Protein AF-A0A1U7LPJ1-F1 (afdb_monomer_lite)

InterPro domains:
  IPR036514 SGNH hydrolase superfamily [G3DSA:3.40.50.1110] (273-392)

Foldseek 3Di:
DKAWAQQDDPDDDPVLPDASFFLFKWKWKDDPFWIATWPTWDFDPFPDDRRDNRTITITDTDDDDQAFGKIFMKMKGWHWSCCLAVDDDDDDFQTDIDIDIRPDDVDRMDGDDDHRDAAAAFAQPDPQLRFIWGAADVVPDVFFFPRRTATQHPHHGQDDFLLLVLQAPFEEEEEEALQVVLLVVCNQVVNPWCPDNPDLSQQDSDPPPGDVVPVDPPDPLQQDQWDPAFDAHHNGYTYTYGYDAALLAPPSHHCLVQFAPDQPPPPSDPPRPSPGAGAHGPPGDQGQEYEYEYQQNCQFAPSHPVSLLVSLLVVLRSVCRHRVPHQYEYEAHAQLFDPPSVVRRTHGDLSSSVSSRVSNCVNNVDPRYDYLYNNSVHDDVCSVPVDDHRPDRYHGSSSSVSSSSVVSNSCVGPPNSD

Secondary structure (DSSP, 8-state):
-EEEEPP--SSS-TTS-S--S-SEEEEEEEETTEEEEPP-PEEP--SS-TT-TTPPEEEE------S-EEEEEEEEEEE--SHHHH--TT--PPP--EEEE-S-BS-SEEEE-S-PPPPPBP-TTS--SSEEEEE--TTT-SS--TTSEEEEESS-BPPP--HHHHTTT-EEEEEE-HHHHHHHHHHHHTT-TT-STTSGGGT---GGGS-TTS------TTT-SB-SSPEEETTTEEEEEEE---SSS-SS--SHHHH-S---TT--STT----S---PPTTPPPPSEEEEE-SHHHHHH---HHHHHHHHHHHHHHHHHH-TTPEEEEEPP-SSS---TTSTT----HHHHHHHHHHHHHHT--TTEEEE-TTTT---HHHHHSS---SSS---HHHHHHHHHHHHHHHHSTTT--

pLDDT: mean 78.02, std 16.15, range [37.53, 97.31]

Radius of gyration: 22.19 Å; chains: 1; bounding box: 63×58×52 Å

Structure (mmCIF, N/CA/C/O backbone):
data_AF-A0A1U7LPJ1-F1
#
_entry.id   AF-A0A1U7LPJ1-F1
#
loop_
_atom_site.group_PDB
_atom_site.id
_atom_site.type_symbol
_atom_site.label_atom_id
_atom_site.label_alt_id
_atom_site.label_comp_id
_atom_site.label_asym_id
_atom_site.label_entity_id
_atom_site.label_seq_id
_atom_site.pdbx_PDB_ins_code
_atom_site.Cartn_x
_atom_site.Cartn_y
_atom_site.Cartn_z
_atom_site.occupancy
_atom_site.B_iso_or_equiv
_atom_site.auth_seq_id
_atom_site.auth_comp_id
_atom_site.auth_asym_id
_atom_site.auth_atom_id
_atom_site.pdbx_PDB_model_num
ATOM 1 N N . VAL A 1 1 ? 20.435 -9.654 -13.102 1.00 56.94 1 VAL A N 1
ATOM 2 C CA . VAL A 1 1 ? 20.213 -9.066 -14.449 1.00 56.94 1 VAL A CA 1
ATOM 3 C C . VAL A 1 1 ? 21.111 -7.850 -14.568 1.00 56.94 1 VAL A C 1
ATOM 5 O O . VAL A 1 1 ? 21.069 -7.029 -13.662 1.00 56.94 1 VAL A O 1
ATOM 8 N N . VAL A 1 2 ? 21.936 -7.765 -15.616 1.00 55.88 2 VAL A N 1
ATOM 9 C CA . VAL A 1 2 ? 22.802 -6.601 -15.868 1.00 55.88 2 VAL A CA 1
ATOM 10 C C . VAL A 1 2 ? 22.218 -5.821 -17.034 1.00 55.88 2 VAL A C 1
ATOM 12 O O . VAL A 1 2 ? 22.007 -6.390 -18.109 1.00 55.88 2 VAL A O 1
ATOM 15 N N . VAL A 1 3 ? 21.948 -4.537 -16.822 1.00 56.75 3 VAL A N 1
ATOM 16 C CA . VAL A 1 3 ? 21.410 -3.658 -17.863 1.00 56.75 3 VAL A CA 1
ATOM 17 C C . VAL A 1 3 ? 22.342 -2.490 -18.092 1.00 56.75 3 VAL A C 1
ATOM 19 O O . VAL A 1 3 ? 22.810 -1.860 -17.147 1.00 56.75 3 VAL A O 1
ATOM 22 N N . VAL A 1 4 ? 22.593 -2.222 -19.369 1.00 54.97 4 VAL A N 1
ATOM 23 C CA . VAL A 1 4 ? 23.389 -1.096 -19.840 1.00 54.97 4 VAL A CA 1
ATOM 24 C C . VAL A 1 4 ? 22.421 -0.102 -20.462 1.00 54.97 4 VAL A C 1
ATOM 26 O O . VAL A 1 4 ? 21.935 -0.321 -21.571 1.00 54.97 4 VAL A O 1
ATOM 29 N N . ALA A 1 5 ? 22.116 0.972 -19.739 1.00 55.62 5 ALA A N 1
ATOM 30 C CA . ALA A 1 5 ? 21.317 2.058 -20.288 1.00 55.62 5 ALA A CA 1
ATOM 31 C C . ALA A 1 5 ? 22.246 3.038 -21.026 1.00 55.62 5 ALA A C 1
ATOM 33 O O . ALA A 1 5 ? 23.323 3.356 -20.504 1.00 55.62 5 ALA A O 1
ATOM 34 N N . PRO A 1 6 ? 21.881 3.513 -22.232 1.00 53.31 6 PRO A N 1
ATOM 35 C CA . PRO A 1 6 ? 22.607 4.616 -22.836 1.00 53.31 6 PRO A CA 1
ATOM 36 C C . PRO A 1 6 ? 22.465 5.855 -21.936 1.00 53.31 6 PRO A C 1
ATOM 38 O O . PRO A 1 6 ? 21.372 6.088 -21.408 1.00 53.31 6 PRO A O 1
ATOM 41 N N . PRO A 1 7 ? 23.522 6.664 -21.772 1.00 52.09 7 PRO A N 1
ATOM 42 C CA . PRO A 1 7 ? 23.356 8.016 -21.257 1.00 52.09 7 PRO A CA 1
ATOM 43 C C . PRO A 1 7 ? 22.385 8.745 -22.188 1.00 52.09 7 PRO A C 1
ATOM 45 O O . PRO A 1 7 ? 22.445 8.595 -23.413 1.00 52.09 7 PRO A O 1
ATOM 48 N N . GLY A 1 8 ? 21.421 9.470 -21.635 1.00 50.69 8 GLY A N 1
ATOM 49 C CA . GLY A 1 8 ? 20.425 10.092 -22.489 1.00 50.69 8 GLY A CA 1
ATOM 50 C C . GLY A 1 8 ? 19.557 11.124 -21.805 1.00 50.69 8 GLY A C 1
ATOM 51 O O . GLY A 1 8 ? 18.703 10.768 -21.001 1.00 50.69 8 GLY A O 1
ATOM 52 N N . ARG A 1 9 ? 19.671 12.361 -22.303 1.00 46.75 9 ARG A N 1
ATOM 53 C CA . ARG A 1 9 ? 18.542 13.117 -22.869 1.00 46.75 9 ARG A CA 1
ATOM 54 C C . ARG A 1 9 ? 18.998 13.759 -24.195 1.00 46.75 9 ARG A C 1
ATOM 56 O O . ARG A 1 9 ? 19.967 14.506 -24.160 1.00 46.75 9 ARG A O 1
ATOM 63 N N . PRO A 1 10 ? 18.372 13.480 -25.357 1.00 42.78 10 PRO A N 1
ATOM 64 C CA . PRO A 1 10 ? 18.802 14.072 -26.630 1.00 42.78 10 PRO A CA 1
ATOM 65 C C . PRO A 1 10 ? 18.297 15.505 -26.888 1.00 42.78 10 PRO A C 1
ATOM 67 O O . PRO A 1 10 ? 18.727 16.101 -27.867 1.00 42.78 10 PRO A O 1
ATOM 70 N N . GLU A 1 11 ? 17.390 16.060 -26.068 1.00 46.41 11 GLU A N 1
ATOM 71 C CA . GLU A 1 11 ? 16.632 17.275 -26.449 1.00 46.41 11 GLU A CA 1
ATOM 72 C C . GLU A 1 11 ? 16.426 18.327 -25.338 1.00 46.41 11 GLU A C 1
ATOM 74 O O . GLU A 1 11 ? 15.636 19.247 -25.528 1.00 46.41 11 GLU A O 1
ATOM 79 N N . LEU A 1 12 ? 17.114 18.252 -24.189 1.00 42.81 12 LEU A N 1
ATOM 80 C CA . LEU A 1 12 ? 16.999 19.304 -23.160 1.00 42.81 12 LEU A CA 1
ATOM 81 C C . LEU A 1 12 ? 18.166 20.308 -23.203 1.00 42.81 12 LEU A C 1
ATOM 83 O O . LEU A 1 12 ? 19.284 19.908 -23.536 1.00 42.81 12 LEU A O 1
ATOM 87 N N . PRO A 1 13 ? 17.930 21.595 -22.869 1.00 44.09 13 PRO A N 1
ATOM 88 C CA . PRO A 1 13 ? 18.969 22.625 -22.823 1.00 44.09 13 PRO A CA 1
ATOM 89 C C . PRO A 1 13 ? 20.135 22.247 -21.896 1.00 44.09 13 PRO A C 1
ATOM 91 O O . PRO A 1 13 ? 19.943 21.617 -20.854 1.00 44.09 13 PRO A O 1
ATOM 94 N N . ALA A 1 14 ? 21.352 22.645 -22.282 1.00 42.75 14 ALA A N 1
ATOM 95 C CA . ALA A 1 14 ? 22.620 22.279 -21.635 1.00 42.75 14 ALA A CA 1
ATOM 96 C C . ALA A 1 14 ? 22.795 22.822 -20.197 1.00 42.75 14 ALA A C 1
ATOM 98 O O . ALA A 1 14 ? 23.773 22.545 -19.513 1.00 42.75 14 ALA A O 1
ATOM 99 N N . ASP A 1 15 ? 21.845 23.604 -19.729 1.00 40.69 15 ASP A N 1
ATOM 100 C CA . ASP A 1 15 ? 21.794 24.270 -18.441 1.00 40.69 15 ASP A CA 1
ATOM 101 C C . ASP A 1 15 ? 21.045 23.437 -17.376 1.00 40.69 15 ASP A C 1
ATOM 103 O O . ASP A 1 15 ? 21.139 23.736 -16.189 1.00 40.69 15 ASP A O 1
ATOM 107 N N . TYR A 1 16 ? 20.415 22.319 -17.769 1.00 41.69 16 TYR A N 1
ATOM 108 C CA . TYR A 1 16 ? 19.690 21.382 -16.888 1.00 41.69 16 TYR A CA 1
ATOM 109 C C . TYR A 1 16 ? 20.488 20.100 -16.537 1.00 41.69 16 TYR A C 1
ATOM 111 O O . TYR A 1 16 ? 19.917 19.060 -16.221 1.00 41.69 16 TYR A O 1
ATOM 119 N N . LEU A 1 17 ? 21.823 20.142 -16.634 1.00 43.59 17 LEU A N 1
ATOM 120 C CA . LEU A 1 17 ? 22.708 18.964 -16.725 1.00 43.59 17 LEU A CA 1
ATOM 121 C C . LEU A 1 17 ? 23.282 18.410 -15.399 1.00 43.59 17 LEU A C 1
ATOM 123 O O . LEU A 1 17 ? 24.334 17.764 -15.419 1.00 43.59 17 LEU A O 1
ATOM 127 N N . ALA A 1 18 ? 22.636 18.622 -14.251 1.00 37.53 18 ALA A N 1
ATOM 128 C CA . ALA A 1 18 ? 23.034 17.943 -13.013 1.00 37.53 18 ALA A CA 1
ATOM 129 C C . ALA A 1 18 ? 22.283 16.598 -12.900 1.00 37.53 18 ALA A C 1
ATOM 131 O O . ALA A 1 18 ? 21.078 16.591 -12.687 1.00 37.53 18 ALA A O 1
ATOM 132 N N . ASP A 1 19 ? 23.016 15.490 -13.061 1.00 49.50 19 ASP A N 1
ATOM 133 C CA . ASP A 1 19 ? 22.607 14.070 -12.977 1.00 49.50 19 ASP A CA 1
ATOM 134 C C . ASP A 1 19 ? 22.043 13.425 -14.267 1.00 49.50 19 ASP A C 1
ATOM 136 O O . ASP A 1 19 ? 20.848 13.353 -14.531 1.00 49.50 19 ASP A O 1
ATOM 140 N N . TRP A 1 20 ? 22.943 12.860 -15.082 1.00 53.75 20 TRP A N 1
ATOM 141 C CA . TRP A 1 20 ? 22.684 12.290 -16.419 1.00 53.75 20 TRP A CA 1
ATOM 142 C C . TRP A 1 20 ? 22.010 10.895 -16.445 1.00 53.75 20 TRP A C 1
ATOM 144 O O . TRP A 1 2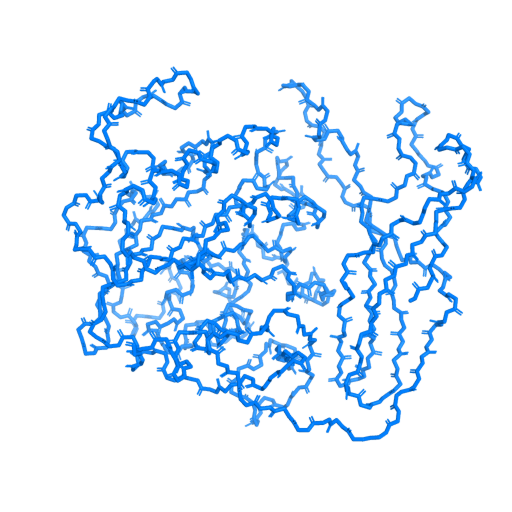0 ? 21.924 10.265 -17.505 1.00 53.75 20 TRP A O 1
ATOM 154 N N . GLY A 1 21 ? 21.538 10.390 -15.302 1.00 58.72 21 GLY A N 1
ATOM 155 C CA . GLY A 1 21 ? 20.948 9.052 -15.168 1.00 58.72 21 GLY A CA 1
ATOM 156 C C . GLY A 1 21 ? 19.411 9.048 -15.080 1.00 58.72 21 GLY A C 1
ATOM 157 O O . GLY A 1 21 ? 18.810 10.067 -14.754 1.00 58.72 21 GLY A O 1
ATOM 158 N N . PRO A 1 22 ? 18.747 7.909 -15.355 1.00 63.09 22 PRO A N 1
ATOM 159 C CA . PRO A 1 22 ? 17.342 7.703 -14.993 1.00 63.09 22 PRO A CA 1
ATOM 160 C C . PRO A 1 22 ? 17.147 7.756 -13.466 1.00 63.09 22 PRO A C 1
ATOM 162 O O . PRO A 1 22 ? 17.980 7.256 -12.707 1.00 63.09 22 PRO A O 1
ATOM 165 N N . ASP A 1 23 ? 16.017 8.302 -13.020 1.00 63.44 23 ASP A N 1
ATOM 166 C CA . ASP A 1 23 ? 15.595 8.367 -11.615 1.00 63.44 23 ASP A CA 1
ATOM 167 C C . ASP A 1 23 ? 15.279 6.996 -11.040 1.00 63.44 23 ASP A C 1
ATOM 169 O O . ASP A 1 23 ? 15.583 6.693 -9.887 1.00 63.44 23 ASP A O 1
ATOM 173 N N . ALA A 1 24 ? 14.627 6.178 -11.855 1.00 69.31 24 ALA A N 1
ATOM 174 C CA . ALA A 1 24 ? 14.348 4.796 -11.553 1.00 69.31 24 ALA A CA 1
ATOM 175 C C . ALA A 1 24 ? 14.519 3.970 -12.815 1.00 69.31 24 ALA A C 1
ATOM 177 O O . ALA A 1 24 ? 14.292 4.418 -13.939 1.00 69.31 24 ALA A O 1
ATOM 178 N N . PHE A 1 25 ? 14.914 2.726 -12.605 1.00 73.81 25 PHE A N 1
ATOM 179 C CA . PHE A 1 25 ? 14.919 1.740 -13.655 1.00 73.81 25 PHE A CA 1
ATOM 180 C C . PHE A 1 25 ? 14.121 0.533 -13.182 1.00 73.81 25 PHE A C 1
ATOM 182 O O . PHE A 1 25 ? 14.477 -0.142 -12.215 1.00 73.81 25 PHE A O 1
ATOM 189 N N . HIS A 1 26 ? 13.002 0.312 -13.857 1.00 78.44 26 HIS A N 1
ATOM 190 C CA . HIS A 1 26 ? 12.059 -0.750 -13.567 1.00 78.44 26 HIS A CA 1
ATOM 191 C C . HIS A 1 26 ? 12.372 -1.917 -14.478 1.00 78.44 26 HIS A C 1
ATOM 193 O O . HIS A 1 26 ? 12.447 -1.760 -15.694 1.00 78.44 26 HIS A O 1
ATOM 199 N N . ILE A 1 27 ? 12.551 -3.099 -13.904 1.00 80.00 27 ILE A N 1
ATOM 200 C CA . ILE A 1 27 ? 12.662 -4.328 -14.683 1.00 80.00 27 ILE A CA 1
ATOM 201 C C . ILE A 1 27 ? 11.494 -5.210 -14.285 1.00 80.00 27 ILE A C 1
ATOM 203 O O . ILE A 1 27 ? 11.198 -5.370 -13.101 1.00 80.00 27 ILE A O 1
ATOM 207 N N . ALA A 1 28 ? 10.866 -5.826 -15.274 1.00 86.12 28 ALA A N 1
ATOM 208 C CA . ALA A 1 28 ? 9.899 -6.879 -15.043 1.00 86.12 28 ALA A CA 1
ATOM 209 C C . ALA A 1 28 ? 10.216 -8.096 -15.918 1.00 86.12 28 ALA A C 1
ATOM 211 O O . ALA A 1 28 ? 10.747 -7.973 -17.023 1.00 86.12 28 ALA A O 1
ATOM 212 N N . ALA A 1 29 ? 9.902 -9.280 -15.400 1.00 88.56 29 ALA A N 1
ATOM 213 C CA . ALA A 1 29 ? 9.973 -10.537 -16.130 1.00 88.56 29 ALA A CA 1
ATOM 214 C C . ALA A 1 29 ? 8.559 -11.045 -16.410 1.00 88.56 29 ALA A C 1
ATOM 216 O O . ALA A 1 29 ? 7.754 -11.177 -15.489 1.00 88.56 29 ALA A O 1
ATOM 217 N N . TYR A 1 30 ? 8.273 -11.356 -17.669 1.00 90.38 30 TYR A N 1
ATOM 218 C CA . TYR A 1 30 ? 6.938 -11.638 -18.181 1.00 90.38 30 TYR A CA 1
ATOM 219 C C . TYR A 1 30 ? 6.873 -13.047 -18.741 1.00 90.38 30 TYR A C 1
ATOM 221 O O . TYR A 1 30 ? 7.603 -13.382 -19.668 1.00 90.38 30 TYR A O 1
ATOM 229 N N . ALA A 1 31 ? 5.946 -13.838 -18.229 1.00 90.88 31 ALA A N 1
ATOM 230 C CA . ALA A 1 31 ? 5.488 -15.082 -18.819 1.00 90.88 31 ALA A CA 1
ATOM 231 C C . ALA A 1 31 ? 3.954 -15.032 -18.943 1.00 90.88 31 ALA A C 1
ATOM 233 O O . ALA A 1 31 ? 3.305 -14.302 -18.190 1.00 90.88 31 ALA A O 1
ATOM 234 N N . PRO A 1 32 ? 3.332 -15.845 -19.818 1.00 89.06 32 PRO A N 1
ATOM 235 C CA . PRO A 1 32 ? 1.873 -15.863 -19.967 1.00 89.06 32 PRO A CA 1
ATOM 236 C C . PRO A 1 32 ? 1.102 -16.089 -18.657 1.00 89.06 32 PRO A C 1
ATOM 238 O O . PRO A 1 32 ? -0.021 -15.617 -18.515 1.00 89.06 32 PRO A O 1
ATOM 241 N N . ALA A 1 33 ? 1.699 -16.812 -17.704 1.00 88.75 33 ALA A N 1
ATOM 242 C CA . ALA A 1 33 ? 1.085 -17.151 -16.421 1.00 88.75 33 ALA A CA 1
ATOM 243 C C . ALA A 1 33 ? 1.594 -16.314 -15.232 1.00 88.75 33 ALA A C 1
ATOM 245 O O . ALA A 1 33 ? 1.038 -16.422 -14.138 1.00 88.75 33 ALA A O 1
ATOM 246 N N . ALA A 1 34 ? 2.657 -15.521 -15.401 1.00 91.19 34 ALA A N 1
ATOM 247 C CA . ALA A 1 34 ? 3.315 -14.847 -14.286 1.00 91.19 34 ALA A CA 1
ATOM 248 C C . ALA A 1 34 ? 4.047 -13.575 -14.720 1.00 91.19 34 ALA A C 1
ATOM 250 O O . ALA A 1 34 ? 4.738 -13.562 -15.736 1.00 91.19 34 ALA A O 1
ATOM 251 N N . ARG A 1 35 ? 3.974 -12.532 -13.897 1.00 89.31 35 ARG A N 1
ATOM 252 C CA . ARG A 1 35 ? 4.732 -11.295 -14.063 1.00 89.31 35 ARG A CA 1
ATOM 253 C C . ARG A 1 35 ? 5.456 -10.955 -12.769 1.00 89.31 35 ARG A C 1
ATOM 255 O O . ARG A 1 35 ? 4.832 -10.661 -11.754 1.00 89.31 35 ARG A O 1
ATOM 262 N N . HIS A 1 36 ? 6.779 -11.002 -12.823 1.00 88.25 36 HIS A N 1
ATOM 263 C CA . HIS A 1 36 ? 7.652 -10.652 -11.712 1.00 88.25 36 HIS A CA 1
ATOM 264 C C . HIS A 1 36 ? 8.080 -9.203 -11.865 1.00 88.25 36 HIS A C 1
ATOM 266 O O . HIS A 1 36 ? 8.565 -8.817 -12.927 1.00 88.25 36 HIS A O 1
ATOM 272 N N . ILE A 1 37 ? 7.938 -8.423 -10.804 1.00 80.62 37 ILE A N 1
ATOM 273 C CA . ILE A 1 37 ? 8.508 -7.081 -10.726 1.00 80.62 37 ILE A CA 1
ATOM 274 C C . ILE A 1 37 ? 9.804 -7.231 -9.954 1.00 80.62 37 ILE A C 1
ATOM 276 O O . ILE A 1 37 ? 9.838 -7.879 -8.907 1.00 80.62 37 ILE A O 1
ATOM 280 N N . LEU A 1 38 ? 10.893 -6.738 -10.529 1.00 78.00 38 LEU A N 1
ATOM 281 C CA . LEU A 1 38 ? 12.189 -6.872 -9.895 1.00 78.00 38 LEU A CA 1
ATOM 282 C C . LEU A 1 38 ? 12.325 -5.790 -8.823 1.00 78.00 38 LEU A C 1
ATOM 284 O O . LEU A 1 38 ? 11.863 -4.664 -9.031 1.00 78.00 38 LEU A O 1
ATOM 288 N N . PRO A 1 39 ? 12.984 -6.109 -7.696 1.00 70.50 39 PRO A N 1
ATOM 289 C CA . PRO A 1 39 ? 13.263 -5.118 -6.677 1.00 70.50 39 PRO A CA 1
ATOM 290 C C . PRO A 1 39 ? 14.114 -3.978 -7.262 1.00 70.50 39 PRO A C 1
ATOM 292 O O . PRO A 1 39 ? 14.791 -4.173 -8.286 1.00 70.50 39 PRO A O 1
ATOM 295 N N . PRO A 1 40 ? 14.124 -2.811 -6.591 1.00 69.25 40 PRO A N 1
ATOM 296 C CA . PRO A 1 40 ? 14.868 -1.632 -7.011 1.00 69.25 40 PRO A CA 1
ATOM 297 C C . PRO A 1 40 ? 16.288 -1.983 -7.446 1.00 69.25 40 PRO A C 1
ATOM 299 O O . PRO A 1 40 ? 17.029 -2.656 -6.725 1.00 69.25 40 PRO A O 1
ATOM 302 N N . VAL A 1 41 ? 16.667 -1.536 -8.639 1.00 72.12 41 VAL A N 1
ATOM 303 C CA . VAL A 1 41 ? 17.995 -1.819 -9.171 1.00 72.12 41 VAL A CA 1
ATOM 304 C C . VAL A 1 41 ? 19.067 -1.044 -8.412 1.00 72.12 41 VAL A C 1
ATOM 306 O O . VAL A 1 41 ? 18.899 0.117 -8.037 1.00 72.12 41 VAL A O 1
ATOM 309 N N . ARG A 1 42 ? 20.218 -1.679 -8.222 1.00 70.50 42 ARG A N 1
ATOM 310 C CA . ARG A 1 42 ? 21.420 -1.033 -7.712 1.00 70.50 42 ARG A CA 1
ATOM 311 C C . ARG A 1 42 ? 22.220 -0.487 -8.889 1.00 70.50 42 ARG A C 1
ATOM 313 O O . ARG A 1 42 ? 22.638 -1.255 -9.754 1.00 70.50 42 ARG A O 1
ATOM 320 N N . LEU A 1 43 ? 22.479 0.820 -8.904 1.00 70.38 43 LEU A N 1
ATOM 321 C CA . LEU A 1 43 ? 23.487 1.396 -9.792 1.00 70.38 43 LEU A CA 1
ATOM 322 C C . LEU A 1 43 ? 24.867 0.910 -9.332 1.00 70.38 4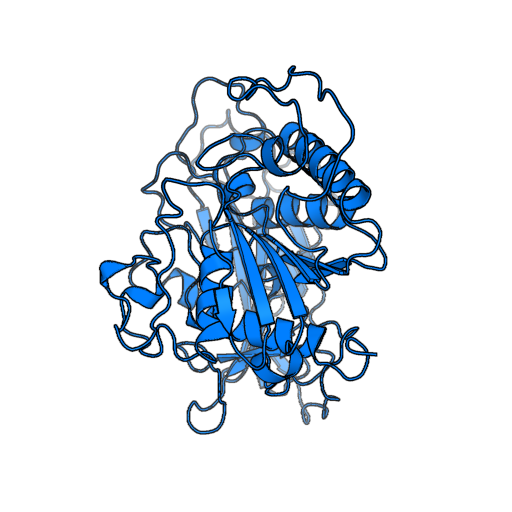3 LEU A C 1
ATOM 324 O O . LEU A 1 43 ? 25.267 1.133 -8.185 1.00 70.38 43 LEU A O 1
ATOM 328 N N . LEU A 1 44 ? 25.585 0.214 -10.208 1.00 70.31 44 LEU A N 1
ATOM 329 C CA . LEU A 1 44 ? 26.963 -0.167 -9.941 1.00 70.31 44 LEU A CA 1
ATOM 330 C C . LEU A 1 44 ? 27.854 1.077 -10.051 1.00 70.31 44 LEU A C 1
ATOM 332 O O . LEU A 1 44 ? 27.624 1.905 -10.938 1.00 70.31 44 LEU A O 1
ATOM 336 N N . PRO A 1 45 ? 28.875 1.223 -9.184 1.00 62.94 45 PRO A N 1
ATOM 337 C CA . PRO A 1 45 ? 29.855 2.288 -9.323 1.00 62.94 45 PRO A CA 1
ATOM 338 C C . PRO A 1 45 ? 30.437 2.263 -10.737 1.00 62.94 45 PRO A C 1
ATOM 340 O O . PRO A 1 45 ? 31.058 1.286 -11.155 1.00 62.94 45 PRO A O 1
ATOM 343 N N . SER A 1 46 ? 30.185 3.329 -11.490 1.00 59.09 46 SER A N 1
ATOM 344 C CA . SER A 1 46 ? 30.776 3.523 -12.805 1.00 59.09 46 SER A CA 1
ATOM 345 C C . SER A 1 46 ? 32.286 3.724 -12.639 1.00 59.09 46 SER A C 1
ATOM 347 O O . SER A 1 46 ? 32.718 4.518 -11.807 1.00 59.09 46 SER A O 1
ATOM 349 N N . ALA A 1 47 ? 33.095 3.029 -13.445 1.00 50.94 47 ALA A N 1
ATOM 350 C CA . ALA A 1 47 ? 34.528 3.318 -13.568 1.00 50.94 47 ALA A CA 1
ATOM 351 C C . ALA A 1 47 ? 34.803 4.644 -14.314 1.00 50.94 47 ALA A C 1
ATOM 353 O O . ALA A 1 47 ? 35.947 5.088 -14.379 1.00 50.94 47 ALA A O 1
ATOM 354 N N . TYR A 1 48 ? 33.765 5.262 -14.887 1.00 53.59 48 TYR A N 1
ATOM 355 C CA . TYR A 1 48 ? 33.820 6.532 -15.602 1.00 53.59 48 TYR A CA 1
ATOM 356 C C . TYR A 1 48 ? 33.462 7.710 -14.683 1.00 53.59 48 TYR A C 1
ATOM 358 O O . TYR A 1 48 ? 32.639 7.542 -13.772 1.00 53.59 48 TYR A O 1
ATOM 366 N N . PRO A 1 49 ? 34.028 8.907 -14.933 1.00 58.12 49 PRO A N 1
ATOM 367 C CA . PRO A 1 49 ? 33.614 10.131 -14.256 1.00 58.12 49 PRO A CA 1
ATOM 368 C C . PRO A 1 49 ? 32.101 10.332 -14.411 1.00 58.12 49 PRO A C 1
ATOM 370 O O . PRO A 1 49 ? 31.578 10.178 -15.511 1.00 58.12 49 PRO A O 1
ATOM 373 N N . GLN A 1 50 ? 31.406 10.720 -13.337 1.00 55.94 50 GLN A N 1
ATOM 374 C CA . GLN A 1 50 ? 29.948 10.952 -13.336 1.00 55.94 50 GLN A CA 1
ATOM 375 C C . GLN A 1 50 ? 29.474 12.006 -14.360 1.00 55.94 50 GLN A C 1
ATOM 377 O O . GLN A 1 50 ? 28.283 12.093 -14.633 1.00 55.94 50 GLN A O 1
ATOM 382 N N . ASN A 1 51 ? 30.405 12.759 -14.954 1.00 58.00 51 ASN A N 1
ATOM 383 C CA . ASN A 1 51 ? 30.137 13.851 -15.887 1.00 58.00 51 ASN A CA 1
ATOM 384 C C . ASN A 1 51 ? 30.465 13.505 -17.350 1.00 58.00 51 ASN A C 1
ATOM 386 O O . ASN A 1 51 ? 30.455 14.400 -18.190 1.00 58.00 51 ASN A O 1
ATOM 390 N N . ASP A 1 52 ? 30.825 12.256 -17.664 1.00 61.66 52 ASP A N 1
ATOM 391 C CA . ASP A 1 52 ? 31.053 11.850 -19.052 1.00 61.66 52 ASP A CA 1
ATOM 392 C C . ASP A 1 52 ? 29.711 11.469 -19.709 1.00 61.66 52 ASP A C 1
ATOM 394 O O . ASP A 1 52 ? 29.119 10.455 -19.339 1.00 61.66 52 ASP A O 1
ATOM 398 N N . PRO A 1 53 ? 29.217 12.231 -20.702 1.00 58.72 53 PRO A N 1
ATOM 399 C CA . PRO A 1 53 ? 27.976 11.922 -21.407 1.00 58.72 53 PRO A CA 1
ATOM 400 C C . PRO A 1 53 ? 28.058 10.651 -22.263 1.00 58.72 53 PRO A C 1
ATOM 402 O O . PRO A 1 53 ? 27.043 10.225 -22.803 1.00 58.72 53 PRO A O 1
ATOM 405 N N . ALA A 1 54 ? 29.239 10.041 -22.415 1.00 64.06 54 ALA A N 1
ATOM 406 C CA . ALA A 1 54 ? 29.419 8.713 -22.993 1.00 64.06 54 ALA A CA 1
ATOM 407 C C . ALA A 1 54 ? 29.456 7.593 -21.933 1.00 64.06 54 ALA A C 1
ATOM 409 O O . ALA A 1 54 ? 29.484 6.409 -22.296 1.00 64.06 54 ALA A O 1
ATOM 410 N N . ALA A 1 55 ? 29.439 7.934 -20.637 1.00 64.50 55 ALA A N 1
ATOM 411 C CA . ALA A 1 55 ? 29.451 6.962 -19.555 1.00 64.50 55 ALA A CA 1
ATOM 412 C C . ALA A 1 55 ? 28.204 6.081 -19.609 1.00 64.50 55 ALA A C 1
ATOM 414 O O . ALA A 1 55 ? 27.066 6.532 -19.737 1.00 64.50 55 ALA A O 1
ATOM 415 N N . ARG A 1 56 ? 28.427 4.776 -19.492 1.00 68.12 56 ARG A N 1
ATOM 416 C CA . ARG A 1 56 ? 27.351 3.793 -19.423 1.00 68.12 56 ARG A CA 1
ATOM 417 C C . ARG A 1 56 ? 26.992 3.558 -17.967 1.00 68.12 56 ARG A C 1
ATOM 419 O O . ARG A 1 56 ? 27.846 3.150 -17.180 1.00 68.12 56 ARG A O 1
ATOM 426 N N . HIS A 1 57 ? 25.722 3.742 -17.634 1.00 68.31 57 HIS A N 1
ATOM 427 C CA . HIS A 1 57 ? 25.201 3.341 -16.336 1.00 68.31 57 HIS A CA 1
ATOM 428 C C . HIS A 1 57 ? 24.886 1.847 -16.368 1.00 68.31 57 HIS A C 1
ATOM 430 O O . HIS A 1 57 ? 24.160 1.367 -17.246 1.00 68.31 57 HIS A O 1
ATOM 436 N N . VAL A 1 58 ? 25.469 1.111 -15.421 1.00 71.44 58 VAL A N 1
ATOM 437 C CA . VAL A 1 58 ? 25.235 -0.324 -15.267 1.00 71.44 58 VAL A CA 1
ATOM 438 C C . VAL A 1 58 ? 24.394 -0.546 -14.027 1.00 71.44 58 VAL A C 1
ATOM 440 O O . VAL A 1 58 ? 24.796 -0.195 -12.919 1.00 71.44 58 VAL A O 1
ATOM 443 N N . TYR A 1 59 ? 23.237 -1.160 -14.225 1.00 73.88 59 TYR A N 1
ATOM 444 C CA . TYR A 1 59 ? 22.308 -1.494 -13.157 1.00 73.88 59 TYR A CA 1
ATOM 445 C C . TYR A 1 59 ? 22.303 -2.998 -12.917 1.00 73.88 59 TYR A C 1
ATOM 447 O O . TYR A 1 59 ? 22.295 -3.786 -13.868 1.00 73.88 59 TYR A O 1
ATOM 455 N N . GLU A 1 60 ? 22.280 -3.385 -11.645 1.00 76.25 60 GLU A N 1
ATOM 456 C CA . GLU A 1 60 ? 22.184 -4.771 -11.208 1.00 76.25 60 GLU A CA 1
ATOM 457 C C . GLU A 1 60 ? 20.981 -4.972 -10.285 1.00 76.25 60 GLU A C 1
ATOM 459 O O . GLU A 1 60 ? 20.707 -4.175 -9.391 1.00 76.25 60 GLU A O 1
ATOM 464 N N . THR A 1 61 ? 20.270 -6.074 -10.492 1.00 81.75 61 THR A N 1
ATOM 465 C CA . THR A 1 61 ? 19.238 -6.561 -9.572 1.00 81.75 61 THR A CA 1
ATOM 466 C C . THR A 1 61 ? 19.164 -8.086 -9.621 1.00 81.75 61 THR A C 1
ATOM 468 O O . THR A 1 61 ? 19.580 -8.718 -10.608 1.00 81.75 61 THR A O 1
ATOM 471 N N . THR A 1 62 ? 18.616 -8.670 -8.561 1.00 81.62 62 THR A N 1
ATOM 472 C CA . THR A 1 62 ? 18.396 -10.109 -8.422 1.00 81.62 62 THR A CA 1
ATOM 473 C C . THR A 1 62 ? 16.922 -10.412 -8.630 1.00 81.62 62 THR A C 1
ATOM 475 O O . THR A 1 62 ? 16.057 -9.782 -8.028 1.00 81.62 62 THR A O 1
ATOM 478 N N . LEU A 1 63 ? 16.644 -11.404 -9.472 1.00 82.50 63 LEU A N 1
ATOM 479 C CA . LEU A 1 63 ? 15.302 -11.916 -9.704 1.00 82.50 63 LEU A CA 1
ATOM 480 C C . LEU A 1 63 ? 15.224 -13.354 -9.199 1.00 82.50 63 LEU A C 1
ATOM 482 O O . LEU A 1 63 ? 15.999 -14.204 -9.640 1.00 82.50 63 LEU A O 1
ATOM 486 N N . THR A 1 64 ? 14.248 -13.620 -8.338 1.00 82.19 64 THR A N 1
ATOM 487 C CA . THR A 1 64 ? 13.886 -14.977 -7.930 1.00 82.19 64 THR A CA 1
ATOM 488 C C . THR A 1 64 ? 12.624 -15.395 -8.676 1.00 82.19 64 THR A C 1
ATOM 490 O O . THR A 1 64 ? 11.583 -14.752 -8.558 1.00 82.19 64 THR A O 1
ATOM 493 N N . VAL A 1 65 ? 12.707 -16.477 -9.451 1.00 85.69 65 VAL A N 1
ATOM 494 C CA . VAL A 1 65 ? 11.576 -17.014 -10.219 1.00 85.69 65 VAL A CA 1
ATOM 495 C C . VAL A 1 65 ? 11.234 -18.404 -9.710 1.00 85.69 65 VAL A C 1
ATOM 497 O O . VAL A 1 65 ? 12.044 -19.322 -9.800 1.00 85.69 65 VAL A O 1
ATOM 500 N N . HIS A 1 66 ? 10.021 -18.554 -9.181 1.00 82.50 66 HIS A N 1
ATOM 501 C CA . HIS A 1 66 ? 9.525 -19.832 -8.660 1.00 82.50 66 HIS A CA 1
ATOM 502 C C . HIS A 1 66 ? 8.645 -20.585 -9.658 1.00 82.50 66 HIS A C 1
ATOM 504 O O . HIS A 1 66 ? 8.467 -21.795 -9.527 1.00 82.50 66 HIS A O 1
ATOM 510 N N . GLN A 1 67 ? 8.067 -19.878 -10.629 1.00 88.88 67 GLN A N 1
ATOM 511 C CA . GLN A 1 67 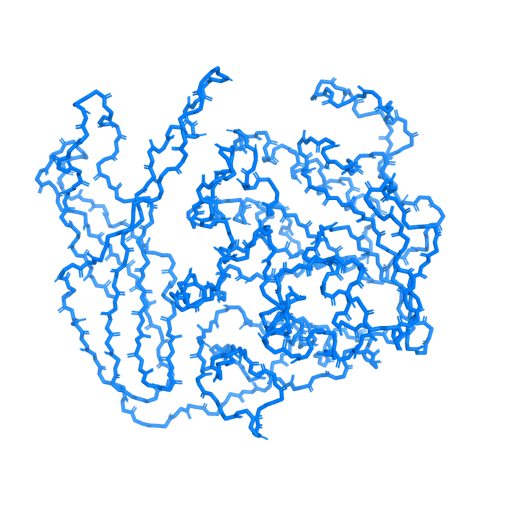? 7.165 -20.474 -11.602 1.00 88.88 67 GLN A CA 1
ATOM 512 C C . GLN A 1 67 ? 7.951 -20.954 -12.828 1.00 88.88 67 GLN A C 1
ATOM 514 O O . GLN A 1 67 ? 8.806 -20.227 -13.338 1.00 88.88 67 GLN A O 1
ATOM 519 N N . PRO A 1 68 ? 7.702 -22.183 -13.304 1.00 90.69 68 PRO A N 1
ATOM 520 C CA . PRO A 1 68 ? 8.292 -22.646 -14.544 1.00 90.69 68 PRO A CA 1
ATOM 521 C C . PRO A 1 68 ? 7.687 -21.885 -15.725 1.00 90.69 68 PRO A C 1
ATOM 523 O O . PRO A 1 68 ? 6.493 -21.586 -15.753 1.00 90.69 68 PRO A O 1
ATOM 526 N N . GLY A 1 69 ? 8.511 -21.597 -16.724 1.00 92.62 69 GLY A N 1
ATOM 527 C CA . GLY A 1 69 ? 8.083 -20.862 -17.904 1.00 92.62 69 GLY A CA 1
ATOM 528 C C . GLY A 1 69 ? 9.236 -20.193 -18.630 1.00 92.62 69 GLY A C 1
ATOM 529 O O . GLY A 1 69 ? 10.367 -20.144 -18.143 1.00 92.62 69 GLY A O 1
ATOM 530 N N . THR A 1 70 ? 8.930 -19.672 -19.813 1.00 92.62 70 THR A N 1
ATOM 531 C CA . THR A 1 70 ? 9.827 -18.792 -20.558 1.00 92.62 70 THR A CA 1
ATOM 532 C C . THR A 1 70 ? 9.435 -17.356 -20.265 1.00 92.62 70 THR A C 1
ATOM 534 O O . THR A 1 70 ? 8.296 -16.957 -20.505 1.00 92.62 70 THR A O 1
ATOM 537 N N . TYR A 1 71 ? 10.389 -16.602 -19.735 1.00 91.69 71 TYR A N 1
ATOM 538 C CA . TYR A 1 71 ? 10.213 -15.221 -19.330 1.00 91.69 71 TYR A CA 1
ATOM 539 C C . TYR A 1 71 ? 10.908 -14.301 -20.313 1.00 91.69 71 TYR A C 1
ATOM 541 O O . TYR A 1 71 ? 12.096 -14.484 -20.569 1.00 91.69 71 TYR A O 1
ATOM 549 N N . ALA A 1 72 ? 10.196 -13.299 -20.816 1.00 90.81 72 ALA A N 1
ATOM 550 C CA . ALA A 1 72 ? 10.790 -12.134 -21.456 1.00 90.81 72 ALA A CA 1
ATOM 551 C C . ALA A 1 72 ? 11.128 -11.094 -20.383 1.00 90.81 72 ALA A C 1
ATOM 553 O O . ALA A 1 72 ? 10.340 -10.879 -19.465 1.00 90.81 72 ALA A O 1
ATOM 554 N N . LEU A 1 73 ? 12.284 -10.445 -20.478 1.00 87.69 73 LEU A N 1
ATOM 555 C CA . LEU A 1 73 ? 12.591 -9.285 -19.647 1.00 87.69 73 LEU A CA 1
ATOM 556 C C . LEU A 1 73 ? 12.167 -8.014 -20.388 1.00 87.69 73 LEU A C 1
ATOM 558 O O . LEU A 1 73 ? 12.478 -7.854 -21.565 1.00 87.69 73 LEU A O 1
ATOM 562 N N . ASN A 1 74 ? 11.483 -7.112 -19.688 1.00 83.56 74 ASN A N 1
ATOM 563 C CA . ASN A 1 74 ? 11.268 -5.737 -20.133 1.00 83.56 74 ASN A CA 1
ATOM 564 C C . ASN A 1 74 ? 11.906 -4.791 -19.115 1.00 83.56 74 ASN A C 1
ATOM 566 O O . ASN A 1 74 ? 11.873 -5.054 -17.910 1.00 83.56 74 ASN A O 1
ATOM 570 N N . GLY A 1 75 ? 12.489 -3.710 -19.612 1.00 80.06 75 GLY A N 1
ATOM 571 C CA . GLY A 1 75 ? 13.088 -2.663 -18.807 1.00 80.06 75 GLY A CA 1
ATOM 572 C C . GLY A 1 75 ? 12.484 -1.319 -19.181 1.00 80.06 75 GLY A C 1
ATOM 573 O O . GLY A 1 75 ? 12.361 -1.009 -20.362 1.00 80.06 75 GLY A O 1
ATOM 574 N N . GLU A 1 76 ? 12.162 -0.510 -18.187 1.00 77.56 76 GLU A N 1
ATOM 575 C CA . GLU A 1 76 ? 11.608 0.825 -18.357 1.00 77.56 76 GLU A CA 1
ATOM 576 C C . GLU A 1 76 ? 12.413 1.818 -17.521 1.00 77.56 76 GLU A C 1
ATOM 578 O O . GLU A 1 76 ? 12.562 1.668 -16.308 1.00 77.56 76 GLU A O 1
ATOM 583 N N . LEU A 1 77 ? 12.971 2.820 -18.190 1.00 73.75 77 LEU A N 1
ATOM 584 C CA . LEU A 1 77 ? 13.682 3.925 -17.566 1.00 73.75 77 LEU A CA 1
ATOM 585 C C . LEU A 1 77 ? 12.676 5.030 -17.274 1.00 73.75 77 LEU A C 1
ATOM 587 O O . LEU A 1 77 ? 11.973 5.480 -18.179 1.00 73.75 77 LEU A O 1
ATOM 591 N N . GLU A 1 78 ? 12.636 5.468 -16.025 1.00 71.50 78 GLU A N 1
ATOM 592 C CA . GLU A 1 78 ? 11.865 6.618 -15.582 1.00 71.50 78 GLU A CA 1
ATOM 593 C C . GLU A 1 78 ? 12.828 7.794 -15.413 1.00 71.50 78 GLU A C 1
ATOM 595 O O . GLU A 1 78 ? 13.790 7.705 -14.649 1.00 71.50 78 GLU A O 1
ATOM 600 N N . TYR A 1 79 ? 12.577 8.884 -16.135 1.00 66.56 79 TYR A N 1
ATOM 601 C CA . TYR A 1 79 ? 13.284 10.150 -15.968 1.00 66.56 79 TYR A CA 1
ATOM 602 C C . TYR A 1 79 ? 12.317 11.196 -15.407 1.00 66.56 79 TYR A C 1
ATOM 604 O O . TYR A 1 79 ? 11.221 11.398 -15.934 1.00 66.56 79 TYR A O 1
ATOM 612 N N . SER A 1 80 ? 12.757 11.889 -14.367 1.00 61.41 80 SER A N 1
ATOM 613 C CA . SER A 1 80 ? 12.147 13.061 -13.764 1.00 61.41 80 SER A CA 1
ATOM 614 C C . SER A 1 80 ? 13.111 14.233 -13.901 1.00 61.41 80 SER A C 1
ATOM 616 O O . SER A 1 80 ? 14.325 14.070 -13.994 1.00 61.41 80 SER A O 1
ATOM 618 N N . ASN A 1 81 ? 12.599 15.453 -13.966 1.00 54.22 81 ASN A N 1
ATOM 619 C CA . ASN A 1 81 ? 13.446 16.635 -14.069 1.00 54.22 81 ASN A CA 1
ATOM 620 C C . ASN A 1 81 ? 14.192 16.988 -12.772 1.00 54.22 81 ASN A C 1
ATOM 622 O O . ASN A 1 81 ? 14.919 17.965 -12.807 1.00 54.22 81 ASN A O 1
ATOM 626 N N . TRP A 1 82 ? 14.052 16.240 -11.662 1.00 51.84 82 TRP A N 1
ATOM 627 C CA . TRP A 1 82 ? 14.617 16.532 -10.320 1.00 51.84 82 TRP A CA 1
ATOM 628 C C . TRP A 1 82 ? 14.358 17.950 -9.774 1.00 51.84 82 TRP A C 1
ATOM 630 O O . TRP A 1 82 ? 14.590 18.199 -8.592 1.00 51.84 82 TRP A O 1
ATOM 640 N N . ASP A 1 83 ? 13.775 18.853 -10.564 1.00 52.59 83 ASP A N 1
ATOM 641 C CA . ASP A 1 83 ? 13.405 20.212 -10.192 1.00 52.59 83 ASP A CA 1
ATOM 642 C C . ASP A 1 83 ? 12.497 20.202 -8.963 1.00 52.59 83 ASP A C 1
ATOM 644 O O . ASP A 1 83 ? 12.550 21.104 -8.144 1.00 52.59 83 ASP A O 1
ATOM 648 N N . TRP A 1 84 ? 11.718 19.141 -8.735 1.00 51.00 84 TRP A N 1
ATOM 649 C CA . TRP A 1 84 ? 10.910 18.992 -7.522 1.00 51.00 84 TRP A CA 1
ATOM 650 C C . TRP A 1 84 ? 11.724 18.838 -6.225 1.00 51.00 84 TRP A C 1
ATOM 652 O O . TRP A 1 84 ? 11.180 19.118 -5.157 1.00 51.00 84 TRP A O 1
ATOM 662 N N . LEU A 1 85 ? 12.977 18.379 -6.303 1.00 50.25 85 LEU A N 1
ATOM 663 C CA . LEU A 1 85 ? 13.919 18.256 -5.184 1.00 50.25 85 LEU A CA 1
ATOM 664 C C . LEU A 1 85 ? 14.677 19.560 -4.919 1.00 50.25 85 LEU A C 1
ATOM 666 O O . LEU A 1 85 ? 15.051 19.817 -3.776 1.00 50.25 85 LEU A O 1
ATOM 670 N N . LEU A 1 86 ? 14.876 20.375 -5.960 1.00 48.03 86 LEU A N 1
ATOM 671 C CA . LEU A 1 86 ? 15.664 21.610 -5.920 1.00 48.03 86 LEU A CA 1
ATOM 672 C C . LEU A 1 86 ? 14.818 22.894 -5.925 1.00 48.03 86 LEU A C 1
ATOM 674 O O . LEU A 1 86 ? 15.345 23.959 -5.608 1.00 48.03 86 LEU A O 1
ATOM 678 N N . ALA A 1 87 ? 13.526 22.824 -6.265 1.00 46.66 87 ALA A N 1
ATOM 679 C CA . ALA A 1 87 ? 12.657 23.988 -6.419 1.00 46.66 87 ALA A CA 1
ATOM 680 C C . ALA A 1 87 ? 12.450 24.712 -5.084 1.00 46.66 87 ALA A C 1
ATOM 682 O O . ALA A 1 87 ? 11.558 24.401 -4.286 1.00 46.66 87 ALA A O 1
ATOM 683 N N . ALA A 1 88 ? 13.265 25.743 -4.885 1.00 49.66 88 ALA A N 1
ATOM 684 C CA . ALA A 1 88 ? 12.979 26.831 -3.979 1.00 49.66 88 ALA A CA 1
ATOM 685 C C . ALA A 1 88 ? 11.680 27.527 -4.427 1.00 49.66 88 ALA A C 1
ATOM 687 O O . ALA A 1 88 ? 11.603 28.076 -5.518 1.00 49.66 88 ALA A O 1
ATOM 688 N N . LYS A 1 89 ? 10.674 27.425 -3.554 1.00 49.91 89 LYS A N 1
ATOM 689 C CA . LYS A 1 89 ? 9.390 28.139 -3.405 1.00 49.91 89 LYS A CA 1
ATOM 690 C C . LYS A 1 89 ? 8.567 28.636 -4.617 1.00 49.91 89 LYS A C 1
ATOM 692 O O . LYS A 1 89 ? 7.350 28.476 -4.510 1.00 49.91 89 LYS A O 1
ATOM 697 N N . ASP A 1 90 ? 9.110 29.148 -5.723 1.00 46.47 90 ASP A N 1
ATOM 698 C CA . ASP A 1 90 ? 8.367 30.181 -6.473 1.00 46.47 90 ASP A CA 1
ATOM 699 C C . ASP A 1 90 ? 7.925 29.873 -7.916 1.00 46.47 90 ASP A C 1
ATOM 701 O O . ASP A 1 90 ? 6.988 30.521 -8.363 1.00 46.47 90 ASP A O 1
ATOM 705 N N . GLU A 1 91 ? 8.425 28.851 -8.618 1.00 48.47 91 GLU A N 1
ATOM 706 C CA . GLU A 1 91 ? 7.802 28.412 -9.885 1.00 48.47 91 GLU A CA 1
ATOM 707 C C . GLU A 1 91 ? 8.010 26.909 -10.110 1.00 48.47 91 GLU A C 1
ATOM 709 O O . GLU A 1 91 ? 9.131 26.408 -10.161 1.00 48.47 91 GLU A O 1
ATOM 714 N N . VAL A 1 92 ? 6.907 26.160 -10.183 1.00 43.66 92 VAL A N 1
ATOM 715 C CA . VAL A 1 92 ? 6.918 24.705 -10.371 1.00 43.66 92 VAL A CA 1
ATOM 716 C C . VAL A 1 92 ? 6.570 24.435 -11.826 1.00 43.66 92 VAL A C 1
ATOM 718 O O . VAL A 1 92 ? 5.439 24.674 -12.242 1.00 43.66 92 VAL A O 1
ATOM 721 N N . GLN A 1 93 ? 7.526 23.934 -12.606 1.00 48.25 93 GLN A N 1
ATOM 722 C CA . GLN A 1 93 ? 7.207 23.392 -13.924 1.00 48.25 93 GLN A CA 1
ATOM 723 C C . GLN A 1 93 ? 6.378 22.111 -13.769 1.00 48.25 93 GLN A C 1
ATOM 725 O O . GLN A 1 93 ? 6.611 21.318 -12.852 1.00 48.25 93 GLN A O 1
ATOM 730 N N . ALA A 1 94 ? 5.407 21.918 -14.666 1.00 47.50 94 ALA A N 1
ATOM 731 C CA . ALA A 1 94 ? 4.572 20.725 -14.685 1.00 47.50 94 ALA A CA 1
ATOM 732 C C . ALA A 1 94 ? 5.448 19.465 -14.765 1.00 47.50 94 ALA A C 1
ATOM 734 O O . ALA A 1 94 ? 6.330 19.343 -15.618 1.00 47.50 94 ALA A O 1
ATOM 735 N N . TYR A 1 95 ? 5.199 18.527 -13.856 1.00 48.44 95 TYR A N 1
ATOM 736 C CA . TYR A 1 95 ? 5.891 17.248 -13.824 1.00 48.44 95 TYR A CA 1
ATOM 737 C C . TYR A 1 95 ? 5.585 16.459 -15.106 1.00 48.44 95 TYR A C 1
ATOM 739 O O . TYR A 1 95 ? 4.431 16.119 -15.356 1.00 48.44 95 TYR A O 1
ATOM 747 N N . THR A 1 96 ? 6.613 16.156 -15.902 1.00 55.81 96 THR A N 1
ATOM 748 C CA . THR A 1 96 ? 6.499 15.264 -17.066 1.00 55.81 96 THR A CA 1
ATOM 749 C C . THR A 1 96 ? 7.311 14.007 -16.790 1.00 55.81 96 THR A C 1
ATOM 751 O O . THR A 1 96 ? 8.537 14.065 -16.687 1.00 55.81 96 THR A O 1
ATOM 754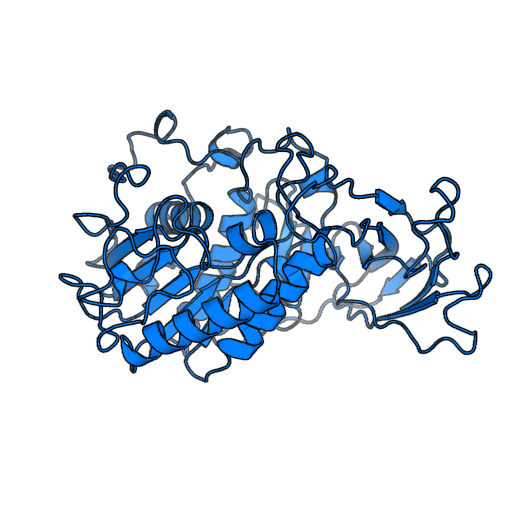 N N . MET A 1 97 ? 6.633 12.868 -16.649 1.00 57.38 97 MET A N 1
ATOM 755 C CA . MET A 1 97 ? 7.300 11.578 -16.495 1.00 57.38 97 MET A CA 1
ATOM 756 C C . MET A 1 97 ? 7.690 11.062 -17.878 1.00 57.38 97 MET A C 1
ATOM 758 O O . MET A 1 97 ? 6.827 10.678 -18.664 1.00 57.38 97 MET A O 1
ATOM 762 N N . LEU A 1 98 ? 8.987 11.015 -18.177 1.00 57.75 98 LEU A N 1
ATOM 763 C CA . LEU A 1 98 ? 9.459 10.387 -19.408 1.00 57.75 98 LEU A CA 1
ATOM 764 C C . LEU A 1 98 ? 9.781 8.922 -19.128 1.00 57.75 98 LEU A C 1
ATOM 766 O O . LEU A 1 98 ? 10.734 8.604 -18.415 1.00 57.75 98 LEU A O 1
ATOM 770 N N . ARG A 1 99 ? 8.975 8.035 -19.710 1.00 63.41 99 ARG A N 1
ATOM 771 C CA . ARG A 1 99 ? 9.172 6.586 -19.680 1.00 63.41 99 ARG A CA 1
ATOM 772 C C . ARG A 1 99 ? 9.796 6.136 -20.987 1.00 63.41 99 ARG A C 1
ATOM 774 O O . ARG A 1 99 ? 9.261 6.403 -22.062 1.00 63.41 99 ARG A O 1
ATOM 781 N N . LYS A 1 100 ? 10.944 5.466 -20.908 1.00 62.72 100 LYS A N 1
ATOM 782 C CA . LYS A 1 100 ? 11.648 4.952 -22.085 1.00 62.72 100 LYS A CA 1
ATOM 783 C C . LYS A 1 100 ? 11.909 3.463 -21.937 1.00 62.72 100 LYS A C 1
ATOM 785 O O . LYS A 1 100 ? 12.594 3.041 -21.007 1.00 62.72 100 LYS A O 1
ATOM 790 N N . ALA A 1 101 ? 11.409 2.680 -22.888 1.00 66.69 101 ALA A N 1
ATOM 791 C CA . ALA A 1 101 ? 11.744 1.266 -22.981 1.00 66.69 101 ALA A CA 1
ATOM 792 C C . ALA A 1 101 ? 13.260 1.082 -23.171 1.00 66.69 101 ALA A C 1
ATOM 794 O O . ALA A 1 101 ? 13.918 1.825 -23.910 1.00 66.69 101 ALA A O 1
ATOM 795 N N . VAL A 1 102 ? 13.829 0.082 -22.504 1.00 63.97 102 VAL A N 1
ATOM 796 C CA . VAL A 1 102 ? 15.228 -0.300 -22.685 1.00 63.97 102 VAL A CA 1
ATOM 797 C C . VAL A 1 102 ? 15.359 -1.143 -23.945 1.00 63.97 102 VAL A C 1
ATOM 799 O O . VAL A 1 102 ? 14.918 -2.286 -23.999 1.00 63.97 102 VAL A O 1
ATOM 802 N N . ASN A 1 103 ? 16.034 -0.584 -24.949 1.00 57.56 103 ASN A N 1
ATOM 803 C CA . ASN A 1 103 ? 16.207 -1.226 -26.254 1.00 57.56 103 ASN A CA 1
ATOM 804 C C . ASN A 1 103 ? 17.152 -2.442 -26.230 1.00 57.56 103 ASN A C 1
ATOM 806 O O . ASN A 1 103 ? 17.116 -3.253 -27.152 1.00 57.56 103 ASN A O 1
ATOM 810 N N . THR A 1 104 ? 18.001 -2.577 -25.202 1.00 60.69 104 THR A N 1
ATOM 811 C CA . THR A 1 104 ? 18.989 -3.662 -25.125 1.00 60.69 104 THR A CA 1
ATOM 812 C C . THR A 1 104 ? 19.099 -4.217 -23.706 1.00 60.69 104 THR A C 1
ATOM 814 O O . THR A 1 104 ? 19.678 -3.592 -22.818 1.00 60.69 104 THR A O 1
ATOM 817 N N . LEU A 1 105 ? 18.584 -5.428 -23.496 1.00 64.56 105 LEU A N 1
ATOM 818 C CA . LEU A 1 105 ? 18.803 -6.217 -22.282 1.00 64.56 105 LEU A CA 1
ATOM 819 C C . LEU A 1 105 ? 19.788 -7.343 -22.604 1.00 64.56 105 LEU A C 1
ATOM 821 O O . LEU A 1 105 ? 19.620 -8.043 -23.599 1.00 64.56 105 LEU A O 1
ATOM 825 N N . GLY A 1 106 ? 20.814 -7.536 -21.766 1.00 62.84 106 GLY A N 1
ATOM 826 C CA . GLY A 1 106 ? 21.849 -8.555 -22.006 1.00 62.84 106 GLY A CA 1
ATOM 827 C C . GLY A 1 106 ? 21.316 -9.995 -22.043 1.00 62.84 106 GLY A C 1
ATOM 828 O O . GLY A 1 106 ? 21.951 -10.874 -22.616 1.00 62.84 106 GLY A O 1
ATOM 829 N N . VAL A 1 107 ? 20.134 -10.226 -21.464 1.00 72.75 107 VAL A N 1
ATOM 830 C CA . VAL A 1 107 ? 19.376 -11.478 -21.548 1.00 72.75 107 VAL A CA 1
ATOM 831 C C . VAL A 1 107 ? 17.922 -11.105 -21.859 1.00 72.75 107 VAL A C 1
ATOM 833 O O . VAL A 1 107 ? 17.206 -10.717 -20.944 1.00 72.75 107 VAL A O 1
ATOM 836 N N . PRO A 1 108 ? 17.460 -11.159 -23.120 1.00 79.19 108 PRO A N 1
ATOM 837 C CA . PRO A 1 108 ? 16.096 -10.744 -23.461 1.00 79.19 108 PRO A CA 1
ATOM 838 C C . PRO A 1 108 ? 15.047 -11.736 -22.946 1.00 79.19 108 PRO A C 1
ATOM 840 O O . PRO A 1 108 ? 13.908 -11.362 -22.680 1.00 79.19 108 PRO A O 1
ATOM 843 N N . SER A 1 109 ? 15.438 -13.001 -22.774 1.00 87.38 109 SER A N 1
ATOM 844 C CA . SER A 1 109 ? 14.579 -14.039 -22.224 1.00 87.38 109 SER A CA 1
ATOM 845 C C . SER A 1 109 ? 15.370 -15.141 -21.536 1.00 87.38 109 SER A C 1
ATOM 847 O O . SER A 1 109 ? 16.505 -15.424 -21.919 1.00 87.38 109 SER A O 1
ATOM 849 N N . PHE A 1 110 ? 14.747 -15.826 -20.585 1.00 89.44 110 PHE A N 1
ATOM 850 C CA . PHE A 1 110 ? 15.291 -17.023 -19.944 1.00 89.44 110 PHE A CA 1
ATOM 851 C C . PHE A 1 110 ? 14.173 -18.035 -19.676 1.00 89.44 110 PHE A C 1
ATOM 853 O O . PHE A 1 110 ? 12.998 -17.677 -19.638 1.00 89.44 110 PHE A O 1
ATOM 860 N N . THR A 1 111 ? 14.524 -19.312 -19.513 1.00 91.19 111 THR A N 1
ATOM 861 C CA . THR A 1 111 ? 13.553 -20.374 -19.214 1.00 91.19 111 THR A CA 1
ATOM 862 C C . THR A 1 111 ? 13.856 -21.000 -17.864 1.00 91.19 111 THR A C 1
ATOM 864 O O . THR A 1 111 ? 14.995 -21.373 -17.589 1.00 91.19 111 THR A O 1
ATOM 867 N N . VAL A 1 112 ? 12.820 -21.138 -17.044 1.00 90.56 112 VAL A N 1
ATOM 868 C CA . VAL A 1 112 ? 12.851 -21.856 -15.771 1.00 90.56 112 VAL A CA 1
ATOM 869 C C . VAL A 1 112 ? 12.122 -23.178 -15.966 1.00 90.56 112 VAL A C 1
ATOM 871 O O . VAL A 1 112 ? 10.941 -23.200 -16.308 1.00 90.56 112 VAL A O 1
ATOM 874 N N . ALA A 1 113 ? 12.837 -24.287 -15.789 1.00 91.31 113 ALA A N 1
ATOM 875 C CA . ALA A 1 113 ? 12.273 -25.629 -15.882 1.00 91.31 113 ALA A CA 1
ATOM 876 C C . ALA A 1 113 ? 11.818 -26.139 -14.506 1.00 91.31 113 ALA A C 1
ATOM 878 O O . ALA A 1 113 ? 12.317 -25.699 -13.472 1.00 91.31 113 ALA A O 1
ATOM 879 N N . GLY A 1 114 ? 10.916 -27.122 -14.502 1.00 89.69 114 GLY A N 1
ATOM 880 C CA . GLY A 1 114 ? 10.498 -27.838 -13.296 1.00 89.69 114 GLY A CA 1
ATOM 881 C C . GLY A 1 114 ? 9.040 -27.602 -12.919 1.00 89.69 114 GLY A C 1
ATOM 882 O O . GLY A 1 114 ? 8.210 -27.257 -13.757 1.00 89.69 114 GLY A O 1
ATOM 883 N N . LYS A 1 115 ? 8.723 -27.844 -11.646 1.00 86.69 115 LYS A N 1
ATOM 884 C CA . LYS A 1 115 ? 7.416 -27.557 -11.050 1.00 86.69 115 LYS A CA 1
ATOM 885 C C . LYS A 1 115 ? 7.595 -26.469 -10.006 1.00 86.69 115 LYS A C 1
ATOM 887 O O . LYS A 1 115 ? 8.590 -26.486 -9.283 1.00 86.69 115 LYS A O 1
ATOM 892 N N . ALA A 1 116 ? 6.620 -25.572 -9.914 1.00 87.06 116 ALA A N 1
ATOM 893 C CA . ALA A 1 116 ? 6.595 -24.611 -8.827 1.00 87.06 116 ALA A CA 1
ATOM 894 C C . ALA A 1 116 ? 6.568 -25.356 -7.481 1.00 87.06 116 ALA A C 1
ATOM 896 O O . ALA A 1 116 ? 5.832 -26.345 -7.356 1.00 87.06 116 ALA A O 1
ATOM 897 N N . PRO A 1 117 ? 7.370 -24.932 -6.492 1.00 88.06 117 PRO A N 1
ATOM 898 C CA . PRO A 1 117 ? 7.306 -25.517 -5.164 1.00 88.06 117 PRO A CA 1
ATOM 899 C C . PRO A 1 117 ? 5.920 -25.270 -4.561 1.00 88.06 117 PRO A C 1
ATOM 901 O O . PRO A 1 117 ? 5.330 -24.209 -4.766 1.00 88.06 117 PRO A O 1
ATOM 904 N N . ALA A 1 118 ? 5.408 -26.244 -3.808 1.00 91.44 118 ALA A N 1
ATOM 905 C CA . ALA A 1 118 ? 4.251 -26.007 -2.955 1.00 91.44 118 ALA A CA 1
ATOM 906 C C . ALA A 1 118 ? 4.670 -25.044 -1.839 1.00 91.44 118 ALA A C 1
ATOM 908 O O . ALA A 1 118 ? 5.669 -25.293 -1.157 1.00 91.44 118 ALA A O 1
ATOM 909 N N . LEU A 1 119 ? 3.931 -23.952 -1.675 1.00 92.19 119 LEU A N 1
ATOM 910 C CA . LEU A 1 119 ? 4.209 -22.962 -0.647 1.00 92.19 119 LEU A CA 1
ATOM 911 C C . LEU A 1 119 ? 3.334 -23.241 0.587 1.00 92.19 119 LEU A C 1
ATOM 913 O O . LEU A 1 119 ? 2.225 -23.766 0.469 1.00 92.19 119 LEU A O 1
ATOM 917 N N . PRO A 1 120 ? 3.819 -22.946 1.803 1.00 93.56 120 PRO A N 1
ATOM 918 C CA . PRO A 1 120 ? 2.969 -22.982 2.985 1.00 93.56 120 PRO A CA 1
ATOM 919 C C . PRO A 1 120 ? 1.949 -21.838 2.935 1.00 93.56 120 PRO A C 1
ATOM 921 O O . PRO A 1 120 ? 2.202 -20.810 2.317 1.00 93.56 120 PRO A O 1
ATOM 924 N N . ALA A 1 121 ? 0.825 -21.965 3.641 1.00 92.31 121 ALA A N 1
ATOM 925 C CA . ALA A 1 121 ? -0.104 -20.845 3.803 1.00 92.31 121 ALA A CA 1
ATOM 926 C C . ALA A 1 121 ? 0.576 -19.652 4.502 1.00 92.31 121 ALA A C 1
ATOM 928 O O . ALA A 1 121 ? 1.368 -19.844 5.432 1.00 92.31 121 ALA A O 1
ATOM 929 N N . CYS A 1 122 ? 0.247 -18.430 4.083 1.00 91.69 122 CYS A N 1
ATOM 930 C CA . CYS A 1 122 ? 0.769 -17.218 4.707 1.00 91.69 122 CYS A CA 1
ATOM 931 C C . CYS A 1 122 ? 0.322 -17.087 6.175 1.00 91.69 122 CYS A C 1
ATOM 933 O O . CYS A 1 122 ? -0.789 -17.462 6.554 1.00 91.69 122 CYS A O 1
ATOM 935 N N . GLY A 1 123 ? 1.210 -16.551 7.015 1.00 86.38 123 GLY A N 1
ATOM 936 C CA . GLY A 1 123 ? 0.941 -16.214 8.415 1.00 86.38 123 GLY A CA 1
ATOM 937 C C . GLY A 1 123 ? 1.328 -14.771 8.746 1.00 86.38 123 GLY A C 1
ATOM 938 O O . GLY A 1 123 ? 1.816 -14.037 7.892 1.00 86.38 123 GLY A O 1
ATOM 939 N N . SER A 1 124 ? 1.179 -14.363 10.012 1.00 78.19 124 SER A N 1
ATOM 940 C CA . SER A 1 124 ? 1.339 -12.952 10.426 1.00 78.19 124 SER A CA 1
ATOM 941 C C . SER A 1 124 ? 2.760 -12.383 10.314 1.00 78.19 124 SER A C 1
ATOM 943 O O . SER A 1 124 ? 2.961 -11.185 10.492 1.00 78.19 124 SER A O 1
ATOM 945 N N . HIS A 1 125 ? 3.757 -13.239 10.084 1.00 79.62 125 HIS A N 1
ATOM 946 C CA . HIS A 1 125 ? 5.166 -12.863 9.919 1.00 79.62 125 HIS A CA 1
ATOM 947 C C . HIS A 1 125 ? 5.707 -13.224 8.533 1.00 79.62 125 HIS A C 1
ATOM 949 O O . HIS A 1 125 ? 6.907 -13.103 8.295 1.00 79.62 125 HIS A O 1
ATOM 955 N N . SER A 1 126 ? 4.844 -13.709 7.637 1.00 81.69 126 SER A N 1
ATOM 956 C CA . SER A 1 126 ? 5.238 -14.008 6.269 1.00 81.69 126 SER A CA 1
ATOM 957 C C . SER A 1 126 ? 5.540 -12.718 5.518 1.00 81.69 126 SER A C 1
ATOM 959 O O . SER A 1 126 ? 4.834 -11.719 5.654 1.00 81.69 126 SER A O 1
ATOM 961 N N . ASP A 1 127 ? 6.572 -12.769 4.688 1.00 86.44 127 ASP A N 1
ATOM 962 C CA . ASP A 1 127 ? 6.853 -11.724 3.719 1.00 86.44 127 ASP A CA 1
ATOM 963 C C . ASP A 1 127 ? 5.873 -11.860 2.548 1.00 86.44 127 ASP A C 1
ATOM 965 O O . ASP A 1 127 ? 6.058 -12.692 1.655 1.00 86.44 127 ASP A O 1
ATOM 969 N N . MET A 1 128 ? 4.773 -11.107 2.635 1.00 91.25 128 MET A N 1
ATOM 970 C CA . MET A 1 128 ? 3.650 -11.167 1.696 1.00 91.25 128 MET A CA 1
ATOM 971 C C . MET A 1 128 ? 3.733 -10.132 0.572 1.00 91.25 128 MET A C 1
ATOM 973 O O . MET A 1 128 ? 2.986 -10.246 -0.395 1.00 91.25 128 MET A O 1
ATOM 977 N N . PHE A 1 129 ? 4.628 -9.148 0.664 1.00 88.69 129 PHE A N 1
ATOM 978 C CA . PHE A 1 129 ? 4.747 -8.083 -0.337 1.00 88.69 129 PHE A CA 1
ATOM 979 C C . PHE A 1 129 ? 5.888 -8.309 -1.319 1.00 88.69 129 PHE A C 1
ATOM 981 O O . PHE A 1 129 ? 5.857 -7.725 -2.390 1.00 88.69 129 PHE A O 1
ATOM 988 N N . HIS A 1 130 ? 6.843 -9.202 -1.041 1.00 89.06 130 HIS A N 1
ATOM 989 C CA . HIS A 1 130 ? 7.753 -9.680 -2.080 1.00 89.06 130 HIS A CA 1
ATOM 990 C C . HIS A 1 130 ? 7.152 -10.893 -2.793 1.00 89.06 130 HIS A C 1
ATOM 992 O O . HIS A 1 130 ? 7.033 -11.995 -2.245 1.00 89.06 130 HIS A O 1
ATOM 998 N N . GLY A 1 131 ? 6.771 -10.686 -4.047 1.00 91.62 131 GLY A N 1
ATOM 999 C CA . GLY A 1 131 ? 6.007 -11.656 -4.812 1.00 91.62 131 GLY A CA 1
ATOM 1000 C C . GLY A 1 131 ? 5.941 -11.315 -6.290 1.00 91.62 131 GLY A C 1
ATOM 1001 O O . GLY A 1 131 ? 6.793 -10.616 -6.843 1.00 91.62 131 GLY A O 1
ATOM 1002 N N . TYR A 1 132 ? 4.931 -11.871 -6.939 1.00 92.12 132 TYR A N 1
ATOM 1003 C CA . TYR A 1 132 ? 4.680 -11.692 -8.356 1.00 92.12 132 TYR A CA 1
ATOM 1004 C C . TYR A 1 132 ? 3.187 -11.757 -8.642 1.00 92.12 132 TYR A C 1
ATOM 1006 O O . TYR A 1 132 ? 2.394 -12.323 -7.888 1.00 92.12 132 TYR A O 1
ATOM 1014 N N . TRP A 1 133 ? 2.818 -11.209 -9.787 1.00 92.75 133 TRP A N 1
ATOM 1015 C CA . TRP A 1 133 ? 1.475 -11.302 -10.319 1.00 92.75 133 TRP A CA 1
ATOM 1016 C C . TRP A 1 133 ? 1.300 -12.644 -11.015 1.00 92.75 133 TRP A C 1
ATOM 1018 O O . TRP A 1 133 ? 2.009 -12.953 -11.971 1.00 92.75 133 TRP A O 1
ATOM 1028 N N . LYS A 1 134 ? 0.356 -13.452 -10.547 1.00 93.25 134 LYS A N 1
ATOM 1029 C CA . LYS A 1 134 ? 0.031 -14.762 -11.107 1.00 93.25 134 LYS A CA 1
ATOM 1030 C C . LYS A 1 134 ? -1.291 -14.675 -11.847 1.00 93.25 134 LYS A C 1
ATOM 1032 O O . LYS A 1 134 ? -2.290 -14.262 -11.266 1.00 93.25 134 LYS A O 1
ATOM 1037 N N . ARG A 1 135 ? -1.314 -15.098 -13.108 1.00 92.75 135 ARG A N 1
ATOM 1038 C CA . ARG A 1 135 ? -2.564 -15.205 -13.859 1.00 92.75 135 ARG A CA 1
ATOM 1039 C C . ARG A 1 135 ? -3.366 -16.400 -13.349 1.00 92.75 135 ARG A C 1
ATOM 1041 O O . ARG A 1 135 ? -2.815 -17.483 -13.149 1.00 92.75 135 ARG A O 1
ATOM 1048 N N . VAL A 1 136 ? -4.655 -16.200 -13.134 1.00 92.94 136 VAL A N 1
ATOM 1049 C CA . VAL A 1 136 ? -5.590 -17.178 -12.576 1.00 92.94 136 VAL A CA 1
ATOM 1050 C C . VAL A 1 136 ? -6.908 -17.144 -13.343 1.00 92.94 136 VAL A C 1
ATOM 1052 O O . VAL A 1 136 ? -7.194 -16.193 -14.059 1.00 92.94 136 VAL A O 1
ATOM 1055 N N . ASP A 1 137 ? -7.711 -18.192 -13.207 1.00 89.75 137 ASP A N 1
ATOM 1056 C CA . ASP A 1 137 ? -9.069 -18.226 -13.750 1.00 89.75 137 ASP A CA 1
ATOM 1057 C C . ASP A 1 137 ? -10.050 -17.627 -12.728 1.00 89.75 137 ASP A C 1
ATOM 1059 O O . ASP A 1 137 ? -10.085 -18.076 -11.578 1.00 89.75 137 ASP A O 1
ATOM 1063 N N . HIS A 1 138 ? -10.865 -16.654 -13.157 1.00 82.75 138 HIS A N 1
ATOM 1064 C CA . HIS A 1 138 ? -11.922 -16.023 -12.355 1.00 82.75 138 HIS A CA 1
ATOM 1065 C C . HIS A 1 138 ? -12.924 -17.014 -11.758 1.00 82.75 138 HIS A C 1
ATOM 1067 O O . HIS A 1 138 ? -13.513 -16.730 -10.720 1.00 82.75 138 HIS A O 1
ATOM 1073 N N . VAL A 1 139 ? -13.121 -18.176 -12.384 1.00 80.06 139 VAL A N 1
ATOM 1074 C CA . VAL A 1 139 ? -14.031 -19.208 -11.871 1.00 80.06 139 VAL A CA 1
ATOM 1075 C C . VAL A 1 139 ? -13.452 -19.892 -10.631 1.00 80.06 139 VAL A C 1
ATOM 1077 O O . VAL A 1 139 ? -14.190 -20.324 -9.748 1.00 80.06 139 VAL A O 1
ATOM 1080 N N . THR A 1 140 ? -12.125 -20.009 -10.561 1.00 80.50 140 THR A N 1
ATOM 1081 C CA . THR A 1 140 ? -11.436 -20.825 -9.547 1.00 80.50 140 THR A CA 1
ATOM 1082 C C . THR A 1 140 ? -10.753 -20.001 -8.466 1.00 80.50 140 THR A C 1
ATOM 1084 O O . THR A 1 140 ? -10.440 -20.535 -7.401 1.00 80.50 140 THR A O 1
ATOM 1087 N N . HIS A 1 141 ? -10.521 -18.713 -8.723 1.00 83.44 141 HIS A N 1
ATOM 1088 C CA . HIS A 1 141 ? -9.878 -17.805 -7.790 1.00 83.44 141 HIS A CA 1
ATOM 1089 C C . HIS A 1 141 ? -10.882 -16.746 -7.313 1.00 83.44 141 HIS A C 1
ATOM 1091 O O . HIS A 1 141 ? -11.501 -16.088 -8.143 1.00 83.44 141 HIS A O 1
ATOM 1097 N N . PRO A 1 142 ? -11.052 -16.550 -5.997 1.00 78.38 142 PRO A N 1
ATOM 1098 C CA . PRO A 1 142 ? -12.120 -15.701 -5.468 1.00 78.38 142 PRO A CA 1
ATOM 1099 C C . PRO A 1 142 ? -11.854 -14.200 -5.623 1.00 78.38 142 PRO A C 1
ATOM 1101 O O . PRO A 1 142 ? -12.802 -13.422 -5.628 1.00 78.38 142 PRO A O 1
ATOM 1104 N N . PHE A 1 143 ? -10.588 -13.792 -5.770 1.00 83.31 143 PHE A N 1
ATOM 1105 C CA . PHE A 1 143 ? -10.207 -12.372 -5.811 1.00 83.31 143 PHE A CA 1
ATOM 1106 C C . PHE A 1 143 ? -9.142 -12.020 -6.863 1.00 83.31 143 PHE A C 1
ATOM 1108 O O . PHE A 1 143 ? -8.153 -11.378 -6.524 1.00 83.31 143 PHE A O 1
ATOM 1115 N N . PRO A 1 144 ? -9.250 -12.455 -8.129 1.00 89.75 144 PRO A N 1
ATOM 1116 C CA . PRO A 1 144 ? -8.433 -11.853 -9.172 1.00 89.75 144 PRO A CA 1
ATOM 1117 C C . PRO A 1 144 ? -8.786 -10.374 -9.351 1.00 89.75 144 PRO A C 1
ATOM 1119 O O . PRO A 1 144 ? -9.904 -9.937 -9.065 1.00 89.75 144 PRO A O 1
ATOM 1122 N N . ASP A 1 145 ? -7.835 -9.626 -9.884 1.00 88.62 145 ASP A N 1
ATOM 1123 C CA . ASP A 1 145 ? -8.086 -8.298 -10.405 1.00 88.62 145 ASP A CA 1
ATOM 1124 C C . ASP A 1 145 ? -8.837 -8.336 -11.746 1.00 88.62 145 ASP A C 1
ATOM 1126 O O . ASP A 1 145 ? -9.200 -9.398 -12.260 1.00 88.62 145 ASP A O 1
ATOM 1130 N N . ASP A 1 146 ? -9.039 -7.159 -12.338 1.00 85.12 146 ASP A N 1
ATOM 1131 C CA . ASP A 1 146 ? -9.821 -7.001 -13.566 1.00 85.12 146 ASP A CA 1
ATOM 1132 C C . ASP A 1 146 ? -9.182 -7.683 -14.804 1.00 85.12 146 ASP A C 1
ATOM 1134 O O . ASP A 1 146 ? -9.841 -7.843 -15.830 1.00 85.12 146 ASP A O 1
ATOM 1138 N N . TRP A 1 147 ? -7.925 -8.140 -14.716 1.00 86.19 147 TRP A N 1
ATOM 1139 C CA . TRP A 1 147 ? -7.176 -8.808 -15.794 1.00 86.19 147 TRP A CA 1
ATOM 1140 C C . TRP A 1 147 ? -6.892 -10.285 -15.510 1.00 86.19 147 TRP A C 1
ATOM 1142 O O . TRP A 1 147 ? -6.032 -10.900 -16.161 1.00 86.19 147 TRP A O 1
ATOM 1152 N N . SER A 1 148 ? -7.601 -10.857 -14.539 1.00 91.12 148 SER A N 1
ATOM 1153 C CA . SER A 1 148 ? -7.417 -12.241 -14.109 1.00 91.12 148 SER A CA 1
ATOM 1154 C C . SER A 1 148 ? -6.050 -12.494 -13.465 1.00 91.12 148 SER A C 1
ATOM 1156 O O . SER A 1 148 ? -5.492 -13.582 -13.598 1.00 91.12 148 SER A O 1
ATOM 1158 N N . PHE A 1 149 ? -5.473 -11.510 -12.777 1.00 91.88 149 PHE A N 1
ATOM 1159 C CA . PHE A 1 149 ? -4.251 -11.690 -12.000 1.00 91.88 149 PHE A CA 1
ATOM 1160 C C . PHE A 1 149 ? -4.524 -11.612 -10.502 1.00 91.88 149 PHE A C 1
ATOM 1162 O O . PHE A 1 149 ? -5.331 -10.823 -10.030 1.00 91.88 149 PHE A O 1
ATOM 1169 N N . THR A 1 150 ? -3.796 -12.410 -9.735 1.00 93.25 150 THR A N 1
ATOM 1170 C CA . THR A 1 150 ? -3.723 -12.304 -8.278 1.00 93.25 150 THR A CA 1
ATOM 1171 C C . THR A 1 150 ? -2.292 -12.023 -7.862 1.00 93.25 150 THR A C 1
ATOM 1173 O O . THR A 1 150 ? -1.342 -12.364 -8.574 1.00 93.25 150 THR A O 1
ATOM 1176 N N . TRP A 1 151 ? -2.128 -11.444 -6.682 1.00 93.81 151 TRP A N 1
ATOM 1177 C CA . TRP A 1 151 ? -0.824 -11.367 -6.050 1.00 93.81 151 TRP A CA 1
ATOM 1178 C C . TRP A 1 151 ? -0.438 -12.716 -5.438 1.00 93.81 151 TRP A C 1
ATOM 1180 O O . TRP A 1 151 ? -1.266 -13.379 -4.814 1.00 93.81 151 TRP A O 1
ATOM 1190 N N . GLN A 1 152 ? 0.814 -13.129 -5.624 1.00 94.06 152 GLN A N 1
ATOM 1191 C CA . GLN A 1 152 ? 1.371 -14.352 -5.059 1.00 94.06 152 GLN A CA 1
ATOM 1192 C C . GLN A 1 152 ? 2.724 -14.045 -4.405 1.00 94.06 152 GLN A C 1
ATOM 1194 O O . GLN A 1 152 ? 3.710 -13.818 -5.115 1.00 94.06 152 GLN A O 1
ATOM 1199 N N . PRO A 1 153 ? 2.809 -14.081 -3.066 1.00 93.69 153 PRO A N 1
ATOM 1200 C CA . PRO A 1 153 ? 4.080 -13.980 -2.366 1.00 93.69 153 PRO A CA 1
ATOM 1201 C C . PRO A 1 153 ? 5.038 -15.105 -2.762 1.00 93.69 153 PRO A C 1
ATOM 1203 O O . PRO A 1 153 ? 4.620 -16.230 -3.048 1.00 93.69 153 PRO A O 1
ATOM 1206 N N . TYR A 1 154 ? 6.341 -14.831 -2.728 1.00 91.75 154 TYR A N 1
ATOM 1207 C CA . TYR A 1 154 ? 7.357 -15.855 -2.999 1.00 91.75 154 TYR A CA 1
ATOM 1208 C C . TYR A 1 154 ? 7.498 -16.881 -1.872 1.00 91.75 154 TYR A C 1
ATOM 1210 O O . TYR A 1 154 ? 7.958 -17.998 -2.103 1.00 91.75 154 TYR A O 1
ATOM 1218 N N . SER A 1 155 ? 7.132 -16.496 -0.648 1.00 92.50 155 SER A N 1
ATOM 1219 C CA . SER A 1 155 ? 7.389 -17.284 0.558 1.00 92.50 155 SER A CA 1
ATOM 1220 C C . SER A 1 155 ? 6.189 -18.108 1.036 1.00 92.50 155 SER A C 1
ATOM 1222 O O . SER A 1 155 ? 6.363 -19.008 1.860 1.00 92.50 155 SER A O 1
ATOM 1224 N N . CYS A 1 156 ? 4.981 -17.811 0.549 1.00 93.81 156 CYS A N 1
ATOM 1225 C CA . CYS A 1 156 ? 3.745 -18.411 1.041 1.00 93.81 156 CYS A CA 1
ATOM 1226 C C . CYS A 1 156 ? 2.572 -18.258 0.058 1.00 93.81 156 CYS A C 1
ATOM 1228 O O . CYS A 1 156 ? 2.604 -17.401 -0.823 1.00 93.81 156 CYS A O 1
ATOM 1230 N N . ASP A 1 157 ? 1.529 -19.068 0.247 1.00 92.69 157 ASP A N 1
ATOM 1231 C CA . ASP A 1 157 ? 0.245 -18.978 -0.448 1.00 92.69 157 ASP A CA 1
ATOM 1232 C C . ASP A 1 157 ? -0.760 -18.162 0.369 1.00 92.69 157 ASP A C 1
ATOM 1234 O O . ASP A 1 157 ? -1.064 -18.491 1.522 1.00 92.69 157 ASP A O 1
ATOM 1238 N N . LEU A 1 158 ? -1.296 -17.099 -0.237 1.00 91.88 158 LEU A N 1
ATOM 1239 C CA . LEU A 1 158 ? -2.389 -16.333 0.356 1.00 91.88 158 LEU A CA 1
ATOM 1240 C C . LEU A 1 158 ? -3.633 -17.214 0.424 1.00 91.88 158 LEU A C 1
ATOM 1242 O O . LEU A 1 158 ? -4.099 -17.733 -0.591 1.00 91.88 158 LEU A O 1
ATOM 1246 N N . VAL A 1 159 ? -4.207 -17.349 1.617 1.00 90.75 159 VAL A N 1
ATOM 1247 C CA . VAL A 1 159 ? -5.477 -18.055 1.793 1.00 90.75 159 VAL A CA 1
ATOM 1248 C C . VAL A 1 159 ? -6.631 -17.065 1.823 1.00 90.75 159 VAL A C 1
ATOM 1250 O O . VAL A 1 159 ? -6.473 -15.905 2.207 1.00 90.75 159 VAL A O 1
ATOM 1253 N N . VAL A 1 160 ? -7.813 -17.517 1.410 1.00 89.25 160 VAL A N 1
ATOM 1254 C CA . VAL A 1 160 ? -9.048 -16.768 1.648 1.00 89.25 160 VAL A CA 1
ATOM 1255 C C . VAL A 1 160 ? -9.257 -16.693 3.151 1.00 89.25 160 VAL A C 1
ATOM 1257 O O . VAL A 1 160 ? -9.311 -17.722 3.826 1.00 89.25 160 VAL A O 1
ATOM 1260 N N . THR A 1 161 ? -9.362 -15.477 3.669 1.00 88.06 161 THR A N 1
ATOM 1261 C CA . THR A 1 161 ? -9.636 -15.243 5.084 1.00 88.06 161 THR A CA 1
ATOM 1262 C C . THR A 1 161 ? -11.008 -14.611 5.220 1.00 88.06 161 THR A C 1
ATOM 1264 O O . THR A 1 161 ? -11.367 -13.724 4.452 1.00 88.06 161 THR A O 1
ATOM 1267 N N . ASP A 1 162 ? -11.785 -15.079 6.193 1.00 89.44 162 ASP A N 1
ATOM 1268 C CA . ASP A 1 162 ? -12.999 -14.388 6.618 1.00 89.44 162 ASP A CA 1
ATOM 1269 C C . ASP A 1 162 ? -12.578 -13.260 7.565 1.00 89.44 162 ASP A C 1
ATOM 1271 O O . ASP A 1 162 ? -12.493 -13.429 8.787 1.00 89.44 162 ASP A O 1
ATOM 1275 N N . LEU A 1 163 ? -12.189 -12.135 6.963 1.00 88.75 163 LEU A N 1
ATOM 1276 C CA . LEU A 1 163 ? -11.618 -11.005 7.682 1.00 88.75 163 LEU A CA 1
ATOM 1277 C C . LEU A 1 163 ? -12.628 -10.394 8.661 1.00 88.75 163 LEU A C 1
ATOM 1279 O O . LEU A 1 163 ? -12.253 -10.037 9.774 1.00 88.75 163 LEU A O 1
ATOM 1283 N N . GLN A 1 164 ? -13.916 -10.357 8.303 1.00 89.50 164 GLN A N 1
ATOM 1284 C CA . GLN A 1 164 ? -14.967 -9.887 9.207 1.00 89.50 164 GLN A CA 1
ATOM 1285 C C . GLN A 1 164 ? -15.060 -10.758 10.458 1.00 89.50 164 GLN A C 1
ATOM 1287 O O . GLN A 1 164 ? -15.065 -10.239 11.572 1.00 89.50 164 GLN A O 1
ATOM 1292 N N . LYS A 1 165 ? -15.087 -12.085 10.289 1.00 90.25 165 LYS A N 1
ATOM 1293 C CA . LYS A 1 165 ? -15.125 -13.019 11.418 1.00 90.25 165 LYS A CA 1
ATOM 1294 C C . LYS A 1 165 ? -13.882 -12.915 12.297 1.00 90.25 165 LYS A C 1
ATOM 1296 O O . LYS A 1 165 ? -13.975 -12.963 13.517 1.00 90.25 165 LYS A O 1
ATOM 1301 N N . CYS A 1 166 ? -12.718 -12.776 11.681 1.00 90.19 166 CYS A N 1
ATOM 1302 C CA . CYS A 1 166 ? -11.442 -12.622 12.372 1.00 90.19 166 CYS A CA 1
ATOM 1303 C C . CYS A 1 166 ? -11.355 -11.338 13.213 1.00 90.19 166 CYS A C 1
ATOM 1305 O O . CYS A 1 166 ? -10.742 -11.341 14.281 1.00 90.19 166 CYS A O 1
ATOM 1307 N N . LEU A 1 167 ? -11.987 -10.260 12.752 1.00 92.00 167 LEU A N 1
ATOM 1308 C CA . LEU A 1 167 ? -12.008 -8.967 13.431 1.00 92.00 167 LEU A CA 1
ATOM 1309 C C . LEU A 1 167 ? -13.174 -8.810 14.416 1.00 92.00 167 LEU A C 1
ATOM 1311 O O . LEU A 1 167 ? -13.368 -7.707 14.923 1.00 92.00 167 LEU A O 1
ATOM 1315 N N . GLN A 1 168 ? -13.940 -9.868 14.706 1.00 92.69 168 GLN A N 1
ATOM 1316 C CA . GLN A 1 168 ? -15.044 -9.829 15.674 1.00 92.69 168 GLN A CA 1
ATOM 1317 C C . GLN A 1 168 ? -14.594 -9.302 17.041 1.00 92.69 168 GLN A C 1
ATOM 1319 O O . GLN A 1 168 ? -13.511 -9.643 17.526 1.00 92.69 168 GLN A O 1
ATOM 1324 N N . HIS A 1 169 ? -15.452 -8.490 17.667 1.00 93.75 169 HIS A N 1
ATOM 1325 C CA . HIS A 1 169 ? -15.220 -7.888 18.984 1.00 93.75 169 HIS A CA 1
ATOM 1326 C C . HIS A 1 169 ? -13.948 -7.026 19.071 1.00 93.75 169 HIS A C 1
ATOM 1328 O O . HIS A 1 169 ? -13.306 -6.970 20.122 1.00 93.75 169 HIS A O 1
ATOM 1334 N N . LYS A 1 170 ? -13.542 -6.395 17.963 1.00 94.25 170 LYS A N 1
ATOM 1335 C CA . LYS A 1 170 ? -12.392 -5.484 17.928 1.00 94.25 170 LYS A CA 1
ATOM 1336 C C . LYS A 1 170 ? -12.822 -4.028 17.868 1.00 94.25 170 LYS A C 1
ATOM 1338 O O . LYS A 1 170 ? -13.752 -3.670 17.147 1.00 94.25 170 LYS A O 1
ATOM 1343 N N . ASN A 1 171 ? -12.069 -3.190 18.569 1.00 95.44 171 ASN A N 1
ATOM 1344 C CA . ASN A 1 171 ? -12.057 -1.750 18.372 1.00 95.44 171 ASN A CA 1
ATOM 1345 C C . ASN A 1 171 ? -10.912 -1.411 17.423 1.00 95.44 171 ASN A C 1
ATOM 1347 O O . ASN A 1 171 ? -9.736 -1.561 17.760 1.00 95.44 171 ASN A O 1
ATOM 1351 N N . ILE A 1 172 ? -11.258 -0.976 16.220 1.00 95.88 172 ILE A N 1
ATOM 1352 C CA . ILE A 1 172 ? -10.297 -0.594 15.195 1.00 95.88 172 ILE A CA 1
ATOM 1353 C C . ILE A 1 172 ? -10.365 0.917 15.058 1.00 95.88 172 ILE A C 1
ATOM 1355 O O . ILE A 1 172 ? -11.426 1.488 14.816 1.00 95.88 172 ILE A O 1
ATOM 1359 N N . GLN A 1 173 ? -9.223 1.569 15.192 1.00 96.56 173 GLN A N 1
ATOM 1360 C CA . GLN A 1 173 ? -9.113 2.990 14.921 1.00 96.56 173 GLN A CA 1
ATOM 1361 C C . GLN A 1 173 ? -8.317 3.186 13.644 1.00 96.56 173 GLN A C 1
ATOM 1363 O O . GLN A 1 173 ? -7.285 2.550 13.436 1.00 96.56 173 GLN A O 1
ATOM 1368 N N . VAL A 1 174 ? -8.829 4.045 12.775 1.00 96.00 174 VAL A N 1
ATOM 1369 C CA . VAL A 1 174 ? -8.288 4.288 11.450 1.00 96.00 174 VAL A CA 1
ATOM 1370 C C . VAL A 1 174 ? -7.947 5.762 11.324 1.00 96.00 174 VAL A C 1
ATOM 1372 O O . VAL A 1 174 ? -8.803 6.619 11.509 1.00 96.00 174 VAL A O 1
ATOM 1375 N N . LEU A 1 175 ? -6.699 6.041 10.981 1.00 95.12 175 LEU A N 1
ATOM 1376 C CA . LEU A 1 175 ? -6.198 7.351 10.593 1.00 95.12 175 LEU A CA 1
ATOM 1377 C C . LEU A 1 175 ? -5.757 7.227 9.138 1.00 95.12 175 LEU A C 1
ATOM 1379 O O . LEU A 1 175 ? -4.682 6.694 8.868 1.00 95.12 175 LEU A O 1
ATOM 1383 N N . GLY A 1 176 ? -6.579 7.649 8.183 1.00 93.44 176 GLY A N 1
ATOM 1384 C CA . GLY A 1 176 ? -6.227 7.442 6.780 1.00 93.44 176 GLY A CA 1
ATOM 1385 C C . GLY A 1 176 ? -6.952 8.332 5.792 1.00 93.44 176 GLY A C 1
ATOM 1386 O O . GLY A 1 176 ? -7.726 9.209 6.152 1.00 93.44 176 GLY A O 1
ATOM 1387 N N . ASP A 1 177 ? -6.683 8.077 4.521 1.00 89.06 177 ASP A N 1
ATOM 1388 C CA . ASP A 1 177 ? -7.203 8.830 3.388 1.00 89.06 177 ASP A CA 1
ATOM 1389 C C . ASP A 1 177 ? -8.391 8.113 2.716 1.00 89.06 177 ASP A C 1
ATOM 1391 O O . ASP A 1 177 ? -8.956 7.137 3.223 1.00 89.06 177 ASP A O 1
ATOM 1395 N N . SER A 1 178 ? -8.761 8.576 1.523 1.00 87.44 178 SER A N 1
ATOM 1396 C CA . SER A 1 178 ? -9.807 7.960 0.710 1.00 87.44 178 SER A CA 1
ATOM 1397 C C . SER A 1 178 ? -9.497 6.512 0.321 1.00 87.44 178 SER A C 1
ATOM 1399 O O . SER A 1 178 ? -10.402 5.688 0.334 1.00 87.44 178 SER A O 1
ATOM 1401 N N . ASN A 1 179 ? -8.243 6.122 0.063 1.00 89.56 179 ASN A N 1
ATOM 1402 C CA . ASN A 1 179 ? -7.930 4.707 -0.197 1.00 89.56 179 ASN A CA 1
ATOM 1403 C C . ASN A 1 179 ? -8.194 3.845 1.042 1.00 89.56 179 ASN A C 1
ATOM 1405 O O . ASN A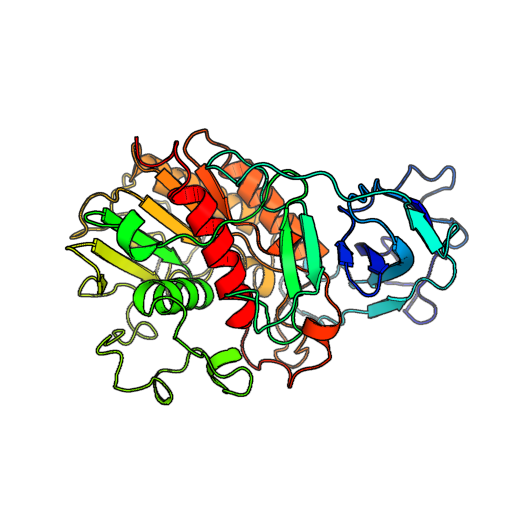 1 179 ? -8.705 2.733 0.940 1.00 89.56 179 ASN A O 1
ATOM 1409 N N . THR A 1 180 ? -7.929 4.383 2.229 1.00 91.62 180 THR A N 1
ATOM 1410 C CA . THR A 1 180 ? -8.240 3.689 3.484 1.00 91.62 180 THR A CA 1
ATOM 1411 C C . THR A 1 180 ? -9.740 3.545 3.701 1.00 91.62 180 THR A C 1
ATOM 1413 O O . THR A 1 180 ? -10.211 2.478 4.092 1.00 91.62 180 THR A O 1
ATOM 1416 N N . ARG A 1 181 ? -10.523 4.574 3.363 1.00 89.56 181 ARG A N 1
ATOM 1417 C CA . ARG A 1 181 ? -11.989 4.474 3.348 1.00 89.56 181 ARG A CA 1
ATOM 1418 C C . ARG A 1 181 ? -12.461 3.316 2.469 1.00 89.56 181 ARG A C 1
ATOM 1420 O O . ARG A 1 181 ? -13.322 2.539 2.870 1.00 89.56 181 ARG A O 1
ATOM 1427 N N . ARG A 1 182 ? -11.847 3.154 1.298 1.00 90.31 182 ARG A N 1
ATOM 1428 C CA . ARG A 1 182 ? -12.140 2.073 0.345 1.00 90.31 182 ARG A CA 1
ATOM 1429 C C . ARG A 1 182 ? -11.782 0.687 0.880 1.00 90.31 182 ARG A C 1
ATOM 1431 O O . ARG A 1 182 ? -12.561 -0.243 0.680 1.00 90.31 182 ARG A O 1
ATOM 1438 N N . HIS A 1 183 ? -10.679 0.553 1.621 1.00 92.44 183 HIS A N 1
ATOM 1439 C CA . HIS A 1 183 ? -10.376 -0.674 2.369 1.00 92.44 183 HIS A CA 1
ATOM 1440 C C . HIS A 1 183 ? -11.494 -1.040 3.334 1.00 92.44 183 HIS A C 1
ATOM 1442 O O . HIS A 1 183 ? -11.920 -2.196 3.368 1.00 92.44 183 HIS A O 1
ATOM 1448 N N . ILE A 1 184 ? -11.987 -0.056 4.092 1.00 91.88 184 ILE A N 1
ATOM 1449 C CA . ILE A 1 184 ? -13.066 -0.291 5.046 1.00 91.88 184 ILE A CA 1
ATOM 1450 C C . ILE A 1 184 ? -14.352 -0.665 4.308 1.00 91.88 184 ILE A C 1
ATOM 1452 O O . ILE A 1 184 ? -14.980 -1.644 4.696 1.00 91.88 184 ILE A O 1
ATOM 1456 N N . LYS A 1 185 ? -14.719 0.035 3.223 1.00 90.44 185 LYS A N 1
ATOM 1457 C CA . LYS A 1 185 ? -15.879 -0.317 2.380 1.00 90.44 185 LYS A CA 1
ATOM 1458 C C . LYS A 1 185 ? -15.799 -1.765 1.895 1.00 90.44 185 LYS A C 1
ATOM 1460 O O . LYS A 1 185 ? -16.772 -2.504 2.007 1.00 90.44 185 LYS A O 1
ATOM 1465 N N . LEU A 1 186 ? -14.644 -2.214 1.412 1.00 91.38 186 LEU A N 1
ATOM 1466 C CA . LEU A 1 186 ? -14.451 -3.620 1.051 1.00 91.38 186 LEU A CA 1
ATOM 1467 C C . LEU A 1 186 ? -14.594 -4.556 2.252 1.00 91.38 186 LEU A C 1
ATOM 1469 O O . LEU A 1 186 ? -15.332 -5.536 2.177 1.00 91.38 186 LEU A O 1
ATOM 1473 N N . LEU A 1 187 ? -13.957 -4.225 3.376 1.00 90.44 187 LEU A N 1
ATOM 1474 C CA . LEU A 1 187 ? -14.003 -5.028 4.593 1.00 90.44 187 LEU A CA 1
ATOM 1475 C C . LEU A 1 187 ? -15.441 -5.254 5.069 1.00 90.44 187 LEU A C 1
ATOM 1477 O O . LEU A 1 187 ? -15.852 -6.393 5.263 1.00 90.44 187 LEU A O 1
ATOM 1481 N N . VAL A 1 188 ? -16.229 -4.193 5.227 1.00 88.25 188 VAL A N 1
ATOM 1482 C CA . VAL A 1 188 ? -17.596 -4.267 5.774 1.00 88.25 188 VAL A CA 1
ATOM 1483 C C . VAL A 1 188 ? -18.618 -4.841 4.799 1.00 88.25 188 VAL A C 1
ATOM 1485 O O . VAL A 1 188 ? -19.638 -5.382 5.221 1.00 88.25 188 VAL A O 1
ATOM 1488 N N . THR A 1 189 ? -18.328 -4.804 3.500 1.00 87.56 189 THR A N 1
ATOM 1489 C CA . THR A 1 189 ? -19.174 -5.428 2.472 1.00 87.56 189 THR A CA 1
ATOM 1490 C C . THR A 1 189 ? -18.744 -6.851 2.115 1.00 87.56 189 THR A C 1
ATOM 1492 O O . THR A 1 189 ? -19.382 -7.477 1.267 1.00 87.56 189 THR A O 1
ATOM 1495 N N . ASN A 1 190 ? -17.701 -7.380 2.767 1.00 87.31 190 ASN A N 1
ATOM 1496 C CA . ASN A 1 190 ? -17.087 -8.671 2.454 1.00 87.31 190 ASN A CA 1
ATOM 1497 C C . ASN A 1 190 ? -16.702 -8.762 0.964 1.00 87.31 190 ASN A C 1
ATOM 1499 O O . ASN A 1 190 ? -17.168 -9.634 0.231 1.00 87.31 190 ASN A O 1
ATOM 1503 N N . ASP A 1 191 ? -15.935 -7.766 0.522 1.00 87.62 191 ASP A N 1
ATOM 1504 C CA . ASP A 1 191 ? -15.409 -7.555 -0.831 1.00 87.62 191 ASP A CA 1
ATOM 1505 C C . ASP A 1 191 ? -16.444 -7.316 -1.947 1.00 87.62 191 ASP A C 1
ATOM 1507 O O . ASP A 1 191 ? -16.085 -7.228 -3.127 1.00 87.62 191 ASP A O 1
ATOM 1511 N N . LYS A 1 192 ? -17.724 -7.135 -1.592 1.00 88.06 192 LYS A N 1
ATOM 1512 C CA . LYS A 1 192 ? -18.821 -6.904 -2.551 1.00 88.06 192 LYS A CA 1
ATOM 1513 C C . LYS A 1 192 ? -18.928 -5.463 -3.051 1.00 88.06 192 LYS A C 1
ATOM 1515 O O . LYS A 1 192 ? -19.567 -5.232 -4.078 1.00 88.06 192 LYS A O 1
ATOM 1520 N N . TRP A 1 193 ? -18.348 -4.485 -2.354 1.00 88.31 193 TRP A N 1
ATOM 1521 C CA . TRP A 1 193 ? -18.353 -3.095 -2.814 1.00 88.31 193 TRP A CA 1
ATOM 1522 C C . TRP A 1 193 ? -17.616 -2.968 -4.154 1.00 88.31 193 TRP A C 1
ATOM 1524 O O . TRP A 1 193 ? -16.526 -3.516 -4.309 1.00 88.31 193 TRP A O 1
ATOM 1534 N N . ALA A 1 194 ? -18.237 -2.287 -5.124 1.00 88.12 194 ALA A N 1
ATOM 1535 C CA . ALA A 1 194 ? -17.774 -2.167 -6.511 1.00 88.12 194 ALA A CA 1
ATOM 1536 C C . ALA A 1 194 ? -17.411 -3.518 -7.167 1.00 88.12 194 ALA A C 1
ATOM 1538 O O . ALA A 1 194 ? -16.346 -3.658 -7.764 1.00 88.12 194 ALA A O 1
ATOM 1539 N N . ALA A 1 195 ? -18.238 -4.558 -7.002 1.00 86.31 195 ALA A N 1
ATOM 1540 C CA . ALA A 1 195 ? -17.967 -5.886 -7.574 1.00 86.31 195 ALA A CA 1
ATOM 1541 C C . ALA A 1 195 ? -17.913 -5.900 -9.115 1.00 86.31 195 ALA A C 1
ATOM 1543 O O . ALA A 1 195 ? -17.220 -6.735 -9.686 1.00 86.31 195 ALA A O 1
ATOM 1544 N N . ASP A 1 196 ? -18.616 -4.979 -9.781 1.00 85.62 196 ASP A N 1
ATOM 1545 C CA . ASP A 1 196 ? -18.566 -4.837 -11.237 1.00 85.62 196 ASP A CA 1
ATOM 1546 C C . ASP A 1 196 ? -17.250 -4.151 -11.675 1.00 85.62 196 ASP A C 1
ATOM 1548 O O . ASP A 1 196 ? -17.020 -2.991 -11.303 1.00 85.62 196 ASP A O 1
ATOM 1552 N N . PRO A 1 197 ? -16.385 -4.819 -12.465 1.00 82.00 197 PRO A N 1
ATOM 1553 C CA . PRO A 1 197 ? -15.122 -4.251 -12.954 1.00 82.00 197 PRO A CA 1
ATOM 1554 C C . PRO A 1 197 ? -15.306 -3.060 -13.912 1.00 82.00 197 PRO A C 1
ATOM 1556 O O . PRO A 1 197 ? -14.355 -2.314 -14.155 1.00 82.00 197 PRO A O 1
ATOM 1559 N N . ASN A 1 198 ? -16.515 -2.858 -14.446 1.00 82.69 198 ASN A N 1
ATOM 1560 C CA . ASN A 1 198 ? -16.845 -1.743 -15.337 1.00 82.69 198 ASN A CA 1
ATOM 1561 C C . ASN A 1 198 ? -17.498 -0.555 -14.616 1.00 82.69 198 ASN A C 1
ATOM 1563 O O . ASN A 1 198 ? -17.797 0.452 -15.253 1.00 82.69 198 ASN A O 1
ATOM 1567 N N . SER A 1 199 ? -17.736 -0.656 -13.306 1.00 84.06 199 SER A N 1
ATOM 1568 C CA . SER A 1 199 ? -18.346 0.424 -12.530 1.00 84.06 199 SER A CA 1
ATOM 1569 C C . SER A 1 199 ? -17.392 1.611 -12.361 1.00 84.06 199 SER A C 1
ATOM 1571 O O . SER A 1 199 ? -16.209 1.422 -12.075 1.00 84.06 199 SER A O 1
ATOM 1573 N N . ASP A 1 200 ? -17.914 2.840 -12.419 1.00 80.94 200 ASP A N 1
ATOM 1574 C CA . ASP A 1 200 ? -17.145 4.048 -12.083 1.00 80.94 200 ASP A CA 1
ATOM 1575 C C . ASP A 1 200 ? -16.638 4.028 -10.624 1.00 80.94 200 ASP A C 1
ATOM 1577 O O . ASP A 1 200 ? -15.578 4.585 -10.325 1.00 80.94 200 ASP A O 1
ATOM 1581 N N . LEU A 1 201 ? -17.293 3.263 -9.734 1.00 84.62 201 LEU A N 1
ATOM 1582 C CA . LEU A 1 201 ? -16.836 2.989 -8.362 1.00 84.62 201 LEU A CA 1
ATOM 1583 C C . LEU A 1 201 ? -15.462 2.292 -8.302 1.00 84.62 201 LEU A C 1
ATOM 1585 O O . LEU A 1 201 ? -14.813 2.272 -7.254 1.00 84.62 201 LEU A O 1
ATOM 1589 N N . GLN A 1 202 ? -14.984 1.719 -9.415 1.00 84.62 202 GLN A N 1
ATOM 1590 C CA . GLN A 1 202 ? -13.608 1.226 -9.506 1.00 84.62 202 GLN A CA 1
ATOM 1591 C C . GLN A 1 202 ? -12.584 2.344 -9.319 1.00 84.62 202 GLN A C 1
ATOM 1593 O O . GLN A 1 202 ? -11.497 2.081 -8.816 1.00 84.62 202 GLN A O 1
ATOM 1598 N N . CYS A 1 203 ? -12.912 3.582 -9.675 1.00 79.75 203 CYS A N 1
ATOM 1599 C CA . CYS A 1 203 ? -12.018 4.735 -9.586 1.00 79.75 203 CYS A CA 1
ATOM 1600 C C . CYS A 1 203 ? -12.522 5.783 -8.589 1.00 79.75 203 CYS A C 1
ATOM 1602 O O . CYS A 1 203 ? -11.735 6.460 -7.919 1.00 79.75 203 CYS A O 1
ATOM 1604 N N . GLU A 1 204 ? -13.833 5.945 -8.498 1.00 80.06 204 GLU A N 1
ATOM 1605 C CA . GLU A 1 204 ? -14.452 6.972 -7.683 1.00 80.06 204 GLU A CA 1
ATOM 1606 C C . GLU A 1 204 ? -14.739 6.461 -6.276 1.00 80.06 204 GLU A C 1
ATOM 1608 O O . GLU A 1 204 ? -14.942 5.274 -6.028 1.00 80.06 204 GLU A O 1
ATOM 1613 N N . ASP A 1 205 ? -14.705 7.393 -5.334 1.00 73.50 205 ASP A N 1
ATOM 1614 C CA . ASP A 1 205 ? -15.100 7.154 -3.947 1.00 73.50 205 ASP A CA 1
ATOM 1615 C C . ASP A 1 205 ? -16.389 7.931 -3.629 1.00 73.50 205 ASP A C 1
ATOM 1617 O O . ASP A 1 205 ? -16.636 8.283 -2.476 1.00 73.50 205 ASP A O 1
ATOM 1621 N N . ASP A 1 206 ? -17.161 8.260 -4.676 1.00 65.94 206 ASP A N 1
ATOM 1622 C CA . ASP A 1 206 ? -18.370 9.074 -4.583 1.00 65.94 206 ASP A CA 1
ATOM 1623 C C . ASP A 1 206 ? -19.533 8.281 -3.969 1.00 65.94 206 ASP A C 1
ATOM 1625 O O . ASP A 1 206 ? -19.768 7.110 -4.273 1.00 65.94 206 ASP A O 1
ATOM 1629 N N . HIS A 1 207 ? -20.259 8.965 -3.092 1.00 61.09 207 HIS A N 1
ATOM 1630 C CA . HIS A 1 207 ? -21.371 8.459 -2.300 1.00 61.09 207 HIS A CA 1
ATOM 1631 C C . HIS A 1 207 ? -22.646 8.268 -3.136 1.00 61.09 207 HIS A C 1
ATOM 1633 O O . HIS A 1 207 ? -23.518 7.488 -2.763 1.00 61.09 207 HIS A O 1
ATOM 1639 N N . SER A 1 208 ? -22.762 8.957 -4.277 1.00 55.31 208 SER A N 1
ATOM 1640 C CA . SER A 1 208 ? -23.979 8.965 -5.101 1.00 55.31 208 SER A CA 1
ATOM 1641 C C . SER A 1 208 ? -24.272 7.633 -5.807 1.00 55.31 208 SER A C 1
ATOM 1643 O O . SER A 1 208 ? -25.428 7.334 -6.109 1.00 55.31 208 SER A O 1
ATOM 1645 N N . ALA A 1 209 ? -23.240 6.818 -6.039 1.00 54.00 209 ALA A N 1
ATOM 1646 C CA . ALA A 1 209 ? -23.333 5.539 -6.737 1.00 54.00 209 ALA A CA 1
ATOM 1647 C C . ALA A 1 209 ? -23.325 4.321 -5.791 1.00 54.00 209 ALA A C 1
ATOM 1649 O O . ALA A 1 209 ? -23.303 3.180 -6.259 1.00 54.00 209 ALA A O 1
ATOM 1650 N N . GLU A 1 210 ? -23.339 4.527 -4.468 1.00 60.16 210 GLU A N 1
ATOM 1651 C CA . GLU A 1 210 ? -23.352 3.417 -3.516 1.00 60.16 210 GLU A CA 1
ATOM 1652 C C . GLU A 1 210 ? -24.685 2.650 -3.587 1.00 60.16 210 GLU A C 1
ATOM 1654 O O . GLU A 1 210 ? -25.761 3.251 -3.513 1.00 60.16 210 GLU A O 1
ATOM 1659 N N . PRO A 1 211 ? -24.658 1.310 -3.723 1.00 54.44 211 PRO A N 1
ATOM 1660 C CA . PRO A 1 211 ? -25.872 0.517 -3.629 1.00 54.44 211 PRO A CA 1
ATOM 1661 C C . PRO A 1 211 ? -26.524 0.757 -2.265 1.00 54.44 211 PRO A C 1
ATOM 1663 O O . PRO A 1 211 ? -25.920 0.443 -1.240 1.00 54.44 211 PRO A O 1
ATOM 1666 N N . GLN A 1 212 ? -27.773 1.236 -2.254 1.00 53.44 212 GLN A N 1
ATOM 1667 C CA . GLN A 1 212 ? -28.578 1.454 -1.036 1.00 53.44 212 GLN A CA 1
ATOM 1668 C C . GLN A 1 212 ? -28.647 0.223 -0.110 1.00 53.44 212 GLN A C 1
ATOM 1670 O O . GLN A 1 212 ? -29.026 0.334 1.047 1.00 53.44 212 GLN A O 1
ATOM 1675 N N . SER A 1 213 ? -28.292 -0.965 -0.611 1.00 50.47 213 SER A N 1
ATOM 1676 C CA . SER A 1 213 ? -28.236 -2.210 0.156 1.00 50.47 213 SER A CA 1
ATOM 1677 C C . SER A 1 213 ? -27.141 -2.250 1.224 1.00 50.47 213 SER A C 1
ATOM 1679 O O . SER A 1 213 ? -27.171 -3.136 2.075 1.00 50.47 213 SER A O 1
ATOM 1681 N N . PHE A 1 214 ? -26.154 -1.357 1.163 1.00 54.56 214 PHE A N 1
ATOM 1682 C CA . PHE A 1 214 ? -25.201 -1.177 2.247 1.00 54.56 214 PHE A CA 1
ATOM 1683 C C . PHE A 1 214 ? -25.666 0.036 3.041 1.00 54.56 214 PHE A C 1
ATOM 1685 O O . PHE A 1 214 ? -25.393 1.164 2.654 1.00 54.56 214 PHE A O 1
ATOM 1692 N N . ASP A 1 215 ? -26.394 -0.210 4.131 1.00 50.50 215 ASP A N 1
ATOM 1693 C CA . ASP A 1 215 ? -26.955 0.794 5.053 1.00 50.50 215 ASP A CA 1
ATOM 1694 C C . ASP A 1 215 ? -25.849 1.485 5.885 1.00 50.50 215 ASP A C 1
ATOM 1696 O O . ASP A 1 215 ? -25.948 1.718 7.088 1.00 50.50 215 ASP A O 1
ATOM 1700 N N . ILE A 1 216 ? -24.710 1.727 5.241 1.00 58.97 216 ILE A N 1
ATOM 1701 C CA . ILE A 1 216 ? -23.535 2.354 5.802 1.00 58.97 216 ILE A CA 1
ATOM 1702 C C . ILE A 1 216 ? -23.611 3.806 5.382 1.00 58.97 216 ILE A C 1
ATOM 1704 O O . ILE A 1 216 ? -23.070 4.220 4.358 1.00 58.97 216 ILE A O 1
ATOM 1708 N N . HIS A 1 217 ? -24.302 4.591 6.197 1.00 60.72 217 HIS A N 1
ATOM 1709 C CA . HIS A 1 217 ? -24.176 6.032 6.129 1.00 60.72 217 HIS A CA 1
ATOM 1710 C C . HIS A 1 217 ? -22.751 6.403 6.526 1.00 60.72 217 HIS A C 1
ATOM 1712 O O . HIS A 1 217 ? -22.437 6.545 7.705 1.00 60.72 217 HIS A O 1
ATOM 1718 N N . TRP A 1 218 ? -21.878 6.549 5.531 1.00 63.00 218 TRP A N 1
ATOM 1719 C CA . TRP A 1 218 ? -20.630 7.271 5.706 1.00 63.00 218 TRP A CA 1
ATOM 1720 C C . TRP A 1 218 ? -21.015 8.725 5.998 1.00 63.00 218 TRP A C 1
ATOM 1722 O O . TRP A 1 218 ? -21.599 9.356 5.114 1.00 63.00 218 TRP A O 1
ATOM 1732 N N . PRO A 1 219 ? -20.769 9.271 7.206 1.00 56.69 219 PRO A N 1
ATOM 1733 C CA . PRO A 1 219 ? -20.974 10.698 7.438 1.00 56.69 219 PRO A CA 1
ATOM 1734 C C . PRO A 1 219 ? -20.235 11.523 6.374 1.00 56.69 219 PRO A C 1
ATOM 1736 O O . PRO A 1 219 ? -19.299 11.025 5.759 1.00 56.69 219 PRO A O 1
ATOM 1739 N N . ASP A 1 220 ? -20.634 12.774 6.138 1.00 58.69 220 ASP A N 1
ATOM 1740 C CA . ASP A 1 220 ? -19.936 13.678 5.210 1.00 58.69 220 ASP A CA 1
ATOM 1741 C C . ASP A 1 220 ? -18.497 13.967 5.696 1.00 58.69 220 ASP A C 1
ATOM 1743 O O . ASP A 1 220 ? -18.187 15.023 6.249 1.00 58.69 220 ASP A O 1
ATOM 1747 N N . TYR A 1 221 ? -17.582 13.017 5.483 1.00 54.47 221 TYR A N 1
ATOM 1748 C CA . TYR A 1 221 ? -16.172 13.089 5.878 1.00 54.47 221 TYR A CA 1
ATOM 1749 C C . TYR A 1 221 ? -15.434 14.213 5.163 1.00 54.47 221 TYR A C 1
ATOM 1751 O O . TYR A 1 221 ? -14.408 14.678 5.649 1.00 54.47 221 TYR A O 1
ATOM 1759 N N . LEU A 1 222 ? -15.961 14.673 4.024 1.00 53.38 222 LEU A N 1
ATOM 1760 C CA . LEU A 1 222 ? -15.403 15.815 3.307 1.00 53.38 222 LEU A CA 1
ATOM 1761 C C . LEU A 1 222 ? -15.452 17.099 4.149 1.00 53.38 222 LEU A C 1
ATOM 1763 O O . LEU A 1 222 ? -14.617 17.974 3.942 1.00 53.38 222 LEU A O 1
ATOM 1767 N N . ASN A 1 223 ? -16.378 17.189 5.115 1.00 53.97 223 ASN A N 1
ATOM 1768 C CA . ASN A 1 223 ? -16.569 18.378 5.947 1.00 53.97 223 ASN A CA 1
ATOM 1769 C C . ASN A 1 223 ? -16.196 18.175 7.424 1.00 53.97 223 ASN A C 1
ATOM 1771 O O . ASN A 1 223 ? -16.078 19.158 8.156 1.00 53.97 223 ASN A O 1
ATOM 1775 N N . THR A 1 224 ? -16.020 16.935 7.892 1.00 63.81 224 THR A N 1
ATOM 1776 C CA . THR A 1 224 ? -15.670 16.655 9.292 1.00 63.81 224 THR A CA 1
ATOM 1777 C C . THR A 1 224 ? -14.504 15.686 9.389 1.00 63.81 224 THR A C 1
ATOM 1779 O O . THR A 1 224 ? -14.598 14.546 8.944 1.00 63.81 224 THR A O 1
ATOM 1782 N N . CYS A 1 225 ? -13.438 16.111 10.069 1.00 73.50 225 CYS A N 1
ATOM 1783 C CA . CYS A 1 225 ? -12.256 15.284 10.323 1.00 73.50 225 CYS A CA 1
ATOM 1784 C C . CYS A 1 225 ? -12.499 14.080 11.216 1.00 73.50 225 CYS A C 1
ATOM 1786 O O . CYS A 1 225 ? -11.648 13.194 11.268 1.00 73.50 225 CYS A O 1
ATOM 1788 N N . MET A 1 226 ? -13.644 14.057 11.901 1.00 75.62 226 MET A N 1
ATOM 1789 C CA . MET A 1 226 ? -14.015 12.966 12.776 1.00 75.62 226 MET A CA 1
ATOM 1790 C C . MET A 1 226 ? -15.387 12.400 12.449 1.00 75.62 226 MET A C 1
ATOM 1792 O O . MET A 1 226 ? -16.365 13.149 12.372 1.00 75.62 226 MET A O 1
ATOM 1796 N N . ALA A 1 227 ? -15.477 11.072 12.338 1.00 75.25 227 ALA A N 1
ATOM 1797 C CA . ALA A 1 227 ? -16.773 10.397 12.300 1.00 75.25 227 ALA A CA 1
ATOM 1798 C C . ALA A 1 227 ? -17.482 10.585 13.646 1.00 75.25 227 ALA A C 1
ATOM 1800 O O . ALA A 1 227 ? -16.904 10.284 14.686 1.00 75.25 227 ALA A O 1
ATOM 1801 N N . LYS A 1 228 ? -18.734 11.040 13.689 1.00 78.19 228 LYS A N 1
ATOM 1802 C CA . LYS A 1 228 ? -19.425 11.144 14.989 1.00 78.19 228 LYS A CA 1
ATOM 1803 C C . LYS A 1 228 ? -19.635 9.769 15.626 1.00 78.19 228 LYS A C 1
ATOM 1805 O O . LYS A 1 228 ? -19.314 9.587 16.794 1.00 78.19 228 LYS A O 1
ATOM 1810 N N . GLU A 1 229 ? -20.052 8.804 14.817 1.00 85.81 229 GLU A N 1
ATOM 1811 C CA . GLU A 1 229 ? -20.352 7.438 15.240 1.00 85.81 229 GLU A CA 1
ATOM 1812 C C . GLU A 1 229 ? -19.367 6.436 14.618 1.00 85.81 229 GLU A C 1
ATOM 1814 O O . GLU A 1 229 ? -18.867 6.683 13.513 1.00 85.81 229 GLU A O 1
ATOM 1819 N N . PRO A 1 230 ? -19.064 5.315 15.299 1.00 90.06 230 PRO A N 1
ATOM 1820 C CA . PRO A 1 230 ? -18.311 4.230 14.691 1.00 90.06 230 PRO A CA 1
ATOM 1821 C C . PRO A 1 230 ? -19.118 3.540 13.595 1.00 90.06 230 PRO A C 1
ATOM 1823 O O . PRO A 1 230 ? -20.339 3.408 13.669 1.00 90.06 230 PRO A O 1
ATOM 1826 N N . LEU A 1 231 ? -18.399 2.988 12.626 1.00 87.12 231 LEU A N 1
ATOM 1827 C CA . LEU A 1 231 ? -18.943 1.974 11.743 1.00 87.12 231 LEU A CA 1
ATOM 1828 C C . LEU A 1 231 ? -18.982 0.639 12.488 1.00 87.12 231 LEU A C 1
ATOM 1830 O O . LEU A 1 231 ? -17.932 0.107 12.850 1.00 87.12 231 LEU A O 1
ATOM 1834 N N . VAL A 1 232 ? -20.178 0.094 12.689 1.00 85.75 232 VAL A N 1
ATOM 1835 C CA . VAL A 1 232 ? -20.364 -1.197 13.358 1.00 85.75 232 VAL A CA 1
ATOM 1836 C C . VAL A 1 232 ? -20.641 -2.279 12.320 1.00 85.75 232 VAL A C 1
ATOM 1838 O O . VAL A 1 232 ? -21.526 -2.132 11.479 1.00 85.75 232 VAL A O 1
ATOM 1841 N N . PHE A 1 233 ? -19.886 -3.372 12.370 1.00 83.06 233 PHE A N 1
ATOM 1842 C CA . PHE A 1 233 ? -20.102 -4.549 11.526 1.00 83.06 233 PHE A CA 1
ATOM 1843 C C . PHE A 1 233 ? -19.681 -5.822 12.269 1.00 83.06 233 PHE A C 1
ATOM 1845 O O . PHE A 1 233 ? -18.959 -5.776 13.262 1.00 83.06 233 PHE A O 1
ATOM 1852 N N . GLY A 1 234 ? -20.142 -6.980 11.795 1.00 72.00 234 GLY A N 1
ATOM 1853 C CA . GLY A 1 234 ? -19.892 -8.252 12.479 1.00 72.00 234 GLY A CA 1
ATOM 1854 C C . GLY A 1 234 ? -20.537 -8.336 13.872 1.00 72.00 234 GLY A C 1
ATOM 1855 O O . GLY A 1 234 ? -21.428 -7.558 14.209 1.00 72.00 234 GLY A O 1
ATOM 1856 N N . LEU A 1 235 ? -20.102 -9.320 14.671 1.00 78.69 235 LEU A N 1
ATOM 1857 C CA . LEU A 1 235 ? -20.485 -9.467 16.081 1.00 78.69 235 LEU A CA 1
ATOM 1858 C C . LEU A 1 235 ? -19.748 -8.396 16.910 1.00 78.69 235 LEU A C 1
ATOM 1860 O O . LEU A 1 235 ? -18.733 -8.687 17.532 1.00 78.69 235 LEU A O 1
ATOM 1864 N N . ASP A 1 236 ? -20.219 -7.151 16.863 1.00 86.50 236 ASP A N 1
ATOM 1865 C CA . ASP A 1 236 ? -19.762 -6.030 17.705 1.00 86.50 236 ASP A CA 1
ATOM 1866 C C . ASP A 1 236 ? -18.365 -5.451 17.390 1.00 86.50 236 ASP A C 1
ATOM 1868 O O . ASP A 1 236 ? -17.697 -4.905 18.272 1.00 86.50 236 ASP A O 1
ATOM 1872 N N . THR A 1 237 ? -17.889 -5.535 16.145 1.00 92.31 237 THR A N 1
ATOM 1873 C CA . THR A 1 237 ? -16.669 -4.820 15.729 1.00 92.31 237 THR A CA 1
ATOM 1874 C C . THR A 1 237 ? -16.994 -3.362 15.437 1.00 92.31 237 THR A C 1
ATOM 1876 O O . THR A 1 237 ? -17.942 -3.074 14.708 1.00 92.31 237 THR A O 1
ATOM 1879 N N . SER A 1 238 ? -16.182 -2.443 15.960 1.00 93.75 238 SER A N 1
ATOM 1880 C CA . SER A 1 238 ? -16.336 -1.000 15.742 1.00 93.75 238 SER A CA 1
ATOM 1881 C C . SER A 1 238 ? -15.111 -0.423 15.035 1.00 93.75 238 SER A C 1
ATOM 1883 O O . SER A 1 238 ? -13.985 -0.608 15.496 1.00 93.75 238 SER A O 1
ATOM 1885 N N . ILE A 1 239 ? -15.326 0.295 13.930 1.00 93.69 239 ILE A N 1
ATOM 1886 C CA . ILE A 1 239 ? -14.299 1.072 13.227 1.00 93.69 239 ILE A CA 1
ATOM 1887 C C . ILE A 1 239 ? -14.536 2.565 13.455 1.00 93.69 239 ILE A C 1
ATOM 1889 O O . ILE A 1 239 ? -15.568 3.110 13.067 1.00 93.69 239 ILE A O 1
ATOM 1893 N N . TYR A 1 240 ? -13.540 3.237 14.022 1.00 93.62 240 TYR A N 1
ATOM 1894 C CA . TYR A 1 240 ? -13.496 4.689 14.174 1.00 93.62 240 TYR A CA 1
ATOM 1895 C C . TYR A 1 240 ? -12.546 5.266 13.132 1.00 93.62 240 TYR A C 1
ATOM 1897 O O . TYR A 1 240 ? -11.331 5.150 13.282 1.00 93.62 240 TYR A O 1
ATOM 1905 N N . MET A 1 241 ? -13.089 5.847 12.063 1.00 92.12 241 MET A N 1
ATOM 1906 C CA . MET A 1 241 ? -12.288 6.443 10.996 1.00 92.12 241 MET A CA 1
ATOM 1907 C C . MET A 1 241 ? -12.175 7.953 11.167 1.00 92.12 241 MET A C 1
ATOM 1909 O O . MET A 1 241 ? -13.184 8.653 11.131 1.00 92.12 241 MET A O 1
ATOM 1913 N N . GLU A 1 242 ? -10.936 8.426 11.231 1.00 92.19 242 GLU A N 1
ATOM 1914 C CA . GLU A 1 242 ? -10.581 9.830 11.093 1.00 92.19 242 GLU A CA 1
ATOM 1915 C C . GLU A 1 242 ? -9.845 10.025 9.770 1.00 92.19 242 GLU A C 1
ATOM 1917 O O . GLU A 1 242 ? -8.914 9.281 9.432 1.00 92.19 242 GLU A O 1
ATOM 1922 N N . PHE A 1 243 ? -10.274 11.029 9.010 1.00 89.69 243 PHE A N 1
ATOM 1923 C CA . PHE A 1 243 ? -9.623 11.346 7.751 1.00 89.69 243 PHE A CA 1
ATOM 1924 C C . PHE A 1 243 ? -8.338 12.121 8.043 1.00 89.69 243 PHE A C 1
ATOM 1926 O O . PHE A 1 243 ? -8.384 13.153 8.707 1.00 89.69 243 PHE A O 1
ATOM 1933 N N . ILE A 1 244 ? -7.199 11.651 7.541 1.00 89.69 244 ILE A N 1
ATOM 1934 C CA . ILE A 1 244 ? -5.952 12.418 7.506 1.00 89.69 244 ILE A CA 1
ATOM 1935 C C . ILE A 1 244 ? -5.448 12.456 6.065 1.00 89.69 244 ILE A C 1
ATOM 1937 O O . ILE A 1 244 ? -5.370 11.435 5.385 1.00 89.69 244 ILE A O 1
ATOM 1941 N N . GLY A 1 245 ? -5.172 13.664 5.577 1.00 83.94 245 GLY A N 1
ATOM 1942 C CA . GLY A 1 245 ? -4.680 13.884 4.219 1.00 83.94 245 GLY A CA 1
ATOM 1943 C C . GLY A 1 245 ? -3.157 13.856 4.185 1.00 83.94 245 GLY A C 1
ATOM 1944 O O . GLY A 1 245 ? -2.540 12.807 4.022 1.00 83.94 245 GLY A O 1
ATOM 1945 N N . ARG A 1 246 ? -2.557 15.040 4.334 1.00 87.06 246 ARG A N 1
ATOM 1946 C CA . ARG A 1 246 ? -1.104 15.242 4.397 1.00 87.06 246 ARG A CA 1
ATOM 1947 C C . ARG A 1 246 ? -0.645 15.394 5.842 1.00 87.06 246 ARG A C 1
ATOM 1949 O O . ARG A 1 246 ? -1.386 15.913 6.676 1.00 87.06 246 ARG A O 1
ATOM 1956 N N . LEU A 1 247 ? 0.593 15.004 6.126 1.00 89.94 247 LEU A N 1
ATOM 1957 C CA . LEU A 1 247 ? 1.192 15.210 7.444 1.00 89.94 247 LEU A CA 1
ATOM 1958 C C . LEU A 1 247 ? 1.707 16.633 7.658 1.00 89.94 247 LEU A C 1
ATOM 1960 O O . LEU A 1 247 ? 1.818 17.057 8.806 1.00 89.94 247 LEU A O 1
ATOM 1964 N N . ASP A 1 248 ? 2.033 17.339 6.574 1.00 81.00 248 ASP A N 1
ATOM 1965 C CA . ASP A 1 248 ? 2.642 18.672 6.592 1.00 81.00 248 ASP A CA 1
ATOM 1966 C C . ASP A 1 248 ? 1.640 19.828 6.414 1.00 81.00 248 ASP A C 1
ATOM 1968 O O . ASP A 1 248 ? 1.959 20.968 6.745 1.00 81.00 248 ASP A O 1
ATOM 1972 N N . LEU A 1 249 ? 0.430 19.560 5.909 1.00 72.00 249 LEU A N 1
ATOM 1973 C CA . LEU A 1 249 ? -0.614 20.563 5.685 1.00 72.00 249 LEU A CA 1
ATOM 1974 C C . LEU A 1 249 ? -1.997 20.036 6.069 1.00 72.00 249 LEU A C 1
ATOM 1976 O O . LEU A 1 249 ? -2.353 18.900 5.770 1.00 72.00 249 LEU A O 1
ATOM 1980 N N . GLY A 1 250 ? -2.834 20.919 6.615 1.00 62.44 250 GLY A N 1
ATOM 1981 C CA . GLY A 1 250 ? -4.237 20.644 6.933 1.00 62.44 250 GLY A CA 1
ATOM 1982 C C . GLY A 1 250 ? -5.186 20.602 5.737 1.00 62.44 250 GLY A C 1
ATOM 1983 O O . GLY A 1 250 ? -6.344 20.978 5.881 1.00 62.44 250 GLY A O 1
ATOM 1984 N N . VAL A 1 251 ? -4.733 20.188 4.548 1.00 64.94 251 VAL A N 1
ATOM 1985 C CA . VAL A 1 251 ? -5.666 19.963 3.434 1.00 64.94 251 VAL A CA 1
ATOM 1986 C C . VAL A 1 251 ? -6.589 18.815 3.859 1.00 64.94 251 VAL A C 1
ATOM 1988 O O . VAL A 1 251 ? -6.123 17.700 4.096 1.00 64.94 251 VAL A O 1
ATOM 1991 N N . PHE A 1 252 ? -7.877 19.128 4.013 1.00 74.38 252 PHE A N 1
ATOM 1992 C CA . PHE A 1 252 ? -8.895 18.365 4.745 1.00 74.38 252 PHE A CA 1
ATOM 1993 C C . PHE A 1 252 ? -8.711 18.407 6.261 1.00 74.38 252 PHE A C 1
ATOM 1995 O O . PHE A 1 252 ? -9.415 19.152 6.937 1.00 74.38 252 PHE A O 1
ATOM 2002 N N . CYS A 1 253 ? -7.793 17.598 6.789 1.00 83.19 253 CYS A N 1
ATOM 2003 C CA . CYS A 1 253 ? -7.760 17.265 8.206 1.00 83.19 253 CYS A CA 1
ATOM 2004 C C . CYS A 1 253 ? -6.346 16.994 8.687 1.00 83.19 253 CYS A C 1
ATOM 2006 O O . CYS A 1 253 ? -5.662 16.094 8.194 1.00 83.19 253 CYS A O 1
ATOM 2008 N N . HIS A 1 254 ? -5.923 17.791 9.662 1.00 87.00 254 HIS A N 1
ATOM 2009 C CA . HIS A 1 254 ? -4.610 17.669 10.265 1.00 87.00 254 HIS A CA 1
ATOM 2010 C C . HIS A 1 254 ? -4.644 16.713 11.453 1.00 87.00 254 HIS A C 1
ATOM 2012 O O . HIS A 1 254 ? -5.601 16.681 12.226 1.00 87.00 254 HIS A O 1
ATOM 2018 N N . TRP A 1 255 ? -3.576 15.943 11.616 1.00 91.31 255 TRP A N 1
ATOM 2019 C CA . TRP A 1 255 ? -3.497 14.899 12.631 1.00 91.31 255 TRP A CA 1
ATOM 2020 C C . TRP A 1 255 ? -3.245 15.445 14.044 1.00 91.31 255 TRP A C 1
ATOM 2022 O O . TRP A 1 255 ? -3.619 14.799 15.022 1.00 91.31 255 TRP A O 1
ATOM 2032 N N . ARG A 1 256 ? -2.617 16.623 14.188 1.00 90.12 256 ARG A N 1
ATOM 2033 C CA . ARG A 1 256 ? -2.245 17.149 15.516 1.00 90.12 256 ARG A CA 1
ATOM 2034 C C . ARG A 1 256 ? -3.453 17.420 16.425 1.00 90.12 256 ARG A C 1
ATOM 2036 O O . ARG A 1 256 ? -3.434 16.901 17.538 1.00 90.12 256 ARG A O 1
ATOM 2043 N N . PRO A 1 257 ? -4.532 18.105 15.992 1.00 88.25 257 PRO A N 1
ATOM 2044 C CA . PRO A 1 257 ? -5.716 18.298 16.839 1.00 88.25 257 PRO A CA 1
ATOM 2045 C C . PRO A 1 257 ? -6.383 16.990 17.289 1.00 88.25 257 PRO A C 1
ATOM 2047 O O . PRO A 1 257 ? -7.071 16.956 18.308 1.00 88.25 257 PRO A O 1
ATOM 2050 N N . LEU A 1 258 ? -6.174 15.894 16.551 1.00 90.81 258 LEU A N 1
ATOM 2051 C CA . LEU A 1 258 ? -6.668 14.578 16.947 1.00 90.81 258 LEU A CA 1
ATOM 2052 C C . LEU A 1 258 ? -5.884 14.031 18.151 1.00 90.81 258 LEU A C 1
ATOM 2054 O O . LEU A 1 258 ? -6.478 13.450 19.059 1.00 90.81 258 LEU A O 1
ATOM 2058 N N . LEU A 1 259 ? -4.565 14.245 18.184 1.00 93.12 259 LEU A N 1
ATOM 2059 C CA . LEU A 1 259 ? -3.645 13.635 19.154 1.00 93.12 259 LEU A CA 1
ATOM 2060 C C . LEU A 1 259 ? -3.182 14.576 20.280 1.00 93.12 259 LEU A C 1
ATOM 2062 O O . LEU A 1 259 ? -2.503 14.115 21.193 1.00 93.12 259 LEU A O 1
ATOM 2066 N N . TYR A 1 260 ? -3.552 15.858 20.250 1.00 90.50 260 TYR A N 1
ATOM 2067 C CA . TYR A 1 260 ? -3.201 16.864 21.261 1.00 90.50 260 TYR A CA 1
ATOM 2068 C C . TYR A 1 260 ? -4.422 17.695 21.688 1.00 90.50 260 TYR A C 1
ATOM 2070 O O . TYR A 1 260 ? -5.346 17.903 20.906 1.00 90.50 260 TYR A O 1
ATOM 2078 N N . ASP A 1 261 ? -4.429 18.187 22.932 1.00 81.44 261 ASP A N 1
ATOM 2079 C CA . ASP A 1 261 ? -5.535 18.979 23.507 1.00 81.44 261 ASP A CA 1
ATOM 2080 C C . ASP A 1 261 ? -5.529 20.470 23.154 1.00 81.44 261 ASP A C 1
ATOM 2082 O O . ASP A 1 261 ? -6.567 21.128 23.238 1.00 81.44 261 ASP A O 1
ATOM 2086 N N . HIS A 1 262 ? -4.368 21.024 22.805 1.00 66.62 262 HIS A N 1
ATOM 2087 C CA . HIS A 1 262 ? -4.155 22.474 22.796 1.00 66.62 262 HIS A CA 1
ATOM 2088 C C . HIS A 1 262 ? -3.507 23.004 21.520 1.00 66.62 262 HIS A C 1
ATOM 2090 O O . HIS A 1 262 ? -2.923 24.085 21.552 1.00 66.62 262 HIS A O 1
ATOM 2096 N N . ASP A 1 263 ? -3.608 22.284 20.401 1.00 60.19 263 ASP A N 1
ATOM 2097 C CA . ASP A 1 263 ? -3.140 22.850 19.137 1.00 60.19 263 ASP A CA 1
ATOM 2098 C C . ASP A 1 263 ? -4.174 23.879 18.641 1.00 60.19 263 ASP A C 1
ATOM 2100 O O . ASP A 1 263 ? -5.345 23.516 18.466 1.00 60.19 263 ASP A O 1
ATOM 2104 N N . PRO A 1 264 ? -3.814 25.169 18.482 1.00 52.28 264 PRO A N 1
ATOM 2105 C CA . PRO A 1 264 ? -4.758 26.160 17.994 1.00 52.28 264 PRO A CA 1
ATOM 2106 C C . PRO A 1 264 ? -5.279 25.737 16.612 1.00 52.28 264 PRO A C 1
ATOM 2108 O O . PRO A 1 264 ? -4.480 25.355 15.762 1.00 52.28 264 PRO A O 1
ATOM 2111 N N . PRO A 1 265 ? -6.585 25.854 16.326 1.00 52.06 265 PRO A N 1
ATOM 2112 C CA . PRO A 1 265 ? -7.139 25.519 15.009 1.00 52.06 265 PRO A CA 1
ATOM 2113 C C . PRO A 1 265 ? -6.493 26.295 13.843 1.00 52.06 265 PRO A C 1
ATOM 2115 O O . PRO A 1 265 ? -6.587 25.860 12.697 1.00 52.06 265 PRO A O 1
ATOM 2118 N N . ASP A 1 266 ? -5.790 27.394 14.143 1.00 50.78 266 ASP A N 1
ATOM 2119 C CA . ASP A 1 266 ? -5.102 28.258 13.180 1.00 50.78 266 ASP A CA 1
ATOM 2120 C C . ASP A 1 266 ? -3.580 27.989 13.069 1.00 50.78 266 ASP A C 1
ATOM 2122 O O . ASP A 1 266 ? -2.876 28.674 12.325 1.00 50.78 266 ASP A O 1
ATOM 2126 N N . SER A 1 267 ? -3.030 27.004 13.792 1.00 45.97 267 SER A N 1
ATOM 2127 C CA . SER A 1 267 ? -1.582 26.779 13.936 1.00 45.97 267 SER A CA 1
ATOM 2128 C C . SER A 1 267 ? -0.961 25.850 12.880 1.00 45.97 267 SER A C 1
ATOM 2130 O O . SER A 1 267 ? 0.052 25.202 13.134 1.00 45.97 267 SER A O 1
ATOM 2132 N N . TYR A 1 268 ? -1.463 25.849 11.640 1.00 55.84 268 TYR A N 1
ATOM 2133 C CA . TYR A 1 268 ? -0.801 25.156 10.512 1.00 55.84 268 TYR A CA 1
ATOM 2134 C C . TYR A 1 268 ? 0.622 25.677 10.209 1.00 55.84 268 TYR A C 1
ATOM 2136 O O . TYR A 1 268 ? 1.300 25.197 9.302 1.00 55.84 268 TYR A O 1
ATOM 2144 N N . SER A 1 269 ? 1.076 26.686 10.955 1.00 55.47 269 SER A N 1
ATOM 2145 C CA . SER A 1 269 ? 2.464 27.108 11.041 1.00 55.47 269 SER A CA 1
ATOM 2146 C C . SER A 1 269 ? 3.353 25.969 11.551 1.00 55.47 269 SER A C 1
ATOM 2148 O O . SER A 1 269 ? 3.159 25.438 12.643 1.00 55.47 269 SER A O 1
ATOM 2150 N N . LYS A 1 270 ? 4.403 25.651 10.793 1.00 54.34 270 LYS A N 1
ATOM 2151 C CA . LYS A 1 270 ? 5.476 24.732 11.211 1.00 54.34 270 LYS A CA 1
ATOM 2152 C C . LYS A 1 270 ? 6.130 25.127 12.536 1.00 54.34 270 LYS A C 1
ATOM 2154 O O . LYS A 1 270 ? 6.631 24.257 13.238 1.00 54.34 270 LYS A O 1
ATOM 2159 N N . ASP A 1 271 ? 6.080 26.415 12.873 1.00 56.34 271 ASP A N 1
ATOM 2160 C CA . ASP A 1 271 ? 6.680 26.992 14.077 1.00 56.34 271 ASP A CA 1
ATOM 2161 C C . ASP A 1 271 ? 5.733 26.970 15.284 1.00 56.34 271 ASP A C 1
ATOM 2163 O O . ASP A 1 271 ? 6.101 27.417 16.373 1.00 56.34 271 ASP A O 1
ATOM 2167 N N . ALA A 1 272 ? 4.503 26.473 15.113 1.00 59.72 272 ALA A N 1
ATOM 2168 C CA . ALA A 1 272 ? 3.599 26.254 16.225 1.00 59.72 272 ALA A CA 1
ATOM 2169 C C . ALA A 1 272 ? 4.222 25.229 17.175 1.00 59.72 272 ALA A C 1
ATOM 2171 O O . ALA A 1 272 ? 4.339 24.042 16.858 1.00 59.72 272 ALA A O 1
ATOM 2172 N N . GLN A 1 273 ? 4.659 25.708 18.339 1.00 59.53 273 GLN A N 1
ATOM 2173 C CA . GLN A 1 273 ? 5.150 24.839 19.392 1.00 59.53 273 GLN A CA 1
ATOM 2174 C C . GLN A 1 273 ? 4.023 23.887 19.781 1.00 59.53 273 GLN A C 1
ATOM 2176 O O . GLN A 1 273 ? 2.937 24.313 20.172 1.00 59.53 273 GLN A O 1
ATOM 2181 N N . ILE A 1 274 ? 4.288 22.588 19.663 1.00 66.00 274 ILE A N 1
ATOM 2182 C CA . ILE A 1 274 ? 3.378 21.561 20.154 1.00 66.00 274 ILE A CA 1
ATOM 2183 C C . ILE A 1 274 ? 3.296 21.736 21.672 1.00 66.00 274 ILE A C 1
ATOM 2185 O O . ILE A 1 274 ? 4.246 21.440 22.401 1.00 66.00 274 ILE A O 1
ATOM 2189 N N . HIS A 1 275 ? 2.166 22.250 22.147 1.00 67.19 275 HIS A N 1
ATOM 2190 C CA . HIS A 1 275 ? 1.887 22.393 23.566 1.00 67.19 275 HIS A CA 1
ATOM 2191 C C . HIS A 1 275 ? 1.040 21.207 24.037 1.00 67.19 275 HIS A C 1
ATOM 2193 O O . HIS A 1 275 ? -0.060 20.972 23.541 1.00 67.19 275 HIS A O 1
ATOM 2199 N N . GLY A 1 276 ? 1.549 20.473 25.027 1.00 80.56 276 GLY A N 1
ATOM 2200 C CA . GLY A 1 276 ? 0.842 19.362 25.666 1.00 80.56 276 GLY A CA 1
ATOM 2201 C C . GLY A 1 276 ? 1.430 17.986 25.364 1.00 80.56 276 GLY A C 1
ATOM 2202 O O . GLY A 1 276 ? 2.358 17.822 24.570 1.00 80.56 276 GLY A O 1
ATOM 2203 N N . SER A 1 277 ? 0.899 16.982 26.056 1.00 89.88 277 SER A N 1
ATOM 2204 C CA . SER A 1 277 ? 1.274 15.584 25.860 1.00 89.88 277 SER A CA 1
ATOM 2205 C C . SER A 1 277 ? 0.390 14.947 24.786 1.00 89.88 277 SER A C 1
ATOM 2207 O O . SER A 1 277 ? -0.808 15.237 24.756 1.00 89.88 277 SER A O 1
ATOM 2209 N N . PRO A 1 278 ? 0.942 14.068 23.929 1.00 94.38 278 PRO A N 1
ATOM 2210 C CA . PRO A 1 278 ? 0.119 13.258 23.045 1.00 94.38 278 PRO A CA 1
ATOM 2211 C C . PRO A 1 278 ? -0.882 12.428 23.850 1.00 94.38 278 PRO A C 1
ATOM 2213 O O . PRO A 1 278 ? -0.553 11.927 24.928 1.00 94.38 278 PRO A O 1
ATOM 2216 N N . ARG A 1 279 ? -2.088 12.250 23.318 1.00 94.88 279 ARG A N 1
ATOM 2217 C CA . ARG A 1 279 ? -3.145 11.452 23.942 1.00 94.88 279 ARG A CA 1
ATOM 2218 C C . ARG A 1 279 ? -3.985 10.707 22.901 1.00 94.88 279 ARG A C 1
ATOM 2220 O O . ARG A 1 279 ? -4.011 11.114 21.737 1.00 94.88 279 ARG A O 1
ATOM 2227 N N . PRO A 1 280 ? -4.709 9.645 23.305 1.00 96.62 280 PRO A N 1
ATOM 2228 C CA . PRO A 1 280 ? -5.751 9.062 22.470 1.00 96.62 280 PRO A CA 1
ATOM 2229 C C . PRO A 1 280 ? -6.761 10.109 21.985 1.00 96.62 280 PRO A C 1
ATOM 2231 O O . PRO A 1 280 ? -6.950 11.159 22.612 1.00 96.62 280 PRO A O 1
ATOM 2234 N N . ILE A 1 281 ? -7.438 9.812 20.876 1.00 94.75 281 ILE A N 1
ATOM 2235 C CA . ILE A 1 281 ? -8.494 10.687 20.355 1.00 94.75 281 ILE A CA 1
ATOM 2236 C C . ILE A 1 281 ? -9.657 10.719 21.359 1.00 94.75 281 ILE A C 1
ATOM 2238 O O . ILE A 1 281 ? -10.087 9.655 21.820 1.00 94.75 281 ILE A O 1
ATOM 2242 N N . PRO A 1 282 ? -10.193 11.899 21.719 1.00 92.19 282 PRO A N 1
ATOM 2243 C CA . PRO A 1 282 ? -11.208 12.004 22.756 1.00 92.19 282 PRO A CA 1
ATOM 2244 C C . PRO A 1 282 ? -12.496 11.311 22.326 1.00 92.19 282 PRO A C 1
ATOM 2246 O O . PRO A 1 282 ? -12.904 11.387 21.169 1.00 92.19 282 PRO A O 1
ATOM 2249 N N . GLY A 1 283 ? -13.155 10.639 23.268 1.00 92.69 283 GLY A N 1
ATOM 2250 C CA . GLY A 1 283 ? -14.406 9.929 22.996 1.00 92.69 283 GLY A CA 1
ATOM 2251 C C . GLY A 1 283 ? -14.245 8.638 22.189 1.00 92.69 283 GLY A C 1
ATOM 2252 O O . GLY A 1 283 ? -15.251 8.021 21.845 1.00 92.69 283 GLY A O 1
ATOM 2253 N N . ARG A 1 284 ? -13.013 8.200 21.901 1.00 94.00 284 ARG A N 1
ATOM 2254 C CA . ARG A 1 284 ? -12.740 6.901 21.276 1.00 94.00 284 ARG A CA 1
ATOM 2255 C C . ARG A 1 284 ? -12.298 5.877 22.326 1.00 94.00 284 ARG A C 1
ATOM 2257 O O . ARG A 1 284 ? -11.545 6.235 23.235 1.00 94.00 284 ARG A O 1
ATOM 2264 N N . PRO A 1 285 ? -12.734 4.608 22.229 1.00 95.50 285 PRO A N 1
ATOM 2265 C CA . PRO A 1 285 ? -12.138 3.539 23.019 1.00 95.50 285 PRO A CA 1
ATOM 2266 C C . PRO A 1 285 ? -10.682 3.315 22.588 1.00 95.50 285 PRO A C 1
ATOM 2268 O O . PRO A 1 285 ? -10.298 3.640 21.464 1.00 95.50 285 PRO A O 1
ATOM 2271 N N . LEU A 1 286 ? -9.872 2.723 23.469 1.00 95.81 286 LEU A N 1
ATOM 2272 C CA . LEU A 1 286 ? -8.524 2.303 23.088 1.00 95.81 286 LEU A CA 1
ATOM 2273 C C . LEU A 1 286 ? -8.607 1.210 22.008 1.00 95.81 286 LEU A C 1
ATOM 2275 O O . LEU A 1 286 ? -9.332 0.229 22.205 1.00 95.81 286 LEU A O 1
ATOM 2279 N N . PRO A 1 287 ? -7.882 1.352 20.886 1.00 96.88 287 PRO A N 1
ATOM 2280 C CA . PRO A 1 287 ? -7.970 0.398 19.795 1.00 96.88 287 PRO A CA 1
ATOM 2281 C C . PRO A 1 287 ? -7.157 -0.871 20.066 1.00 96.88 287 PRO A C 1
ATOM 2283 O O . PRO A 1 287 ? -5.994 -0.810 20.484 1.00 96.88 287 PRO A O 1
ATOM 2286 N N . ASP A 1 288 ? -7.737 -2.019 19.711 1.00 94.75 288 ASP A N 1
ATOM 2287 C CA . ASP A 1 288 ? -7.009 -3.277 19.523 1.00 94.75 288 ASP A CA 1
ATOM 2288 C C . ASP A 1 288 ? -6.034 -3.170 18.342 1.00 94.75 288 ASP A C 1
ATOM 2290 O O . ASP A 1 288 ? -4.935 -3.730 18.371 1.00 94.75 288 ASP A O 1
ATOM 2294 N N . ILE A 1 289 ? -6.462 -2.463 17.289 1.00 95.44 289 ILE A N 1
ATOM 2295 C CA . ILE A 1 289 ? -5.730 -2.272 16.036 1.00 95.44 289 ILE A CA 1
ATOM 2296 C C . ILE A 1 289 ? -5.811 -0.802 15.639 1.00 95.44 289 ILE A C 1
ATOM 2298 O O . ILE A 1 289 ? -6.900 -0.249 15.482 1.00 95.44 289 ILE A O 1
ATOM 2302 N N . LEU A 1 290 ? -4.649 -0.196 15.423 1.00 97.25 290 LEU A N 1
ATOM 2303 C CA . LEU A 1 290 ? -4.512 1.146 14.885 1.00 97.25 290 LEU A CA 1
ATOM 2304 C C . LEU A 1 290 ? -4.026 1.055 13.435 1.00 97.25 290 LEU A C 1
ATOM 2306 O O . LEU A 1 290 ? -2.865 0.736 13.175 1.00 97.25 290 LEU A O 1
ATOM 2310 N N . PHE A 1 291 ? -4.930 1.297 12.490 1.00 97.31 291 PHE A N 1
ATOM 2311 C CA . PHE A 1 291 ? -4.628 1.334 11.064 1.00 97.31 291 PHE A CA 1
ATOM 2312 C C . PHE A 1 291 ? -4.304 2.771 10.658 1.00 97.31 291 PHE A C 1
ATOM 2314 O O . PHE A 1 291 ? -5.132 3.667 10.794 1.00 97.31 291 PHE A O 1
ATOM 2321 N N . VAL A 1 292 ? -3.112 2.997 10.129 1.00 97.00 292 VAL A N 1
ATOM 2322 C CA . VAL A 1 292 ? -2.627 4.311 9.712 1.00 97.00 292 VAL A CA 1
ATOM 2323 C C . VAL A 1 292 ? -2.258 4.242 8.238 1.00 97.00 292 VAL A C 1
ATOM 2325 O O . VAL A 1 292 ? -1.474 3.384 7.850 1.00 97.00 292 VAL A O 1
ATOM 2328 N N . SER A 1 293 ? -2.779 5.144 7.415 1.00 95.38 293 SER A N 1
ATOM 2329 C CA . SER A 1 293 ? -2.373 5.288 6.014 1.00 95.38 293 SER A CA 1
ATOM 2330 C C . SER A 1 293 ? -1.847 6.688 5.781 1.00 95.38 293 SER A C 1
ATOM 2332 O O . SER A 1 293 ? -2.576 7.660 5.963 1.00 95.38 293 SER 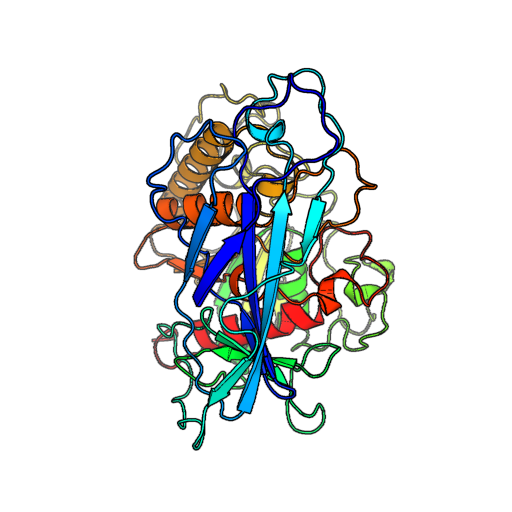A O 1
ATOM 2334 N N . ILE A 1 294 ? -0.587 6.782 5.370 1.00 92.94 294 ILE A N 1
ATOM 2335 C CA . ILE A 1 294 ? 0.119 8.046 5.138 1.00 92.94 294 ILE A CA 1
ATOM 2336 C C . ILE A 1 294 ? 1.005 7.933 3.898 1.00 92.94 294 ILE A C 1
ATOM 2338 O O . ILE A 1 294 ? 1.260 6.840 3.391 1.00 92.94 294 ILE A O 1
ATOM 2342 N N . GLY A 1 295 ? 1.482 9.066 3.388 1.00 90.25 295 GLY A N 1
ATOM 2343 C CA . GLY A 1 295 ? 2.446 9.110 2.296 1.00 90.25 295 GLY A CA 1
ATOM 2344 C C . GLY A 1 295 ? 1.828 9.332 0.920 1.00 90.25 295 GLY A C 1
ATOM 2345 O O . GLY A 1 295 ? 2.470 9.957 0.089 1.00 90.25 295 GLY A O 1
ATOM 2346 N N . ALA A 1 296 ? 0.600 8.882 0.632 1.00 88.50 296 ALA A N 1
ATOM 2347 C CA . ALA A 1 296 ? 0.029 9.039 -0.715 1.00 88.50 296 ALA A CA 1
ATOM 2348 C C . ALA A 1 296 ? -0.177 10.520 -1.092 1.00 88.50 296 ALA A C 1
ATOM 2350 O O . ALA A 1 296 ? 0.245 10.966 -2.163 1.00 88.50 296 ALA A O 1
ATOM 2351 N N . TRP A 1 297 ? -0.781 11.299 -0.192 1.00 86.69 297 TRP A N 1
ATOM 2352 C CA . TRP A 1 297 ? -0.920 12.745 -0.363 1.00 86.69 297 TRP A CA 1
ATOM 2353 C C . TRP A 1 297 ? 0.416 13.477 -0.188 1.00 86.69 297 TRP A C 1
ATOM 2355 O O . TRP A 1 297 ? 0.693 14.422 -0.926 1.00 86.69 297 TRP A O 1
ATOM 2365 N N . ASP A 1 298 ? 1.270 13.037 0.736 1.00 89.38 298 ASP A N 1
ATOM 2366 C CA . ASP A 1 298 ? 2.587 13.647 0.951 1.00 89.38 298 ASP A CA 1
ATOM 2367 C C . ASP A 1 298 ? 3.471 13.515 -0.300 1.00 89.38 298 ASP A C 1
ATOM 2369 O O . ASP A 1 298 ? 4.026 14.492 -0.799 1.00 89.38 298 ASP A O 1
ATOM 2373 N N . VAL A 1 299 ? 3.518 12.330 -0.912 1.00 85.75 299 VAL A N 1
ATOM 2374 C CA . VAL A 1 299 ? 4.207 12.117 -2.190 1.00 85.75 299 VAL A CA 1
ATOM 2375 C C . VAL A 1 299 ? 3.646 13.066 -3.241 1.00 85.75 299 VAL A C 1
ATOM 2377 O O . VAL A 1 299 ? 4.421 13.781 -3.873 1.00 85.75 299 VAL A O 1
ATOM 2380 N N . ALA A 1 300 ? 2.323 13.129 -3.392 1.00 81.06 300 ALA A N 1
ATOM 2381 C CA . ALA A 1 300 ? 1.690 13.939 -4.424 1.00 81.06 300 ALA A CA 1
ATOM 2382 C C . ALA A 1 300 ? 1.963 15.443 -4.279 1.00 81.06 300 ALA A C 1
ATOM 2384 O O . ALA A 1 300 ? 2.123 16.112 -5.298 1.00 81.06 300 ALA A O 1
ATOM 2385 N N . PHE A 1 301 ? 2.017 15.978 -3.055 1.00 80.50 301 PHE A N 1
ATOM 2386 C CA . PHE A 1 301 ? 1.939 17.428 -2.847 1.00 80.50 301 PHE A CA 1
ATOM 2387 C C . PHE A 1 301 ? 3.039 18.040 -1.967 1.00 80.50 301 PHE A C 1
ATOM 2389 O O . PHE A 1 301 ? 3.207 19.265 -1.989 1.00 80.50 301 PHE A O 1
ATOM 2396 N N . SER A 1 302 ? 3.796 17.252 -1.198 1.00 81.06 302 SER A N 1
ATOM 2397 C CA . SER A 1 302 ? 4.883 17.788 -0.373 1.00 81.06 302 SER A CA 1
ATOM 2398 C C . SER A 1 302 ? 6.011 18.307 -1.248 1.00 81.06 302 SER A C 1
ATOM 2400 O O . SER A 1 302 ? 6.456 17.669 -2.202 1.00 81.06 302 SER A O 1
ATOM 2402 N N . ARG A 1 303 ? 6.512 19.496 -0.927 1.00 76.50 303 ARG A N 1
ATOM 2403 C CA . ARG A 1 303 ? 7.587 20.105 -1.715 1.00 76.50 303 ARG A CA 1
ATOM 2404 C C . ARG A 1 303 ? 8.972 19.768 -1.189 1.00 76.50 303 ARG A C 1
ATOM 2406 O O . ARG A 1 303 ? 9.923 19.784 -1.956 1.00 76.50 303 ARG A O 1
ATOM 2413 N N . ASN A 1 304 ? 9.065 19.441 0.094 1.00 80.00 304 ASN A N 1
ATOM 2414 C CA . ASN A 1 304 ? 10.317 19.293 0.810 1.00 80.00 304 ASN A CA 1
ATOM 2415 C C . ASN A 1 304 ? 10.346 17.942 1.539 1.00 80.00 304 ASN A C 1
ATOM 2417 O O . ASN A 1 304 ? 9.461 17.626 2.330 1.00 80.00 304 ASN A O 1
ATOM 2421 N N . ILE A 1 305 ? 11.373 17.141 1.255 1.00 82.88 305 ILE A N 1
ATOM 2422 C CA . ILE A 1 305 ? 11.546 15.816 1.856 1.00 82.88 305 ILE A CA 1
ATOM 2423 C C . ILE A 1 305 ? 11.947 15.878 3.335 1.00 82.88 305 ILE A C 1
ATOM 2425 O O . ILE A 1 305 ? 11.544 15.015 4.116 1.00 82.88 305 ILE A O 1
ATOM 2429 N N . SER A 1 306 ? 12.709 16.898 3.736 1.00 83.19 306 SER A N 1
ATOM 2430 C CA . SER A 1 306 ? 13.097 17.112 5.132 1.00 83.19 306 SER A CA 1
ATOM 2431 C C . SER A 1 306 ? 11.872 17.440 5.977 1.00 83.19 306 SER A C 1
ATOM 2433 O O . SER A 1 306 ? 11.680 16.845 7.026 1.00 83.19 306 SER A O 1
ATOM 2435 N N . GLU A 1 307 ? 10.979 18.283 5.458 1.00 84.56 307 GLU A N 1
ATOM 2436 C CA . GLU A 1 307 ? 9.698 18.593 6.102 1.00 84.56 307 GLU A CA 1
ATOM 2437 C C . GLU A 1 307 ? 8.815 17.351 6.260 1.00 84.56 307 GLU A C 1
ATOM 2439 O O . GLU A 1 307 ? 8.228 17.144 7.319 1.00 84.56 307 GLU A O 1
ATOM 2444 N N . PHE A 1 308 ? 8.718 16.507 5.228 1.00 89.50 308 PHE A N 1
ATOM 2445 C CA . PHE A 1 308 ? 8.009 15.234 5.362 1.00 89.50 308 PHE A CA 1
ATOM 2446 C C . PHE A 1 308 ? 8.647 14.356 6.449 1.00 89.50 308 PHE A C 1
ATOM 2448 O O . PHE A 1 308 ? 7.929 13.795 7.271 1.00 89.50 308 PHE A O 1
ATOM 2455 N N . THR A 1 309 ? 9.983 14.282 6.485 1.00 88.12 309 THR A N 1
ATOM 2456 C CA . THR A 1 309 ? 10.741 13.508 7.483 1.00 88.12 309 THR A CA 1
ATOM 2457 C C . THR A 1 309 ? 10.455 13.992 8.909 1.00 88.12 309 THR A C 1
ATOM 2459 O O . THR A 1 309 ? 10.113 13.190 9.772 1.00 88.12 309 THR A O 1
ATOM 2462 N N . GLU A 1 310 ? 10.514 15.301 9.147 1.00 88.31 310 GLU A N 1
ATOM 2463 C CA . GLU A 1 310 ? 10.206 15.905 10.449 1.00 88.31 310 GLU A CA 1
ATOM 2464 C C . GLU A 1 310 ? 8.751 15.638 10.866 1.00 88.31 310 GLU A C 1
ATOM 2466 O O . GLU A 1 310 ? 8.481 15.266 12.009 1.00 88.31 310 GLU A O 1
ATOM 2471 N N . ASN A 1 311 ? 7.798 15.771 9.936 1.00 91.12 311 ASN A N 1
ATOM 2472 C CA . ASN A 1 311 ? 6.386 15.542 10.235 1.00 91.12 311 ASN A CA 1
ATOM 2473 C C . ASN A 1 311 ? 6.067 14.069 10.501 1.00 91.12 311 ASN A C 1
ATOM 2475 O O . ASN A 1 311 ? 5.280 13.780 11.401 1.00 91.12 311 ASN A O 1
ATOM 2479 N N . VAL A 1 312 ? 6.675 13.127 9.773 1.00 94.62 312 VAL A N 1
ATOM 2480 C CA . VAL A 1 312 ? 6.472 11.696 10.041 1.00 94.62 312 VAL A CA 1
ATOM 2481 C C . VAL A 1 312 ? 7.108 11.278 11.369 1.00 94.62 312 VAL A C 1
ATOM 2483 O O . VAL A 1 312 ? 6.529 10.459 12.080 1.00 94.62 312 VAL A O 1
ATOM 2486 N N . GLU A 1 313 ? 8.241 11.873 11.758 1.00 93.00 313 GLU A N 1
ATOM 2487 C CA . GLU A 1 313 ? 8.859 11.668 13.075 1.00 93.00 313 GLU A CA 1
ATOM 2488 C C . GLU A 1 313 ? 7.980 12.217 14.206 1.00 93.00 313 GLU A C 1
ATOM 2490 O O . GLU A 1 313 ? 7.715 11.508 15.181 1.00 93.00 313 GLU A O 1
ATOM 2495 N N . ALA A 1 314 ? 7.465 13.441 14.053 1.00 92.25 314 ALA A N 1
ATOM 2496 C CA . ALA A 1 314 ? 6.543 14.046 15.011 1.00 92.25 314 ALA A CA 1
ATOM 2497 C C . ALA A 1 314 ? 5.238 13.243 15.135 1.00 92.25 314 ALA A C 1
ATOM 2499 O O . ALA A 1 314 ? 4.757 12.999 16.243 1.00 92.25 314 ALA A O 1
ATOM 2500 N N . PHE A 1 315 ? 4.689 12.785 14.008 1.00 94.88 315 PHE A N 1
ATOM 2501 C CA . PHE A 1 315 ? 3.481 11.967 13.981 1.00 94.88 315 PHE A CA 1
ATOM 2502 C C . PHE A 1 315 ? 3.702 10.600 14.637 1.00 94.88 315 PHE A C 1
ATOM 2504 O O . PHE A 1 315 ? 2.895 10.178 15.464 1.00 94.88 315 PHE A O 1
ATOM 2511 N N . HIS A 1 316 ? 4.821 9.933 14.342 1.00 95.69 316 HIS A N 1
ATOM 2512 C CA . HIS A 1 316 ? 5.212 8.684 14.996 1.00 95.69 316 HIS A CA 1
ATOM 2513 C C . HIS A 1 316 ? 5.345 8.848 16.516 1.00 95.69 316 HIS A C 1
ATOM 2515 O O . HIS A 1 316 ? 4.801 8.035 17.270 1.00 95.69 316 HIS A O 1
ATOM 2521 N N . TYR A 1 317 ? 6.019 9.907 16.979 1.00 94.81 317 TYR A N 1
ATOM 2522 C CA . TYR A 1 317 ? 6.119 10.217 18.406 1.00 94.81 317 TYR A CA 1
ATOM 2523 C C . TYR A 1 317 ? 4.733 10.391 19.038 1.00 94.81 317 TYR A C 1
ATOM 2525 O O . TYR A 1 317 ? 4.430 9.749 20.044 1.00 94.81 317 TYR A O 1
ATOM 2533 N N . ALA A 1 318 ? 3.867 11.203 18.425 1.00 94.44 318 ALA A N 1
ATOM 2534 C CA . ALA A 1 318 ? 2.526 11.449 18.938 1.00 94.44 318 ALA A CA 1
ATOM 2535 C C . ALA A 1 318 ? 1.692 10.165 19.026 1.00 94.44 318 ALA A C 1
ATOM 2537 O O . ALA A 1 318 ? 1.077 9.892 20.055 1.00 94.44 318 ALA A O 1
ATOM 2538 N N . LEU A 1 319 ? 1.710 9.347 17.971 1.00 95.94 319 LEU A N 1
ATOM 2539 C CA . LEU A 1 319 ? 0.963 8.096 17.924 1.00 95.94 319 LEU A CA 1
ATOM 2540 C C . LEU A 1 319 ? 1.451 7.076 18.951 1.00 95.94 319 LEU A C 1
ATOM 2542 O O . LEU A 1 319 ? 0.640 6.471 19.646 1.00 95.94 319 LEU A O 1
ATOM 2546 N N . THR A 1 320 ? 2.761 6.867 19.058 1.00 95.38 320 THR A N 1
ATOM 2547 C CA . THR A 1 320 ? 3.317 5.870 19.985 1.00 95.38 320 THR A CA 1
ATOM 2548 C C . THR A 1 320 ? 3.167 6.285 21.444 1.00 95.38 320 THR A C 1
ATOM 2550 O O . THR A 1 320 ? 2.949 5.427 22.297 1.00 95.38 320 THR A O 1
ATOM 2553 N N . ALA A 1 321 ? 3.204 7.586 21.735 1.00 95.12 321 ALA A N 1
ATOM 2554 C CA . ALA A 1 321 ? 2.894 8.110 23.060 1.00 95.12 321 ALA A CA 1
ATOM 2555 C C . ALA A 1 321 ? 1.392 8.012 23.389 1.00 95.12 321 ALA A C 1
ATOM 2557 O O . ALA A 1 321 ? 1.040 7.656 24.512 1.00 95.12 321 ALA A O 1
ATOM 2558 N N . ALA A 1 322 ? 0.511 8.279 22.420 1.00 96.31 322 ALA A N 1
ATOM 2559 C CA . ALA A 1 322 ? -0.937 8.166 22.590 1.00 96.31 322 ALA A CA 1
ATOM 2560 C C . ALA A 1 322 ? -1.412 6.707 22.726 1.00 96.31 322 ALA A C 1
ATOM 2562 O O . ALA A 1 322 ? -2.331 6.430 23.494 1.00 96.31 322 ALA A O 1
ATOM 2563 N N . TYR A 1 323 ? -0.781 5.771 22.011 1.00 96.75 323 TYR A N 1
ATOM 2564 C CA . TYR A 1 323 ? -1.204 4.369 21.907 1.00 96.75 323 TYR A CA 1
ATOM 2565 C C . TYR A 1 323 ? -0.055 3.385 22.199 1.00 96.75 323 TYR A C 1
ATOM 2567 O O . TYR A 1 323 ? 0.299 2.569 21.342 1.00 96.75 323 TYR A O 1
ATOM 2575 N N . PRO A 1 324 ? 0.531 3.404 23.410 1.00 94.56 324 PRO A N 1
ATOM 2576 C CA . PRO A 1 324 ? 1.755 2.656 23.717 1.00 94.56 324 PRO A CA 1
ATOM 2577 C C . PRO A 1 324 ? 1.599 1.129 23.636 1.00 94.56 324 PRO A C 1
ATOM 2579 O O . PRO A 1 324 ? 2.586 0.417 23.460 1.00 94.56 324 PRO A O 1
ATOM 2582 N N . SER A 1 325 ? 0.371 0.618 23.755 1.00 92.75 325 SER A N 1
ATOM 2583 C CA . SER A 1 325 ? 0.073 -0.822 23.773 1.00 92.75 325 SER A CA 1
ATOM 2584 C C . SER A 1 325 ? -0.578 -1.338 22.488 1.00 92.75 325 SER A C 1
ATOM 2586 O O . SER A 1 325 ? -0.810 -2.542 22.370 1.00 92.75 325 SER A O 1
ATOM 2588 N N . SER A 1 326 ? -0.913 -0.459 21.540 1.00 93.44 326 SER A N 1
ATOM 2589 C CA . SER A 1 326 ? -1.673 -0.850 20.351 1.00 93.44 326 SER A CA 1
ATOM 2590 C C . SER A 1 326 ? -0.792 -1.519 19.296 1.00 93.44 326 SER A C 1
ATOM 2592 O O . SER A 1 326 ? 0.425 -1.317 19.209 1.00 93.44 326 SER A O 1
ATOM 2594 N N . LYS A 1 327 ? -1.443 -2.343 18.476 1.00 93.50 327 LYS A N 1
ATOM 2595 C CA . LYS A 1 327 ? -0.886 -2.964 17.274 1.00 93.50 327 LYS A CA 1
ATOM 2596 C C . LYS A 1 327 ? -1.082 -2.017 16.091 1.00 93.50 327 LYS A C 1
ATOM 2598 O O . LYS A 1 327 ? -2.207 -1.595 15.840 1.00 93.50 327 LYS A O 1
ATOM 2603 N N . PHE A 1 328 ? -0.013 -1.699 15.371 1.00 95.31 328 PHE A N 1
ATOM 2604 C CA . PHE A 1 328 ? -0.036 -0.729 14.277 1.00 95.31 328 PHE A CA 1
ATOM 2605 C C . PHE A 1 328 ? -0.008 -1.432 12.926 1.00 95.31 328 PHE A C 1
ATOM 2607 O O . PHE A 1 328 ? 0.860 -2.268 12.682 1.00 95.31 328 PHE A O 1
ATOM 2614 N N . ILE A 1 329 ? -0.899 -1.038 12.025 1.00 95.75 329 ILE A N 1
ATOM 2615 C CA . ILE A 1 329 ? -0.800 -1.360 10.601 1.00 95.75 329 ILE A CA 1
ATOM 2616 C C . ILE A 1 329 ? -0.536 -0.049 9.879 1.00 95.75 329 ILE A C 1
ATOM 2618 O O . ILE A 1 329 ? -1.403 0.817 9.860 1.00 95.75 329 ILE A O 1
ATOM 2622 N N . ILE A 1 330 ? 0.650 0.105 9.300 1.00 96.94 330 ILE A N 1
ATOM 2623 C CA . ILE A 1 330 ? 0.998 1.270 8.493 1.00 96.94 330 ILE A CA 1
ATOM 2624 C C . ILE A 1 330 ? 0.833 0.892 7.025 1.00 96.94 330 ILE A C 1
ATOM 2626 O O . ILE A 1 330 ? 1.641 0.142 6.472 1.00 96.94 330 ILE A O 1
ATOM 2630 N N . ARG A 1 331 ? -0.218 1.401 6.390 1.00 95.69 331 ARG A N 1
ATOM 2631 C CA . ARG A 1 331 ? -0.384 1.346 4.942 1.00 95.69 331 ARG A CA 1
ATOM 2632 C C . ARG A 1 331 ? 0.482 2.418 4.296 1.00 95.69 331 ARG A C 1
ATOM 2634 O O . ARG A 1 331 ? 0.373 3.600 4.618 1.00 95.69 331 ARG A O 1
ATOM 2641 N N . LEU A 1 332 ? 1.346 1.983 3.391 1.00 95.00 332 LEU A N 1
ATOM 2642 C CA . LEU A 1 332 ? 2.275 2.845 2.678 1.00 95.00 332 LEU A CA 1
ATOM 2643 C C . LEU A 1 332 ? 1.663 3.394 1.388 1.00 95.00 332 LEU A C 1
ATOM 2645 O O . LEU A 1 332 ? 0.620 2.935 0.913 1.00 95.00 332 LEU A O 1
ATOM 2649 N N . ALA A 1 333 ? 2.327 4.393 0.810 1.00 91.00 333 ALA A N 1
ATOM 2650 C CA . ALA A 1 333 ? 1.934 4.941 -0.474 1.00 91.00 333 ALA A CA 1
ATOM 2651 C C . ALA A 1 333 ? 2.151 3.909 -1.590 1.00 91.00 333 ALA A C 1
ATOM 2653 O O . ALA A 1 333 ? 2.985 3.010 -1.498 1.00 91.00 333 ALA A O 1
ATOM 2654 N N . TYR A 1 334 ? 1.406 4.061 -2.675 1.00 85.81 334 TYR A N 1
ATOM 2655 C CA . TYR A 1 334 ? 1.389 3.134 -3.798 1.00 85.81 334 TYR A CA 1
ATOM 2656 C C . TYR A 1 334 ? 1.746 3.876 -5.091 1.00 85.81 334 TYR A C 1
ATOM 2658 O O . TYR A 1 334 ? 1.587 5.091 -5.187 1.00 85.81 334 TYR A O 1
ATOM 2666 N N . THR A 1 335 ? 2.248 3.152 -6.090 1.00 74.69 335 THR A N 1
ATOM 2667 C CA . THR A 1 335 ? 2.696 3.714 -7.382 1.00 74.69 335 THR A CA 1
ATOM 2668 C C . THR A 1 335 ? 1.615 3.787 -8.445 1.00 74.69 335 THR A C 1
ATOM 2670 O O . THR A 1 335 ? 1.813 4.432 -9.471 1.00 74.69 335 THR A O 1
ATOM 2673 N N . LEU A 1 336 ? 0.476 3.130 -8.223 1.00 62.81 336 LEU A N 1
ATOM 2674 C CA . LEU A 1 336 ? -0.542 2.915 -9.255 1.00 62.81 336 LEU A CA 1
ATOM 2675 C C . LEU A 1 336 ? -1.412 4.142 -9.538 1.00 62.81 336 LEU A C 1
ATOM 2677 O O . LEU A 1 336 ? -2.431 4.007 -10.208 1.00 62.81 336 LEU A O 1
ATOM 2681 N N . CYS A 1 337 ? -1.058 5.329 -9.040 1.00 53.41 337 CYS A N 1
ATOM 2682 C CA . CYS A 1 337 ? -1.908 6.491 -9.221 1.00 53.41 337 CYS A CA 1
ATOM 2683 C C . CYS A 1 337 ? -1.193 7.776 -9.596 1.00 53.41 337 CYS A C 1
ATOM 2685 O O . CYS A 1 337 ? -0.146 8.107 -9.053 1.00 53.41 337 CYS A O 1
ATOM 2687 N N . CYS A 1 338 ? -1.897 8.549 -10.431 1.00 48.47 338 CYS A N 1
ATOM 2688 C CA . CYS A 1 338 ? -1.602 9.912 -10.880 1.00 48.47 338 CYS A CA 1
ATOM 2689 C C . CYS A 1 338 ? -0.680 10.039 -12.096 1.00 48.47 338 CYS A C 1
ATOM 2691 O O . CYS A 1 338 ? 0.147 10.941 -12.151 1.00 48.47 338 CYS A O 1
ATOM 2693 N N . THR A 1 339 ? -0.906 9.225 -13.126 1.00 49.09 339 THR A N 1
ATOM 2694 C CA . THR A 1 339 ? -0.441 9.546 -14.488 1.00 49.09 339 THR A CA 1
ATOM 2695 C C . THR A 1 339 ? -1.296 10.613 -15.176 1.00 49.09 339 THR A C 1
ATOM 2697 O O . THR A 1 339 ? -0.976 11.031 -16.284 1.00 49.09 339 THR A O 1
ATOM 2700 N N . LEU A 1 340 ? -2.370 11.107 -14.542 1.00 46.03 340 LEU A N 1
ATOM 2701 C CA . LEU A 1 340 ? -3.041 12.309 -15.024 1.00 46.03 340 LEU A CA 1
ATOM 2702 C C . LEU A 1 340 ? -2.161 13.535 -14.758 1.00 46.03 340 LEU A C 1
ATOM 2704 O O . LEU A 1 340 ? -2.336 14.243 -13.768 1.00 46.03 340 LEU A O 1
ATOM 2708 N N . GLU A 1 341 ? -1.287 13.813 -15.724 1.00 46.69 341 GLU A N 1
ATOM 2709 C CA . GLU A 1 341 ? -0.542 15.066 -15.924 1.00 46.69 341 GLU A CA 1
ATOM 2710 C C . GLU A 1 341 ? -1.436 16.319 -15.810 1.00 46.69 341 GLU A C 1
ATOM 2712 O O . GLU A 1 341 ? -0.959 17.424 -15.577 1.00 46.69 341 GLU A O 1
ATOM 2717 N N . LYS A 1 342 ? -2.762 16.161 -15.942 1.00 44.22 342 LYS A N 1
ATOM 2718 C CA . LYS A 1 342 ? -3.742 17.253 -15.962 1.00 44.22 342 LYS A CA 1
ATOM 2719 C C . LYS A 1 342 ? -4.031 17.919 -14.612 1.00 44.22 342 LYS A C 1
ATOM 2721 O O . LYS A 1 342 ? -4.676 18.963 -14.613 1.00 44.22 342 LYS A O 1
ATOM 2726 N N . ILE A 1 343 ? -3.587 17.374 -13.475 1.00 52.88 343 ILE A N 1
ATOM 2727 C CA . ILE A 1 343 ? -3.729 18.050 -12.170 1.00 52.88 343 ILE A CA 1
ATOM 2728 C C . ILE A 1 343 ? -2.363 18.643 -11.809 1.00 52.88 343 ILE A C 1
ATOM 2730 O O . ILE A 1 343 ? -1.564 18.010 -11.122 1.00 52.88 343 ILE A O 1
ATOM 2734 N N . GLY A 1 344 ? -2.106 19.841 -12.344 1.00 52.31 344 GLY A N 1
ATOM 2735 C CA . GLY A 1 344 ? -0.781 20.433 -12.597 1.00 52.31 344 GLY A CA 1
ATOM 2736 C C . GLY A 1 344 ? 0.196 20.613 -11.427 1.00 52.31 344 GLY A C 1
ATOM 2737 O O . GLY A 1 344 ? 1.344 20.956 -11.677 1.00 52.31 344 GLY A O 1
ATOM 2738 N N . ASP A 1 345 ? -0.201 20.330 -10.184 1.00 59.62 345 ASP A N 1
ATOM 2739 C CA . ASP A 1 345 ? 0.674 20.433 -9.004 1.00 59.62 345 ASP A CA 1
ATOM 2740 C C . ASP A 1 345 ? 1.145 19.079 -8.444 1.00 59.62 345 ASP A C 1
ATOM 2742 O O . ASP A 1 345 ? 1.908 19.043 -7.473 1.00 59.62 345 ASP A O 1
ATOM 2746 N N . ARG A 1 346 ? 0.686 17.950 -9.005 1.00 64.00 346 ARG A N 1
ATOM 2747 C CA . ARG A 1 346 ? 1.009 16.617 -8.472 1.00 64.00 346 ARG A CA 1
ATOM 2748 C C . ARG A 1 346 ? 2.404 16.160 -8.896 1.00 64.00 346 ARG A C 1
ATOM 2750 O O . ARG A 1 346 ? 2.759 16.195 -10.069 1.00 64.00 346 ARG A O 1
ATOM 2757 N N . ARG A 1 347 ? 3.178 15.669 -7.926 1.00 67.06 347 ARG A N 1
ATOM 2758 C CA . ARG A 1 347 ? 4.574 15.232 -8.085 1.00 67.06 347 ARG A CA 1
ATOM 2759 C C . ARG A 1 347 ? 4.687 13.744 -7.790 1.00 67.06 347 ARG A C 1
ATOM 2761 O O . ARG A 1 347 ? 5.014 13.366 -6.668 1.00 67.06 347 ARG A O 1
ATOM 2768 N N . ILE A 1 348 ? 4.375 12.885 -8.757 1.00 70.50 348 ILE A N 1
ATOM 2769 C CA . ILE A 1 348 ? 4.347 11.437 -8.508 1.00 70.50 348 ILE A CA 1
ATOM 2770 C C . ILE A 1 348 ? 5.288 10.714 -9.459 1.00 70.50 348 ILE A C 1
ATOM 2772 O O . ILE A 1 348 ? 5.047 10.634 -10.658 1.00 70.50 348 ILE A O 1
ATOM 2776 N N . SER A 1 349 ? 6.352 10.166 -8.876 1.00 73.94 349 SER A N 1
ATOM 2777 C CA . SER A 1 349 ? 7.315 9.280 -9.520 1.00 73.94 349 SER A CA 1
ATOM 2778 C C . SER A 1 349 ? 7.457 8.016 -8.682 1.00 73.94 349 SER A C 1
ATOM 2780 O O . SER A 1 349 ? 7.274 8.056 -7.458 1.00 73.94 349 SER A O 1
ATOM 2782 N N . SER A 1 350 ? 7.792 6.889 -9.304 1.00 76.44 350 SER A N 1
ATOM 2783 C CA . SER A 1 350 ? 7.942 5.635 -8.559 1.00 76.44 350 SER A CA 1
ATOM 2784 C C . SER A 1 350 ? 9.081 5.734 -7.549 1.00 76.44 350 SER A C 1
ATOM 2786 O O . SER A 1 350 ? 8.964 5.272 -6.415 1.00 76.44 350 SER A O 1
ATOM 2788 N N . HIS A 1 351 ? 10.164 6.417 -7.929 1.00 76.38 351 HIS A N 1
ATOM 2789 C CA . HIS A 1 351 ? 11.277 6.694 -7.030 1.00 76.38 351 HIS A CA 1
ATOM 2790 C C . HIS A 1 351 ? 10.839 7.533 -5.826 1.00 76.38 351 HIS A C 1
ATOM 2792 O O . HIS A 1 351 ? 11.194 7.233 -4.688 1.00 76.38 351 HIS A O 1
ATOM 2798 N N . ARG A 1 352 ? 10.023 8.562 -6.055 1.00 81.62 352 ARG A N 1
ATOM 2799 C CA . ARG A 1 352 ? 9.540 9.430 -4.987 1.00 81.62 352 ARG A CA 1
ATOM 2800 C C . ARG A 1 352 ? 8.608 8.687 -4.035 1.00 81.62 352 ARG A C 1
ATOM 2802 O O . ARG A 1 352 ? 8.795 8.804 -2.829 1.00 81.62 352 ARG A O 1
ATOM 2809 N N . VAL A 1 353 ? 7.676 7.877 -4.544 1.00 85.94 353 VAL A N 1
ATOM 2810 C CA . VAL A 1 353 ? 6.842 7.005 -3.694 1.00 85.94 353 VAL A CA 1
ATOM 2811 C C . VAL A 1 353 ? 7.731 6.118 -2.822 1.00 85.94 353 VAL A C 1
ATOM 2813 O O . VAL A 1 353 ? 7.572 6.088 -1.602 1.00 85.94 353 VAL A O 1
ATOM 2816 N N . LYS A 1 354 ? 8.724 5.460 -3.431 1.00 85.44 354 LYS A N 1
ATOM 2817 C CA . LYS A 1 354 ? 9.674 4.608 -2.716 1.00 85.44 354 LYS A CA 1
ATOM 2818 C C . LYS A 1 354 ? 10.427 5.367 -1.622 1.00 85.44 354 LYS A C 1
ATOM 2820 O O . LYS A 1 354 ? 10.525 4.874 -0.505 1.00 85.44 354 LYS A O 1
ATOM 2825 N N . LEU A 1 355 ? 10.937 6.562 -1.919 1.00 85.06 355 LEU A N 1
ATOM 2826 C CA . LEU A 1 355 ? 11.676 7.387 -0.962 1.00 85.06 355 LEU A CA 1
ATOM 2827 C C . LEU A 1 355 ? 10.824 7.728 0.271 1.00 85.06 355 LEU A C 1
ATOM 2829 O O . LEU A 1 355 ? 11.286 7.572 1.401 1.00 85.06 355 LEU A O 1
ATOM 2833 N N . TYR A 1 356 ? 9.575 8.151 0.067 1.00 91.31 356 TYR A N 1
ATOM 2834 C CA . TYR A 1 356 ? 8.652 8.471 1.162 1.00 91.31 356 TYR A CA 1
ATOM 2835 C C . TYR A 1 356 ? 8.288 7.217 1.971 1.00 91.31 356 TYR A C 1
ATOM 2837 O O . TYR A 1 356 ? 8.266 7.256 3.206 1.00 91.31 356 TYR A O 1
ATOM 2845 N N . ASN A 1 357 ? 8.072 6.086 1.295 1.00 93.12 357 ASN A N 1
ATOM 2846 C CA . ASN A 1 357 ? 7.827 4.799 1.943 1.00 93.12 357 ASN A CA 1
ATOM 2847 C C . ASN A 1 357 ? 9.028 4.345 2.781 1.00 93.12 357 ASN A C 1
ATOM 2849 O O . ASN A 1 357 ? 8.843 3.924 3.919 1.00 93.12 357 ASN A O 1
ATOM 2853 N N . ASP A 1 358 ? 10.254 4.468 2.272 1.00 91.31 358 ASP A N 1
ATOM 2854 C CA . ASP A 1 358 ? 11.475 4.090 2.991 1.00 91.31 358 ASP A CA 1
ATOM 2855 C C . ASP A 1 358 ? 11.690 4.946 4.244 1.00 91.31 358 ASP A C 1
ATOM 2857 O O . ASP A 1 358 ? 12.035 4.417 5.304 1.00 91.31 358 ASP A O 1
ATOM 2861 N N . ILE A 1 359 ? 11.445 6.258 4.153 1.00 92.31 359 ILE A N 1
ATOM 2862 C CA . ILE A 1 359 ? 11.486 7.162 5.310 1.00 92.31 359 ILE A CA 1
ATOM 2863 C C . ILE A 1 359 ? 10.440 6.735 6.345 1.00 92.31 359 ILE A C 1
ATOM 2865 O O . ILE A 1 359 ? 10.778 6.573 7.518 1.00 92.31 359 ILE A O 1
ATOM 2869 N N . THR A 1 360 ? 9.205 6.477 5.910 1.00 96.06 360 THR A N 1
ATOM 2870 C CA . THR A 1 360 ? 8.115 6.026 6.788 1.00 96.06 360 THR A CA 1
ATOM 2871 C C . THR A 1 360 ? 8.467 4.708 7.478 1.00 96.06 360 THR A C 1
ATOM 2873 O O . THR A 1 360 ? 8.393 4.614 8.703 1.00 96.06 360 THR A O 1
ATOM 2876 N N . LYS A 1 361 ? 8.938 3.707 6.721 1.00 95.31 361 LYS A N 1
ATOM 2877 C CA . LYS A 1 361 ? 9.395 2.413 7.250 1.00 95.31 361 LYS A CA 1
ATOM 2878 C C . LYS A 1 361 ? 10.516 2.575 8.269 1.00 95.31 361 LYS A C 1
ATOM 2880 O O . LYS A 1 361 ? 10.514 1.890 9.288 1.00 95.31 361 LYS A O 1
ATOM 2885 N N . ARG A 1 362 ? 11.483 3.461 8.000 1.00 95.69 362 ARG A N 1
ATOM 2886 C CA . ARG A 1 362 ? 12.611 3.737 8.901 1.00 95.69 362 ARG A CA 1
ATOM 2887 C C . ARG A 1 362 ? 12.134 4.325 10.227 1.00 95.69 362 ARG A C 1
ATOM 2889 O O . ARG A 1 362 ? 12.606 3.879 11.268 1.00 95.69 362 ARG A O 1
ATOM 2896 N N . VAL A 1 363 ? 11.221 5.293 10.181 1.00 95.38 363 VAL A N 1
ATOM 2897 C CA . VAL A 1 363 ? 10.705 5.993 11.367 1.00 95.38 363 VAL A CA 1
ATOM 2898 C C . VAL A 1 363 ? 9.802 5.085 12.202 1.00 95.38 363 VAL A C 1
ATOM 2900 O O . VAL A 1 363 ? 9.995 4.978 13.407 1.00 95.38 363 VAL A O 1
ATOM 2903 N N . PHE A 1 364 ? 8.889 4.350 11.565 1.00 95.94 364 PHE A N 1
ATOM 2904 C CA . PHE A 1 364 ? 7.947 3.443 12.232 1.00 95.94 364 PHE A CA 1
ATOM 2905 C C . PHE A 1 364 ? 8.523 2.045 12.520 1.00 95.94 364 PHE A C 1
ATOM 2907 O O . PHE A 1 364 ? 7.779 1.106 12.805 1.00 95.94 364 PHE A O 1
ATOM 2914 N N . LYS A 1 365 ? 9.843 1.851 12.429 1.00 94.00 365 LYS A N 1
ATOM 2915 C CA . LYS A 1 365 ? 10.460 0.538 12.642 1.00 94.00 365 LYS A CA 1
ATOM 2916 C C . LYS A 1 365 ? 10.364 0.119 14.114 1.00 94.00 365 LYS A C 1
ATOM 2918 O O . LYS A 1 365 ? 11.261 0.388 14.909 1.00 94.00 365 LYS A O 1
ATOM 2923 N N . ALA A 1 366 ? 9.312 -0.617 14.459 1.00 88.69 366 ALA A N 1
ATOM 2924 C CA . ALA A 1 366 ? 9.083 -1.167 15.792 1.00 88.69 366 ALA A CA 1
ATOM 2925 C C . ALA A 1 366 ? 8.525 -2.600 15.731 1.00 88.69 366 ALA A C 1
ATOM 2927 O O . ALA A 1 366 ? 8.088 -3.075 14.687 1.00 88.69 366 ALA A O 1
ATOM 2928 N N . LYS A 1 367 ? 8.552 -3.322 16.862 1.00 80.31 367 LYS A N 1
ATOM 2929 C CA . LYS A 1 367 ? 8.107 -4.731 16.933 1.00 80.31 367 LYS A CA 1
ATOM 2930 C C . LYS A 1 367 ? 6.590 -4.913 16.789 1.00 80.31 367 LYS A C 1
ATOM 2932 O O . LYS A 1 367 ? 6.152 -5.994 16.419 1.00 80.31 367 LYS A O 1
ATOM 2937 N N . ASN A 1 368 ? 5.808 -3.891 17.124 1.00 87.94 368 ASN A N 1
ATOM 2938 C CA . ASN A 1 368 ? 4.342 -3.879 17.085 1.00 87.94 368 ASN A CA 1
ATOM 2939 C C . ASN A 1 368 ? 3.783 -3.197 15.825 1.00 87.94 368 ASN A C 1
ATOM 2941 O O . ASN A 1 368 ? 2.594 -2.881 15.788 1.00 87.94 368 ASN A O 1
ATOM 2945 N N . VAL A 1 369 ? 4.635 -2.951 14.828 1.00 93.12 369 VAL A N 1
ATOM 2946 C CA . VAL A 1 369 ? 4.271 -2.299 13.572 1.00 93.12 369 VAL A CA 1
ATOM 2947 C C . VAL A 1 369 ? 4.360 -3.301 12.429 1.00 93.12 369 VAL A C 1
ATOM 2949 O O . VAL A 1 369 ? 5.398 -3.926 12.212 1.00 93.12 369 VAL A O 1
ATOM 2952 N N . TRP A 1 370 ? 3.276 -3.409 11.668 1.00 93.12 370 TRP A N 1
ATOM 2953 C CA . TRP A 1 370 ? 3.231 -4.111 10.394 1.00 93.12 370 TRP A CA 1
ATOM 2954 C C . TRP A 1 370 ? 3.048 -3.117 9.257 1.00 93.12 370 TRP A C 1
ATOM 2956 O O . TRP A 1 370 ? 2.277 -2.169 9.380 1.00 93.12 370 TRP A O 1
ATOM 2966 N N . PHE A 1 371 ? 3.720 -3.358 8.136 1.00 94.25 371 PHE A N 1
ATOM 2967 C CA . PHE A 1 371 ? 3.570 -2.544 6.936 1.00 94.25 371 PHE A CA 1
ATOM 2968 C C . PHE A 1 371 ? 2.680 -3.266 5.926 1.00 94.25 371 PHE A C 1
ATOM 2970 O O . PHE A 1 371 ? 2.942 -4.421 5.596 1.00 94.25 371 PHE A O 1
ATOM 2977 N N . LEU A 1 372 ? 1.643 -2.578 5.451 1.00 94.50 372 LEU A N 1
ATOM 2978 C CA . LEU A 1 372 ? 0.883 -2.938 4.256 1.00 94.50 372 LEU A CA 1
ATOM 2979 C C . LEU A 1 372 ? 1.504 -2.141 3.106 1.00 94.50 372 LEU A C 1
ATOM 2981 O O . LEU A 1 372 ? 1.340 -0.922 3.058 1.00 94.50 372 LEU A O 1
ATOM 2985 N N . ASP A 1 373 ? 2.280 -2.806 2.246 1.00 93.44 373 ASP A N 1
ATOM 2986 C CA . ASP A 1 373 ? 3.122 -2.140 1.245 1.00 93.44 373 ASP A CA 1
ATOM 2987 C C . ASP A 1 373 ? 2.664 -2.397 -0.200 1.00 93.44 373 ASP A C 1
ATOM 2989 O O . ASP A 1 373 ? 3.234 -3.228 -0.913 1.00 93.44 373 ASP A O 1
ATOM 2993 N N . PRO A 1 374 ? 1.634 -1.677 -0.667 1.00 91.06 374 PRO A N 1
ATOM 2994 C CA . PRO A 1 374 ? 1.131 -1.829 -2.027 1.00 91.06 374 PRO A CA 1
ATOM 2995 C C . PRO A 1 374 ? 2.096 -1.344 -3.114 1.00 91.06 374 PRO A C 1
ATOM 2997 O O . PRO A 1 374 ? 1.853 -1.602 -4.292 1.00 91.06 374 PRO A O 1
ATOM 3000 N N . PHE A 1 375 ? 3.190 -0.655 -2.763 1.00 88.38 375 PHE A N 1
ATOM 3001 C CA . PHE A 1 375 ? 4.224 -0.270 -3.726 1.00 88.38 375 PHE A CA 1
ATOM 3002 C C . PHE A 1 375 ? 4.814 -1.491 -4.438 1.00 88.38 375 PHE A C 1
ATOM 3004 O O . PHE A 1 375 ? 4.963 -1.480 -5.661 1.00 88.38 375 PHE A O 1
ATOM 3011 N N . GLU A 1 376 ? 5.097 -2.552 -3.680 1.00 86.31 376 GLU A N 1
ATOM 3012 C CA . GLU A 1 376 ? 5.705 -3.788 -4.190 1.00 86.31 376 GLU A CA 1
ATOM 3013 C C . GLU A 1 376 ? 4.747 -4.576 -5.099 1.00 86.31 376 GLU A C 1
ATOM 3015 O O . GLU A 1 376 ? 5.170 -5.342 -5.964 1.00 86.31 376 GLU A O 1
ATOM 3020 N N . MET A 1 377 ? 3.442 -4.329 -4.960 1.00 86.38 377 MET A N 1
ATOM 3021 C CA . MET A 1 377 ? 2.405 -4.873 -5.833 1.00 86.38 377 MET A CA 1
ATOM 3022 C C . MET A 1 377 ? 2.237 -4.042 -7.120 1.00 86.38 377 MET A C 1
ATOM 3024 O O . MET A 1 377 ? 1.392 -4.368 -7.939 1.00 86.38 377 MET A O 1
ATOM 3028 N N . GLY A 1 378 ? 3.005 -2.966 -7.329 1.00 80.94 378 GLY A N 1
ATOM 3029 C CA . GLY A 1 378 ? 2.872 -2.044 -8.465 1.00 80.94 378 GLY A CA 1
ATOM 3030 C C . GLY A 1 378 ? 3.292 -2.615 -9.831 1.00 80.94 378 GLY A C 1
ATOM 3031 O O . GLY A 1 378 ? 3.062 -3.774 -10.143 1.00 80.94 378 GLY A O 1
ATOM 3032 N N . GLY A 1 379 ? 3.886 -1.797 -10.707 1.00 70.31 379 GLY A N 1
ATOM 3033 C CA . GLY A 1 379 ? 4.694 -2.275 -11.848 1.00 70.31 379 GLY A CA 1
ATOM 3034 C C . GLY A 1 379 ? 3.976 -2.972 -13.016 1.00 70.31 379 GLY A C 1
ATOM 3035 O O . GLY A 1 379 ? 4.649 -3.475 -13.923 1.00 70.31 379 GLY A O 1
ATOM 3036 N N . ARG A 1 380 ? 2.638 -3.011 -13.027 1.00 78.19 380 ARG A N 1
ATOM 3037 C CA . ARG A 1 380 ? 1.853 -3.519 -14.157 1.00 78.19 380 ARG A CA 1
ATOM 3038 C C . ARG A 1 380 ? 1.385 -2.413 -15.092 1.00 78.19 380 ARG A C 1
ATOM 3040 O O . ARG A 1 380 ? 0.561 -1.592 -14.717 1.00 78.19 380 ARG A O 1
ATOM 3047 N N . GLU A 1 381 ? 1.916 -2.431 -16.310 1.00 71.81 381 GLU A N 1
ATOM 3048 C CA . GLU A 1 381 ? 1.634 -1.444 -17.360 1.00 71.81 381 GLU A CA 1
ATOM 3049 C C . GLU A 1 381 ? 0.144 -1.384 -17.695 1.00 71.81 381 GLU A C 1
ATOM 3051 O O . GLU A 1 381 ? -0.399 -0.290 -17.759 1.00 71.81 381 GLU A O 1
ATOM 3056 N N . GLU A 1 382 ? -0.545 -2.529 -17.752 1.00 73.38 382 GLU A N 1
ATOM 3057 C CA . GLU A 1 382 ? -1.983 -2.573 -18.058 1.00 73.38 382 GLU A CA 1
ATOM 3058 C C . GLU A 1 382 ? -2.809 -1.761 -17.047 1.00 73.38 382 GLU A C 1
ATOM 3060 O O . GLU A 1 382 ? -3.786 -1.107 -17.406 1.00 73.38 382 GLU A O 1
ATOM 3065 N N . LEU A 1 383 ? -2.381 -1.738 -15.778 1.00 69.62 383 LEU A N 1
ATOM 3066 C CA . LEU A 1 383 ? -3.032 -0.951 -14.725 1.00 69.62 383 LEU A CA 1
ATOM 3067 C C . LEU A 1 383 ? -2.899 0.556 -14.964 1.00 69.62 383 LEU A C 1
ATOM 3069 O O . LEU A 1 383 ? -3.697 1.333 -14.443 1.00 69.62 383 LEU A O 1
ATOM 3073 N N . LEU A 1 384 ? -1.872 0.958 -15.713 1.00 66.00 384 LEU A N 1
ATOM 3074 C CA . LEU A 1 384 ? -1.559 2.340 -16.047 1.00 66.00 384 LEU A CA 1
ATOM 3075 C C . LEU A 1 384 ? -2.161 2.760 -17.397 1.00 66.00 384 LEU A C 1
ATOM 3077 O O . LEU A 1 384 ? -2.432 3.948 -17.572 1.00 66.00 384 LEU A O 1
ATOM 3081 N N . THR A 1 385 ? -2.355 1.823 -18.335 1.00 64.62 385 THR A N 1
ATOM 3082 C CA . THR A 1 385 ? -2.688 2.115 -19.742 1.00 64.62 385 THR A CA 1
ATOM 3083 C C . THR A 1 385 ? -4.074 1.661 -20.197 1.00 64.62 385 THR A C 1
ATOM 3085 O O . THR A 1 385 ? -4.654 2.318 -21.059 1.00 64.62 385 THR A O 1
ATOM 3088 N N . ASP A 1 386 ? -4.617 0.562 -19.663 1.00 60.78 386 ASP A N 1
ATOM 3089 C CA . ASP A 1 386 ? -5.724 -0.149 -20.330 1.00 60.78 386 ASP A CA 1
ATOM 3090 C C . ASP A 1 386 ? -7.120 0.312 -19.891 1.00 60.78 386 ASP A C 1
ATOM 3092 O O . ASP A 1 386 ? -8.109 0.024 -20.565 1.00 60.78 386 ASP A O 1
ATOM 3096 N N . TYR A 1 387 ? -7.228 1.064 -18.794 1.00 60.59 387 TYR A N 1
ATOM 3097 C CA . TYR A 1 387 ? -8.492 1.672 -18.373 1.00 60.59 387 TYR A CA 1
ATOM 3098 C C . TYR A 1 387 ? -8.531 3.167 -18.653 1.00 60.59 387 TYR A C 1
ATOM 3100 O O . TYR A 1 387 ? -7.505 3.846 -18.661 1.00 60.59 387 TYR A O 1
ATOM 3108 N N . LYS A 1 388 ? -9.761 3.695 -18.786 1.00 62.03 388 LYS A N 1
ATOM 3109 C CA . LYS A 1 388 ? -10.032 5.130 -18.641 1.00 62.03 388 LYS A CA 1
ATOM 3110 C C . LYS A 1 388 ? -9.269 5.596 -17.394 1.00 62.03 388 LYS A C 1
ATOM 3112 O O . LYS A 1 388 ? -9.571 5.080 -16.314 1.00 62.03 388 LYS A O 1
ATOM 3117 N N . PRO A 1 389 ? -8.282 6.502 -17.531 1.00 60.62 389 PRO A N 1
ATOM 3118 C CA . PRO A 1 389 ? -7.470 6.930 -16.404 1.00 60.62 389 PRO A CA 1
ATOM 3119 C C . PRO A 1 389 ? -8.397 7.336 -15.268 1.00 60.62 389 PRO A C 1
ATOM 3121 O O . PRO A 1 389 ? -9.299 8.145 -15.499 1.00 60.62 389 PRO A O 1
ATOM 3124 N N . CYS A 1 390 ? -8.240 6.750 -14.080 1.00 65.81 390 CYS A N 1
ATOM 3125 C CA . CYS A 1 390 ? -9.024 7.181 -12.931 1.00 65.81 390 CYS A CA 1
ATOM 3126 C C . CYS A 1 390 ? -8.757 8.679 -12.722 1.00 65.81 390 CYS A C 1
ATOM 3128 O O . CYS A 1 390 ? -7.605 9.102 -12.644 1.00 65.81 390 CYS A O 1
ATOM 3130 N N . TRP A 1 391 ? -9.818 9.489 -12.666 1.00 65.56 391 TRP A N 1
ATOM 3131 C CA . TRP A 1 391 ? -9.696 10.946 -12.508 1.00 65.56 391 TRP A CA 1
ATOM 3132 C C . TRP A 1 391 ? -9.192 11.322 -11.107 1.00 65.56 391 TRP A C 1
ATOM 3134 O O . TRP A 1 391 ? -8.639 12.399 -10.879 1.00 65.56 391 TRP A O 1
ATOM 3144 N N . THR A 1 392 ? -9.364 10.401 -10.167 1.00 70.12 392 THR A N 1
ATOM 3145 C CA . THR A 1 392 ? -8.996 10.512 -8.762 1.00 70.12 392 THR A CA 1
ATOM 3146 C C . THR A 1 392 ? -7.586 9.984 -8.507 1.00 70.12 392 THR A C 1
ATOM 3148 O O . THR A 1 392 ? -6.998 9.272 -9.318 1.00 70.12 392 THR A O 1
ATOM 3151 N N . ASN A 1 393 ? -7.028 10.333 -7.346 1.00 72.50 393 ASN A N 1
ATOM 3152 C CA . ASN A 1 393 ? -5.774 9.766 -6.859 1.00 72.50 393 ASN A CA 1
ATOM 3153 C C . ASN A 1 393 ? -5.984 8.417 -6.132 1.00 72.50 393 ASN A C 1
ATOM 3155 O O . ASN A 1 393 ? -5.311 8.158 -5.128 1.00 72.50 393 ASN A O 1
ATOM 3159 N N . HIS A 1 394 ? -6.946 7.597 -6.563 1.00 82.81 394 HIS A N 1
ATOM 3160 C CA . HIS A 1 394 ? -7.307 6.374 -5.858 1.00 82.81 394 HIS A CA 1
ATOM 3161 C C . HIS A 1 394 ? -6.897 5.089 -6.595 1.00 82.81 394 HIS A C 1
ATOM 3163 O O . HIS A 1 394 ? -7.013 4.992 -7.815 1.00 82.81 394 HIS A O 1
ATOM 3169 N N . ALA A 1 395 ? -6.509 4.059 -5.839 1.00 84.94 395 ALA A N 1
ATOM 3170 C CA . ALA A 1 395 ? -6.217 2.732 -6.376 1.00 84.94 395 ALA A CA 1
ATOM 3171 C C . ALA A 1 395 ? -7.507 2.047 -6.839 1.00 84.94 395 ALA A C 1
ATOM 3173 O O . ALA A 1 395 ? -8.545 2.217 -6.211 1.00 84.94 395 ALA A O 1
ATOM 3174 N N . ARG A 1 396 ? -7.480 1.236 -7.900 1.00 86.25 396 ARG A N 1
ATOM 3175 C CA . ARG A 1 396 ? -8.686 0.488 -8.305 1.00 86.25 396 ARG A CA 1
ATOM 3176 C C . ARG A 1 396 ? -9.178 -0.457 -7.202 1.00 86.25 396 ARG A C 1
ATOM 3178 O O . ARG A 1 396 ? -8.356 -1.032 -6.486 1.00 86.25 396 ARG A O 1
ATOM 3185 N N . VAL A 1 397 ? -10.499 -0.654 -7.074 1.00 89.69 397 VAL A N 1
ATOM 3186 C CA . VAL A 1 397 ? -11.064 -1.524 -6.016 1.00 89.69 397 VAL A CA 1
ATOM 3187 C C . VAL A 1 397 ? -10.543 -2.953 -6.139 1.00 89.69 397 VAL A C 1
ATOM 3189 O O . VAL A 1 397 ? -10.238 -3.580 -5.128 1.00 89.69 397 VAL A O 1
ATOM 3192 N N . SER A 1 398 ? -10.386 -3.457 -7.361 1.00 88.38 398 SER A N 1
ATOM 3193 C CA . SER A 1 398 ? -9.787 -4.766 -7.631 1.00 88.38 398 SER A CA 1
ATOM 3194 C C . SER A 1 398 ? -8.413 -4.957 -6.968 1.00 88.38 398 SER A C 1
ATOM 3196 O O . SER A 1 398 ? -8.167 -6.009 -6.382 1.00 88.38 398 SER A O 1
ATOM 3198 N N . HIS A 1 399 ? -7.556 -3.932 -6.931 1.00 88.88 399 HIS A N 1
ATOM 3199 C CA . HIS A 1 399 ? -6.289 -3.985 -6.186 1.00 88.88 399 HIS A CA 1
ATOM 3200 C C . HIS A 1 399 ? -6.475 -3.859 -4.677 1.00 88.88 399 HIS A C 1
ATOM 3202 O O . HIS A 1 399 ? -5.818 -4.570 -3.921 1.00 88.88 399 HIS A O 1
ATOM 3208 N N . MET A 1 400 ? -7.397 -3.001 -4.230 1.00 91.75 400 MET A N 1
ATOM 3209 C CA . MET A 1 400 ? -7.715 -2.871 -2.805 1.00 91.75 400 MET A CA 1
ATOM 3210 C C . MET A 1 400 ? -8.194 -4.210 -2.211 1.00 91.75 400 MET A C 1
ATOM 3212 O O . MET A 1 400 ? -7.879 -4.508 -1.062 1.00 91.75 400 MET A O 1
ATOM 3216 N N . ARG A 1 401 ? -8.893 -5.056 -2.989 1.00 92.31 401 ARG A N 1
ATOM 3217 C CA . ARG A 1 401 ? -9.265 -6.427 -2.578 1.00 92.31 401 ARG A CA 1
ATOM 3218 C C . ARG A 1 401 ? -8.047 -7.309 -2.338 1.00 92.31 401 ARG A C 1
ATOM 3220 O O . ARG A 1 401 ? -7.997 -8.019 -1.339 1.00 92.31 401 ARG A O 1
ATOM 3227 N N . LEU A 1 402 ? -7.052 -7.244 -3.219 1.00 92.44 402 LEU A N 1
ATOM 3228 C CA . LEU A 1 402 ? -5.803 -7.988 -3.050 1.00 92.44 402 LEU A CA 1
ATOM 3229 C C . LEU A 1 402 ? -5.025 -7.498 -1.825 1.00 92.44 402 LEU A C 1
ATOM 3231 O O . LEU A 1 402 ? -4.545 -8.309 -1.036 1.00 92.44 402 LEU A O 1
ATOM 3235 N N . GLU A 1 403 ? -4.956 -6.184 -1.614 1.00 93.25 403 GLU A N 1
ATOM 3236 C CA . GLU A 1 403 ? -4.375 -5.615 -0.397 1.00 93.25 403 GLU A CA 1
ATOM 3237 C C . GLU A 1 403 ? -5.144 -6.070 0.864 1.00 93.25 403 GLU A C 1
ATOM 3239 O O . GLU A 1 403 ? -4.520 -6.443 1.857 1.00 93.25 403 GLU A O 1
ATOM 3244 N N . ASN A 1 404 ? -6.483 -6.129 0.823 1.00 93.62 404 ASN A N 1
ATOM 3245 C CA . ASN A 1 404 ? -7.311 -6.680 1.904 1.00 93.62 404 ASN A CA 1
ATOM 3246 C C . ASN A 1 404 ? -7.062 -8.173 2.136 1.00 93.62 404 ASN A C 1
ATOM 3248 O O . ASN A 1 404 ? -7.035 -8.611 3.285 1.00 93.62 404 ASN A O 1
ATOM 3252 N N . GLN A 1 405 ? -6.841 -8.955 1.079 1.00 92.81 405 GLN A N 1
ATOM 3253 C CA . GLN A 1 405 ? -6.482 -10.364 1.203 1.00 92.81 405 GLN A CA 1
ATOM 3254 C C . GLN A 1 405 ? -5.131 -10.521 1.911 1.00 92.81 405 GLN A C 1
ATOM 3256 O O . GLN A 1 405 ? -5.003 -11.355 2.813 1.00 92.81 405 GLN A O 1
ATOM 3261 N N . VAL A 1 406 ? -4.134 -9.706 1.551 1.00 93.00 406 VAL A N 1
ATOM 3262 C CA . VAL A 1 406 ? -2.835 -9.687 2.237 1.00 93.00 406 VAL A CA 1
ATOM 3263 C C . VAL A 1 406 ? -3.011 -9.274 3.698 1.00 93.00 406 VAL A C 1
ATOM 3265 O O . VAL A 1 406 ? -2.572 -9.998 4.591 1.00 93.00 406 VAL A O 1
ATOM 3268 N N . MET A 1 407 ? -3.731 -8.181 3.961 1.00 92.81 407 MET A N 1
ATOM 3269 C CA . MET A 1 407 ? -4.046 -7.728 5.317 1.00 92.81 407 MET A CA 1
ATOM 3270 C C . MET A 1 407 ? -4.759 -8.813 6.131 1.00 92.81 407 MET A C 1
ATOM 3272 O O . MET A 1 407 ? -4.419 -9.040 7.289 1.00 92.81 407 MET A O 1
ATOM 3276 N N . GLY A 1 408 ? -5.705 -9.539 5.540 1.00 92.62 408 GLY A N 1
ATOM 3277 C CA . GLY A 1 408 ? -6.388 -10.627 6.223 1.00 92.62 408 GLY A CA 1
ATOM 3278 C C . GLY A 1 408 ? -5.456 -11.782 6.572 1.00 92.62 408 GLY A C 1
ATOM 3279 O O . GLY A 1 408 ? -5.513 -12.303 7.681 1.00 92.62 408 GLY A O 1
ATOM 3280 N N . ASN A 1 409 ? -4.502 -12.125 5.708 1.00 92.69 409 ASN A N 1
ATOM 3281 C CA . ASN A 1 409 ? -3.469 -13.107 6.050 1.00 92.69 409 ASN A CA 1
ATOM 3282 C C . ASN A 1 409 ? -2.517 -12.592 7.151 1.00 92.69 409 ASN A C 1
ATOM 3284 O O . ASN A 1 409 ? -2.128 -13.363 8.034 1.00 92.69 409 ASN A O 1
ATOM 3288 N N . MET A 1 410 ? -2.200 -11.291 7.161 1.00 90.38 410 MET A N 1
ATOM 3289 C CA . MET A 1 410 ? -1.413 -10.648 8.224 1.00 90.38 410 MET A CA 1
ATOM 3290 C C . MET A 1 410 ? -2.118 -10.713 9.587 1.00 90.38 410 MET A C 1
ATOM 3292 O O . MET A 1 410 ? -1.493 -11.086 10.581 1.00 90.38 410 MET A O 1
ATOM 3296 N N . LEU A 1 411 ? -3.411 -10.378 9.632 1.00 90.12 411 LEU A N 1
ATOM 3297 C CA . LEU A 1 411 ? -4.188 -10.221 10.870 1.00 90.12 411 LEU A CA 1
ATOM 3298 C C . LEU A 1 411 ? -4.859 -11.503 11.360 1.00 90.12 411 LEU A C 1
ATOM 3300 O O . LEU A 1 411 ? -5.100 -11.658 12.553 1.00 90.12 411 LEU A O 1
ATOM 3304 N N . CYS A 1 412 ? -5.174 -12.421 10.455 1.00 89.06 412 CYS A N 1
ATOM 3305 C CA . CYS A 1 412 ? -5.946 -13.627 10.758 1.00 89.06 412 CYS A CA 1
ATOM 3306 C C . CYS A 1 412 ? -5.103 -14.897 10.683 1.00 89.06 412 CYS A C 1
ATOM 3308 O O . CYS A 1 412 ? -5.581 -15.987 11.007 1.00 89.06 412 CYS A O 1
ATOM 3310 N N . GLY A 1 413 ? -3.830 -14.771 10.295 1.00 79.25 413 GLY A N 1
ATOM 3311 C CA . GLY A 1 413 ? -2.850 -15.833 10.455 1.00 79.25 413 GLY A CA 1
ATOM 3312 C C . GLY A 1 413 ? -2.782 -16.304 11.915 1.00 79.25 413 GLY A C 1
ATOM 3313 O O . GLY A 1 413 ? -2.967 -15.521 12.848 1.00 79.25 413 GLY A O 1
ATOM 3314 N N . LYS A 1 414 ? -2.490 -17.597 12.118 1.00 60.06 414 LYS A N 1
ATOM 3315 C CA . LYS A 1 414 ? -2.587 -18.332 13.405 1.00 60.06 414 LYS A CA 1
ATOM 3316 C C . LYS A 1 414 ? -1.922 -17.671 14.631 1.00 60.06 414 LYS A C 1
ATOM 3318 O O . LYS A 1 414 ? -2.186 -18.098 15.753 1.00 60.06 414 LYS A O 1
ATOM 3323 N N . SER A 1 415 ? -1.048 -16.691 14.431 1.00 55.91 415 SER A N 1
ATOM 3324 C CA . SER A 1 415 ? -0.233 -16.022 15.448 1.00 55.91 415 SER A CA 1
ATOM 3325 C C . SER A 1 415 ? -0.711 -14.628 15.864 1.00 55.91 415 SER A C 1
ATOM 3327 O O . SER A 1 415 ? -0.272 -14.167 16.907 1.00 55.91 415 SER A O 1
ATOM 3329 N N . PHE A 1 416 ? -1.580 -13.944 15.112 1.00 54.00 416 PHE A N 1
ATOM 3330 C CA . PHE A 1 416 ? -1.918 -12.543 15.426 1.00 54.00 416 PHE A CA 1
ATOM 3331 C C . PHE A 1 416 ? -3.018 -12.390 16.492 1.00 54.00 416 PHE A C 1
ATOM 3333 O O . PHE A 1 416 ? -3.015 -11.406 17.233 1.00 54.00 416 PHE A O 1
ATOM 3340 N N . ILE A 1 417 ? -3.946 -13.351 16.570 1.00 48.91 417 ILE A N 1
ATOM 3341 C CA . ILE A 1 417 ? -5.136 -13.307 17.447 1.00 48.91 417 ILE A CA 1
ATOM 3342 C C . ILE A 1 417 ? -4.874 -13.923 18.839 1.00 48.91 417 ILE A C 1
ATOM 3344 O O . ILE A 1 417 ? -5.691 -13.769 19.743 1.00 48.91 417 ILE A O 1
ATOM 3348 N N . ARG A 1 418 ? -3.736 -14.599 19.032 1.00 43.97 418 ARG A N 1
ATOM 3349 C CA . ARG A 1 418 ? -3.271 -15.015 20.365 1.00 43.97 418 ARG A CA 1
ATOM 3350 C C . ARG A 1 418 ? -2.474 -13.895 21.011 1.00 43.97 418 ARG A C 1
ATOM 3352 O O . ARG A 1 418 ? -2.555 -13.805 22.252 1.00 43.97 418 ARG A O 1
#

Organism: Neolecta irregularis (strain DAH-3) (NCBI:txid1198029)

Sequence (418 aa):
VVVVAPPGRPELPADYLADWGPDAFHIAAYAPAARHILPPVRLLPSAYPQNDPAARHVYETTLTVHQPGTYALNGELEYSNWDWLLAAKDEVQAYTMLRKAVNTLGVPSFTVAGKAPALPACGSHSDMFHGYWKRVDHVTHPFPDDWSFTWQPYSCDLVVTDLQKCLQHKNIQVLGDSNTRRHIKLLVTNDKWAADPNSDLQCEDDHSAEPQSFDIHWPDYLNTCMAKEPLVFGLDTSIYMEFIGRLDLGVFCHWRPLLYDHDPPDSYSKDAQIHGSPRPIPGRPLPDILFVSIGAWDVAFSRNISEFTENVEAFHYALTAAYPSSKFIIRLAYTLCCTLEKIGDRRISSHRVKLYNDITKRVFKAKNVWFLDPFEMGGREELLTDYKPCWTNHARVSHMRLENQVMGNMLCGKSFIR